Protein AF-0000000076567893 (afdb_homodimer)

Radius of gyration: 39.41 Å; Cα contacts (8 Å, |Δi|>4): 473; chains: 2; bounding box: 32×143×78 Å

InterPro domains:
  IPR009602 CBY1-interacting BAR domain-containing protein/FAM92 [PF06730] (4-205)
  IPR009602 CBY1-interacting BAR domain-containing protein/FAM92 [PTHR21223] (4-215)
  IPR027267 AH/BAR domain superfamily [G3DSA:1.20.1270.60] (3-202)
  IPR027267 AH/BAR domain superfamily [SSF103657] (11-201)

Sequence (476 aa):
MFLEAQSKFFNERVTQIETYFGDLCAEFINYTRRTAKLRNNGDELSKILLNYSINEKINRTSARTLRRFAELLSTIEDYRHAEVDRLFAKVITPLSTYGEEVKRVRTNIRVETAARKKEVSQLKRLGREPLRGAEERLNIATRCATRSADALERQVIQFEAKKLKGLKDILTDFVHIEMLWHAKALETLTEAFNVVQSMQEEVDLADFRNTLFRSGTLASLDGDHFQASFQSIKWNLLMFLEAQSKFFNERVTQIETYFGDLCAEFINYTRRTAKLRNNGDELSKILLNYSINEKINRTSARTLRRFAELLSTIEDYRHAEVDRLFAKVITPLSTYGEEVKRVRTNIRVETAARKKEVSQLKRLGREPLRGAEERLNIATRCATRSADALERQVIQFEAKKLKGLKDILTDFVHIEMLWHAKALETLTEAFNVVQSMQEEVDLADFRNTLFRSGTLASLDGDHFQASFQSIKWNLL

Foldseek 3Di:
DVLVVVLVVLVVVLVVLLVVLVVQLVVLVVVLVVLLVVLVVLLVQLVVLQVVLVPPDQQPLSSQLSNVLSVLSNVLSVLSVVLSVLSVVQANVLSVVSNVVSVVLNVVSVVLSVQLVVLVVQLVVLVVDVDPCSVVVNVVSVVSNVVSVVVNVVSSVVSVVCSVVSVVRNVVSNVVSVVVSVVSNVVSVVVSVVSVVSRDPVVSVVSVVVVVVCVVVVVVVVPPVPPPPVVVVVVVVD/DVLVVVLVVLLVVLVVLLVVLVVQLVVLVVVLVVLLVVLVVLLVQLVVLQVVLVPPDQQPLSSQLSNVLSVLSNVLSVLSVVLSVLSVVQANVLSVVSNVVSVVLNVLSVVLSVVLVVLVVVLVVLVVDVDPCSVVSNVVSVVVNVVSVVVNVVSSVVSVVCSVVSVVRNVVSNVVSVVVSVVSSVVSVVVSVVSVVSRDPVVSVVSVVVVVVVVVVVVVVVPPVVPPPVVVVVVVVD

Organism: Mesocestoides corti (NCBI:txid53468)

Solvent-accessible surface area (backbone atoms only — not comparable to full-atom values): 23450 Å² total; per-residue (Å²): 96,26,62,52,48,39,47,53,53,47,51,51,51,51,50,53,50,50,48,51,42,47,53,48,30,55,44,50,49,51,35,40,51,37,50,49,52,37,32,52,37,43,43,50,49,17,49,53,35,35,53,48,19,75,68,38,78,60,35,53,44,53,18,53,29,30,36,52,42,17,51,47,41,40,50,45,31,50,48,47,50,53,41,41,52,46,43,45,62,52,34,38,47,61,39,57,50,48,58,58,49,51,52,52,51,52,51,50,49,49,53,41,51,51,52,30,51,53,30,50,51,52,37,57,56,43,68,75,51,78,48,95,66,32,66,60,53,40,53,51,31,50,51,50,30,51,50,39,49,51,51,48,50,48,51,52,52,51,51,52,49,48,51,48,52,49,52,48,49,29,54,48,46,48,40,51,47,51,39,51,42,27,51,53,41,35,55,50,38,55,51,40,47,54,43,53,67,65,41,44,58,69,61,26,47,51,44,43,52,52,51,54,49,50,42,30,50,54,28,44,61,70,50,32,81,69,51,65,65,59,62,55,56,58,55,66,73,97,98,28,62,51,46,39,47,52,54,47,51,52,51,51,50,52,49,51,49,50,42,47,51,49,31,56,45,50,49,52,36,40,52,37,48,49,52,35,32,50,37,42,43,50,49,19,49,54,35,34,53,48,18,74,69,39,78,60,34,53,46,53,17,51,30,32,36,53,42,16,52,47,41,39,50,43,31,52,47,48,50,51,42,41,52,46,43,46,61,52,34,38,47,62,39,58,50,48,58,58,51,51,52,52,52,53,51,51,49,50,53,44,51,51,52,36,52,52,31,52,52,52,40,57,54,44,68,75,51,80,48,95,65,31,67,60,55,43,53,52,34,49,51,50,34,51,48,45,49,52,51,48,52,50,51,52,52,49,50,51,49,49,49,47,52,46,52,49,50,30,56,48,45,49,41,50,46,51,39,51,42,27,51,54,40,37,55,50,37,56,51,41,46,54,43,52,67,64,40,44,58,68,60,26,48,50,43,43,52,54,51,54,49,50,42,30,50,52,26,44,61,71,48,29,81,70,48,66,65,61,62,55,55,58,54,68,72,98

Nearest PDB structures (foldseek):
  1x04-assembly1_A-2  TM=8.034E-01  e=3.053E-05  Homo sapiens
  1i49-assembly1_B  TM=5.720E-01  e=8.359E-04  Homo sapiens
  5c1f-assembly1_B  TM=5.109E-01  e=4.621E-04  Schizosaccharomyces pombe 972h-
  4wpe-assembly1_A-2  TM=4.913E-01  e=2.603E-03  Saccharomyces cerevisiae S288C
  4tql-assembly2_B  TM=3.209E-01  e=8.265E-02  synthetic construct

pLDDT: mean 85.8, std 18.0, range [24.58, 98.94]

Secondary structure (DSSP, 8-state):
-HHHHHHHHHHHHHHHHHHHHHHHHHHHHHHHHHHHHHHHHHHHHHHHHHHHHHH--S-HHHHHHHHHHHHHHHHHHHHHHHHHHHHIIIIIHHHHHHHHHHHHHHHHHHHHHHHHHHHHHHHHHHHH---TTHHHHHHHHHHHHHHHHHHHHHHHHHHHHHHHHHHHHHHHHHHHHHHHHHHHHHHHHHHHHHHHHT--HHHHHHHHHHHHHHHHHHHHHHSTTSTTSHHHHHHTT-/-HHHHHHHHHHHHHHHHHHHHHHHHHHHHHHHHHHHHHHHHHHHHHHHHHHHHHH--S-HHHHHHHHHHHHHHHHHHHHHHHHHHHHIIIIIHHHHHHHHHHHHHHHHHHHHHHHHHHHHHHHHHHHH---TTHHHHHHHHHHHHHHHHHHHHHHHHHHHHHHHHHHHHHHHHHHHHHHHHHHHHHHHHHHHHHHHHT--HHHHHHHHHHHHHHHHHHHHHHSTTTTTSHHHHHHTT-

Structure (mmCIF, N/CA/C/O backbone):
data_AF-0000000076567893-model_v1
#
loop_
_entity.id
_entity.type
_entity.pdbx_description
1 polymer 'BAR domain-containing protein'
#
loop_
_atom_site.group_PDB
_atom_site.id
_atom_site.type_symbol
_atom_site.label_atom_id
_atom_site.label_alt_id
_atom_site.label_comp_id
_atom_site.label_asym_id
_atom_site.label_entity_id
_atom_site.label_seq_id
_atom_site.pdbx_PDB_ins_code
_atom_site.Cartn_x
_atom_site.Cartn_y
_atom_site.Cartn_z
_atom_site.occupancy
_atom_site.B_iso_or_equiv
_atom_site.auth_seq_id
_atom_site.auth_comp_id
_atom_site.auth_asym_id
_atom_site.auth_atom_id
_atom_site.pdbx_PDB_model_num
ATOM 1 N N . MET A 1 1 ? 10.344 -43.438 -29.75 1 45.97 1 MET A N 1
ATOM 2 C CA . MET A 1 1 ? 9.992 -42.156 -30.406 1 45.97 1 MET A CA 1
ATOM 3 C C . MET A 1 1 ? 8.844 -41.469 -29.672 1 45.97 1 MET A C 1
ATOM 5 O O . MET A 1 1 ? 8.883 -40.25 -29.438 1 45.97 1 MET A O 1
ATOM 9 N N . PHE A 1 2 ? 7.727 -42.312 -29.312 1 53.28 2 PHE A N 1
ATOM 10 C CA . PHE A 1 2 ? 6.598 -41.812 -28.547 1 53.28 2 PHE A CA 1
ATOM 11 C C . PHE A 1 2 ? 7.074 -41.094 -27.281 1 53.28 2 PHE A C 1
ATOM 13 O O . PHE A 1 2 ? 6.652 -39.969 -27 1 53.28 2 PHE A O 1
ATOM 20 N N . LEU A 1 3 ? 8.164 -41.688 -26.828 1 62.59 3 LEU A N 1
ATOM 21 C CA . LEU A 1 3 ? 8.656 -41.25 -25.531 1 62.59 3 LEU A CA 1
ATOM 22 C C . LEU A 1 3 ? 9.43 -39.938 -25.625 1 62.59 3 LEU A C 1
ATOM 24 O O . LEU A 1 3 ? 9.352 -39.094 -24.734 1 62.59 3 LEU A O 1
ATOM 28 N N . GLU A 1 4 ? 9.844 -39.875 -26.891 1 66.81 4 GLU A N 1
ATOM 29 C CA . GLU A 1 4 ? 10.664 -38.656 -27.016 1 66.81 4 GLU A CA 1
ATOM 30 C C . GLU A 1 4 ? 9.805 -37.406 -27.188 1 66.81 4 GLU A C 1
ATOM 32 O O . GLU A 1 4 ? 10.094 -36.375 -26.609 1 66.81 4 GLU A O 1
ATOM 37 N N . ALA A 1 5 ? 8.742 -37.625 -27.984 1 71.19 5 ALA A N 1
ATOM 38 C CA . ALA A 1 5 ? 7.852 -36.469 -28.203 1 71.19 5 ALA A CA 1
ATOM 39 C C . ALA A 1 5 ? 7.129 -36.094 -26.922 1 71.19 5 ALA A C 1
ATOM 41 O O . ALA A 1 5 ? 6.957 -34.906 -26.625 1 71.19 5 ALA A O 1
ATOM 42 N N . GLN A 1 6 ? 6.797 -37.094 -26.188 1 74.88 6 GLN A N 1
ATOM 43 C CA . GLN A 1 6 ? 6.113 -36.812 -24.938 1 74.88 6 GLN A CA 1
ATOM 44 C C . GLN A 1 6 ? 7.051 -36.188 -23.922 1 74.88 6 GLN A C 1
ATOM 46 O O . GLN A 1 6 ? 6.645 -35.281 -23.172 1 74.88 6 GLN A O 1
ATOM 51 N N . SER A 1 7 ? 8.227 -36.656 -24.031 1 74.94 7 SER A N 1
ATOM 52 C CA . SER A 1 7 ? 9.219 -36.094 -23.109 1 74.94 7 SER A CA 1
ATOM 53 C C . SER A 1 7 ? 9.5 -34.625 -23.438 1 74.94 7 SER A C 1
ATOM 55 O O . SER A 1 7 ? 9.656 -33.781 -22.531 1 74.94 7 SER A O 1
ATOM 57 N N . LYS A 1 8 ? 9.617 -34.312 -24.703 1 78.19 8 LYS A N 1
ATOM 58 C CA . LYS A 1 8 ? 9.836 -32.938 -25.141 1 78.19 8 LYS A CA 1
ATOM 59 C C . LYS A 1 8 ? 8.672 -32.062 -24.734 1 78.19 8 LYS A C 1
ATOM 61 O O . LYS A 1 8 ? 8.875 -30.922 -24.266 1 78.19 8 LYS A O 1
ATOM 66 N N . PHE A 1 9 ? 7.473 -32.531 -24.953 1 83.81 9 PHE A N 1
ATOM 67 C CA . PHE A 1 9 ? 6.262 -31.828 -24.578 1 83.81 9 PHE A CA 1
ATOM 68 C C . PHE A 1 9 ? 6.258 -31.531 -23.078 1 83.81 9 PHE A C 1
ATOM 70 O O . PHE A 1 9 ? 5.965 -30.406 -22.672 1 83.81 9 PHE A O 1
ATOM 77 N N . PHE A 1 10 ? 6.594 -32.469 -22.359 1 82.06 10 PHE A N 1
ATOM 78 C CA . PHE A 1 10 ? 6.559 -32.281 -20.906 1 82.06 10 PHE A CA 1
ATOM 79 C C . PHE A 1 10 ? 7.645 -31.328 -20.438 1 82.06 10 PHE A C 1
ATOM 81 O O . PHE A 1 10 ? 7.418 -30.516 -19.547 1 82.06 10 PHE A O 1
ATOM 88 N N . ASN A 1 11 ? 8.781 -31.5 -21.031 1 81.56 11 ASN A N 1
ATOM 89 C CA . ASN A 1 11 ? 9.867 -30.594 -20.672 1 81.56 11 ASN A CA 1
ATOM 90 C C . ASN A 1 11 ? 9.516 -29.141 -20.969 1 81.56 11 ASN A C 1
ATOM 92 O O . ASN A 1 11 ? 9.883 -28.234 -20.203 1 81.56 11 ASN A O 1
ATOM 96 N N . GLU A 1 12 ? 8.844 -28.922 -22.031 1 84.31 12 GLU A N 1
ATOM 97 C CA . GLU A 1 12 ? 8.391 -27.578 -22.359 1 84.31 12 GLU A CA 1
ATOM 98 C C . GLU A 1 12 ? 7.371 -27.062 -21.359 1 84.31 12 GLU A C 1
ATOM 100 O O . GLU A 1 12 ? 7.422 -25.891 -20.953 1 84.31 12 GLU A O 1
ATOM 105 N N . ARG A 1 13 ? 6.508 -27.984 -20.953 1 85.88 13 ARG A N 1
ATOM 106 C CA . ARG A 1 13 ? 5.488 -27.609 -19.969 1 85.88 13 ARG A CA 1
ATOM 107 C C . ARG A 1 13 ? 6.121 -27.25 -18.625 1 85.88 13 ARG A C 1
ATOM 109 O O . ARG A 1 13 ? 5.738 -26.25 -18.016 1 85.88 13 ARG A O 1
ATOM 116 N N . VAL A 1 14 ? 7.031 -27.984 -18.25 1 87.19 14 VAL A N 1
ATOM 117 C CA . VAL A 1 14 ? 7.691 -27.797 -16.953 1 87.19 14 VAL A CA 1
ATOM 118 C C . VAL A 1 14 ? 8.492 -26.5 -16.984 1 87.19 14 VAL A C 1
ATOM 120 O O . VAL A 1 14 ? 8.531 -25.766 -15.992 1 87.19 14 VAL A O 1
ATOM 123 N N . THR A 1 15 ? 9.102 -26.203 -18.062 1 88.5 15 THR A N 1
ATOM 124 C CA . THR A 1 15 ? 9.883 -24.984 -18.219 1 88.5 15 THR A CA 1
ATOM 125 C C . THR A 1 15 ? 8.984 -23.75 -18.125 1 88.5 15 THR A C 1
ATOM 127 O O . THR A 1 15 ? 9.359 -22.75 -17.516 1 88.5 15 THR A O 1
ATOM 130 N N . GLN A 1 16 ? 7.863 -23.812 -18.734 1 89.19 16 GLN A N 1
ATOM 131 C CA . GLN A 1 16 ? 6.906 -22.703 -18.656 1 89.19 16 GLN A CA 1
ATOM 132 C C . GLN A 1 16 ? 6.477 -22.453 -17.203 1 89.19 16 GLN A C 1
ATOM 134 O O . GLN A 1 16 ? 6.395 -21.312 -16.766 1 89.19 16 GLN A O 1
ATOM 139 N N . ILE A 1 17 ? 6.207 -23.531 -16.516 1 87.88 17 ILE A N 1
ATOM 140 C CA . ILE A 1 17 ? 5.77 -23.422 -15.133 1 87.88 17 ILE A CA 1
ATOM 141 C C . ILE A 1 17 ? 6.891 -22.828 -14.281 1 87.88 17 ILE A C 1
ATOM 143 O O . ILE A 1 17 ? 6.652 -21.938 -13.469 1 87.88 17 ILE A O 1
ATOM 147 N N . GLU A 1 18 ? 8.078 -23.312 -14.516 1 90.25 18 GLU A N 1
ATOM 148 C CA . GLU A 1 18 ? 9.242 -22.812 -13.797 1 90.25 18 GLU A CA 1
ATOM 149 C C . GLU A 1 18 ? 9.43 -21.312 -14.031 1 90.25 18 GLU A C 1
ATOM 151 O O . GLU A 1 18 ? 9.695 -20.562 -13.094 1 90.25 18 GLU A O 1
ATOM 156 N N . THR A 1 19 ? 9.242 -20.891 -15.164 1 94 19 THR A N 1
ATOM 157 C CA . THR A 1 19 ? 9.453 -19.5 -15.531 1 94 19 THR A CA 1
ATOM 158 C C . THR A 1 19 ? 8.383 -18.609 -14.898 1 94 19 THR A C 1
ATOM 160 O O . THR A 1 19 ? 8.711 -17.656 -14.172 1 94 19 THR A O 1
ATOM 163 N N . TYR A 1 20 ? 7.148 -18.922 -15.133 1 95.06 20 TYR A N 1
ATOM 164 C CA . TYR A 1 20 ? 6.078 -18.031 -14.703 1 95.06 20 TYR A CA 1
ATOM 165 C C . TYR A 1 20 ? 5.906 -18.078 -13.188 1 95.06 20 TYR A C 1
ATOM 167 O O . TYR A 1 20 ? 5.676 -17.047 -12.555 1 95.06 20 TYR A O 1
ATOM 175 N N . PHE A 1 21 ? 5.992 -19.25 -12.594 1 95.25 21 PHE A N 1
ATOM 176 C CA . PHE A 1 21 ? 5.926 -19.328 -11.141 1 95.25 21 PHE A CA 1
ATOM 177 C C . PHE A 1 21 ? 7.133 -18.656 -10.5 1 95.25 21 PHE A C 1
ATOM 179 O O . PHE A 1 21 ? 7.016 -18.047 -9.438 1 95.25 21 PHE A O 1
ATOM 186 N N . GLY A 1 22 ? 8.258 -18.828 -11.148 1 95.94 22 GLY A N 1
ATOM 187 C CA . GLY A 1 22 ? 9.438 -18.125 -10.68 1 95.94 22 GLY A CA 1
ATOM 188 C C . GLY A 1 22 ? 9.289 -16.609 -10.742 1 95.94 22 GLY A C 1
ATOM 189 O O . GLY A 1 22 ? 9.617 -15.914 -9.789 1 95.94 22 GLY A O 1
ATOM 190 N N . ASP A 1 23 ? 8.836 -16.094 -11.875 1 97.56 23 ASP A N 1
ATOM 191 C CA . ASP A 1 23 ? 8.602 -14.664 -12.047 1 97.56 23 ASP A CA 1
ATOM 192 C C . ASP A 1 23 ? 7.582 -14.148 -11.039 1 97.56 23 ASP A C 1
ATOM 194 O O . ASP A 1 23 ? 7.758 -13.07 -10.461 1 97.56 23 ASP A O 1
ATOM 198 N N . LEU A 1 24 ? 6.523 -14.914 -10.852 1 98.12 24 LEU A N 1
ATOM 199 C CA . LEU A 1 24 ? 5.508 -14.539 -9.875 1 98.12 24 LEU A CA 1
ATOM 200 C C . LEU A 1 24 ? 6.098 -14.484 -8.469 1 98.12 24 LEU A C 1
ATOM 202 O O . LEU A 1 24 ? 5.848 -13.539 -7.723 1 98.12 24 LEU A O 1
ATOM 206 N N . CYS A 1 25 ? 6.824 -15.492 -8.164 1 97.56 25 CYS A N 1
ATOM 207 C CA . CYS A 1 25 ? 7.438 -15.539 -6.844 1 97.56 25 CYS A CA 1
ATOM 208 C C . CYS A 1 25 ? 8.312 -14.32 -6.605 1 97.56 25 CYS A C 1
ATOM 210 O O . CYS A 1 25 ? 8.172 -13.633 -5.59 1 97.56 25 CYS A O 1
ATOM 212 N N . ALA A 1 26 ? 9.18 -14.023 -7.547 1 98.12 26 ALA A N 1
ATOM 213 C CA . ALA A 1 26 ? 10.086 -12.883 -7.426 1 98.12 26 ALA A CA 1
ATOM 214 C C . ALA A 1 26 ? 9.312 -11.578 -7.281 1 98.12 26 ALA A C 1
ATOM 216 O O . ALA A 1 26 ? 9.648 -10.734 -6.445 1 98.12 26 ALA A O 1
ATOM 217 N N . GLU A 1 27 ? 8.305 -11.43 -8.047 1 98.81 27 GLU A N 1
ATOM 218 C CA . GLU A 1 27 ? 7.57 -10.164 -8.023 1 98.81 27 GLU A CA 1
ATOM 219 C C . GLU A 1 27 ? 6.711 -10.047 -6.77 1 98.81 27 GLU A C 1
ATOM 221 O O . GLU A 1 27 ? 6.543 -8.961 -6.223 1 98.81 27 GLU A O 1
ATOM 226 N N . PHE A 1 28 ? 6.141 -11.133 -6.281 1 98.88 28 PHE A N 1
ATOM 227 C CA . PHE A 1 28 ? 5.398 -11.094 -5.027 1 98.88 28 PHE A CA 1
ATOM 228 C C . PHE A 1 28 ? 6.32 -10.75 -3.863 1 98.88 28 PHE A C 1
ATOM 230 O O . PHE A 1 28 ? 5.902 -10.078 -2.912 1 98.88 28 PHE A O 1
ATOM 237 N N . ILE A 1 29 ? 7.539 -11.195 -3.965 1 98.81 29 ILE A N 1
ATOM 238 C CA . ILE A 1 29 ? 8.516 -10.805 -2.955 1 98.81 29 ILE A CA 1
ATOM 239 C C . ILE A 1 29 ? 8.703 -9.289 -2.975 1 98.81 29 ILE A C 1
ATOM 241 O O . ILE A 1 29 ? 8.664 -8.633 -1.928 1 98.81 29 ILE A O 1
ATOM 245 N N . ASN A 1 30 ? 8.898 -8.734 -4.148 1 98.81 30 ASN A N 1
ATOM 246 C CA . ASN A 1 30 ? 9.039 -7.285 -4.273 1 98.81 30 ASN A CA 1
ATOM 247 C C . ASN A 1 30 ? 7.801 -6.555 -3.766 1 98.81 30 ASN A C 1
ATOM 249 O O . ASN A 1 30 ? 7.91 -5.559 -3.051 1 98.81 30 ASN A O 1
ATOM 253 N N . TYR A 1 31 ? 6.656 -7.051 -4.156 1 98.88 31 TYR A N 1
ATOM 254 C CA . TYR A 1 31 ? 5.375 -6.488 -3.732 1 98.88 31 TYR A CA 1
ATOM 255 C C . TYR A 1 31 ? 5.258 -6.484 -2.213 1 98.88 31 TYR A C 1
ATOM 257 O O . TYR A 1 31 ? 4.855 -5.484 -1.618 1 98.88 31 TYR A O 1
ATOM 265 N N . THR A 1 32 ? 5.602 -7.566 -1.645 1 98.88 32 THR A N 1
ATOM 266 C CA . THR A 1 32 ? 5.504 -7.727 -0.198 1 98.88 32 THR A CA 1
ATOM 267 C C . THR A 1 32 ? 6.52 -6.844 0.515 1 98.88 32 THR A C 1
ATOM 269 O O . THR A 1 32 ? 6.211 -6.23 1.54 1 98.88 32 THR A O 1
ATOM 272 N N . ARG A 1 33 ? 7.699 -6.754 0.016 1 98.69 33 ARG A N 1
ATOM 273 C CA . ARG A 1 33 ? 8.734 -5.895 0.583 1 98.69 33 ARG A CA 1
ATOM 274 C C . ARG A 1 33 ? 8.305 -4.43 0.537 1 98.69 33 ARG A C 1
ATOM 276 O O . ARG A 1 33 ? 8.516 -3.686 1.499 1 98.69 33 ARG A O 1
ATOM 283 N N . ARG A 1 34 ? 7.793 -4.023 -0.606 1 98.75 34 ARG A N 1
ATOM 284 C CA . ARG A 1 34 ? 7.32 -2.648 -0.741 1 98.75 34 ARG A CA 1
ATOM 285 C C . ARG A 1 34 ? 6.18 -2.365 0.232 1 98.75 34 ARG A C 1
ATOM 287 O O . ARG A 1 34 ? 6.066 -1.254 0.754 1 98.75 34 ARG A O 1
ATOM 294 N N . THR A 1 35 ? 5.277 -3.318 0.407 1 98.81 35 THR A N 1
ATOM 295 C CA . THR A 1 35 ? 4.184 -3.195 1.365 1 98.81 35 THR A CA 1
ATOM 296 C C . THR A 1 35 ? 4.727 -3.018 2.781 1 98.81 35 THR A C 1
ATOM 298 O O . THR A 1 35 ? 4.207 -2.209 3.553 1 98.81 35 THR A O 1
ATOM 301 N N . ALA A 1 36 ? 5.754 -3.752 3.109 1 98.88 36 ALA A N 1
ATOM 302 C CA . ALA A 1 36 ? 6.375 -3.635 4.426 1 98.88 36 ALA A CA 1
ATOM 303 C C . ALA A 1 36 ? 6.984 -2.25 4.625 1 98.88 36 ALA A C 1
ATOM 305 O O . ALA A 1 36 ? 6.879 -1.666 5.703 1 98.88 36 ALA A O 1
ATOM 306 N N . LYS A 1 37 ? 7.629 -1.749 3.643 1 98.75 37 LYS A N 1
ATOM 307 C CA . LYS A 1 37 ? 8.219 -0.417 3.727 1 98.75 37 LYS A CA 1
ATOM 308 C C . LYS A 1 37 ? 7.141 0.655 3.859 1 98.75 37 LYS A C 1
ATOM 310 O O . LYS A 1 37 ? 7.328 1.646 4.57 1 98.75 37 LYS A O 1
ATOM 315 N N . LEU A 1 38 ? 6.074 0.468 3.121 1 98.81 38 LEU A N 1
ATOM 316 C CA . LEU A 1 38 ? 4.941 1.381 3.234 1 98.81 38 LEU A CA 1
ATOM 317 C C . LEU A 1 38 ? 4.371 1.366 4.648 1 98.81 38 LEU A C 1
ATOM 319 O O . LEU A 1 38 ? 3.996 2.414 5.18 1 98.81 38 LEU A O 1
ATOM 323 N N . ARG A 1 39 ? 4.289 0.173 5.234 1 98.75 39 ARG A N 1
ATOM 324 C CA . ARG A 1 39 ? 3.879 0.036 6.625 1 98.75 39 ARG A CA 1
ATOM 325 C C . ARG A 1 39 ? 4.762 0.879 7.543 1 98.75 39 ARG A C 1
ATOM 327 O O . ARG A 1 39 ? 4.258 1.567 8.43 1 98.75 39 ARG A O 1
ATOM 334 N N . ASN A 1 40 ? 6.074 0.875 7.332 1 98.75 40 ASN A N 1
ATOM 335 C CA . ASN A 1 40 ? 7.004 1.674 8.125 1 98.75 40 ASN A CA 1
ATOM 336 C C . ASN A 1 40 ? 6.715 3.166 7.992 1 98.75 40 ASN A C 1
ATOM 338 O O . ASN A 1 40 ? 6.809 3.91 8.969 1 98.75 40 ASN A O 1
ATOM 342 N N . ASN A 1 41 ? 6.434 3.6 6.777 1 98.81 41 ASN A N 1
ATOM 343 C CA . ASN A 1 41 ? 6.07 5 6.582 1 98.81 41 ASN A CA 1
ATOM 344 C C . ASN A 1 41 ? 4.809 5.367 7.352 1 98.81 41 ASN A C 1
ATOM 346 O O . ASN A 1 41 ? 4.711 6.465 7.906 1 98.81 41 ASN A O 1
ATOM 350 N N . GLY A 1 42 ? 3.777 4.461 7.328 1 98.75 42 GLY A N 1
ATOM 351 C CA . GLY A 1 42 ? 2.58 4.68 8.125 1 98.75 42 GLY A CA 1
ATOM 352 C C . GLY A 1 42 ? 2.863 4.805 9.609 1 98.75 42 GLY A C 1
ATOM 353 O O . GLY A 1 42 ? 2.293 5.664 10.281 1 98.75 42 GLY A O 1
ATOM 354 N N . ASP A 1 43 ? 3.762 4.023 10.086 1 98.69 43 ASP A N 1
ATOM 355 C CA . ASP A 1 43 ? 4.172 4.09 11.484 1 98.69 43 ASP A CA 1
ATOM 356 C C . ASP A 1 43 ? 4.848 5.418 11.797 1 98.69 43 ASP A C 1
ATOM 358 O O . ASP A 1 43 ? 4.641 5.992 12.875 1 98.69 43 ASP A O 1
ATOM 362 N N . GLU A 1 44 ? 5.688 5.832 10.922 1 98.88 44 GLU A N 1
ATOM 363 C CA . GLU A 1 44 ? 6.371 7.105 11.125 1 98.88 44 GLU A CA 1
ATOM 364 C C . GLU A 1 44 ? 5.383 8.266 11.148 1 98.88 44 GLU A C 1
ATOM 366 O O . GLU A 1 44 ? 5.523 9.188 11.945 1 98.88 44 GLU A O 1
ATOM 371 N N . LEU A 1 45 ? 4.402 8.234 10.273 1 98.88 45 LEU A N 1
ATOM 372 C CA . LEU A 1 45 ? 3.352 9.25 10.297 1 98.88 45 LEU A CA 1
ATOM 373 C C . LEU A 1 45 ? 2.637 9.258 11.641 1 98.88 45 LEU A C 1
ATOM 375 O O . LEU A 1 45 ? 2.398 10.32 12.219 1 98.88 45 LEU A O 1
ATOM 379 N N . SER A 1 46 ? 2.309 8.078 12.109 1 98.88 46 SER A N 1
ATOM 380 C CA . SER A 1 46 ? 1.659 7.938 13.406 1 98.88 46 SER A CA 1
ATOM 381 C C . SER A 1 46 ? 2.51 8.547 14.516 1 98.88 46 SER A C 1
ATOM 383 O O . SER A 1 46 ? 1.993 9.25 15.383 1 98.88 46 SER A O 1
ATOM 385 N N . LYS A 1 47 ? 3.752 8.32 14.469 1 98.88 47 LYS A N 1
ATOM 386 C CA . LYS A 1 47 ? 4.672 8.836 15.477 1 98.88 47 LYS A CA 1
ATOM 387 C C . LYS A 1 47 ? 4.73 10.359 15.445 1 98.88 47 LYS A C 1
ATOM 389 O O . LYS A 1 47 ? 4.711 11.008 16.484 1 98.88 47 LYS A O 1
ATOM 394 N N . ILE A 1 48 ? 4.879 10.938 14.266 1 98.81 48 ILE A N 1
ATOM 395 C CA . ILE A 1 48 ? 4.93 12.391 14.109 1 98.81 48 ILE A CA 1
ATOM 396 C C . ILE A 1 48 ? 3.658 13.016 14.68 1 98.81 48 ILE A C 1
ATOM 398 O O . ILE A 1 48 ? 3.725 13.992 15.422 1 98.81 48 ILE A O 1
ATOM 402 N N . LEU A 1 49 ? 2.512 12.445 14.375 1 98.75 49 LEU A N 1
ATOM 403 C CA . LEU A 1 49 ? 1.224 12.953 14.836 1 98.75 49 LEU A CA 1
ATOM 404 C C . LEU A 1 49 ? 1.103 12.836 16.359 1 98.75 49 LEU A C 1
ATOM 406 O O . LEU A 1 49 ? 0.59 13.742 17.016 1 98.75 49 LEU A O 1
ATOM 410 N N . LEU A 1 50 ? 1.545 11.711 16.875 1 98.75 50 LEU A N 1
ATOM 411 C CA . LEU A 1 50 ? 1.511 11.516 18.328 1 98.75 50 LEU A CA 1
ATOM 412 C C . LEU A 1 50 ? 2.389 12.539 19.031 1 98.75 50 LEU A C 1
ATOM 414 O O . LEU A 1 50 ? 1.981 13.125 20.031 1 98.75 50 LEU A O 1
ATOM 418 N N . ASN A 1 51 ? 3.584 12.75 18.5 1 98.5 51 ASN A N 1
ATOM 419 C CA . ASN A 1 51 ? 4.484 13.742 19.078 1 98.5 51 ASN A CA 1
ATOM 420 C C . ASN A 1 51 ? 3.889 15.148 19.016 1 98.5 51 ASN A C 1
ATOM 422 O O . ASN A 1 51 ? 4.012 15.922 19.969 1 98.5 51 ASN A O 1
ATOM 426 N N . TYR A 1 52 ? 3.291 15.5 17.906 1 97.88 52 TYR A N 1
ATOM 427 C CA . TYR A 1 52 ? 2.596 16.766 17.766 1 97.88 52 TYR A CA 1
ATOM 428 C C . TYR A 1 52 ? 1.517 16.922 18.844 1 97.88 52 TYR A C 1
ATOM 430 O O . TYR A 1 52 ? 1.403 17.969 19.469 1 97.88 52 TYR A O 1
ATOM 438 N N . SER A 1 53 ? 0.733 15.898 19.047 1 98.31 53 SER A N 1
ATOM 439 C CA . SER A 1 53 ? -0.348 15.898 20.016 1 98.31 53 SER A CA 1
ATOM 440 C C . SER A 1 53 ? 0.184 16.141 21.438 1 98.31 53 SER A C 1
ATOM 442 O O . SER A 1 53 ? -0.4 16.906 22.203 1 98.31 53 SER A O 1
ATOM 444 N N . ILE A 1 54 ? 1.269 15.469 21.766 1 97.75 54 ILE A N 1
ATOM 445 C CA . ILE A 1 54 ? 1.843 15.523 23.109 1 97.75 54 ILE A CA 1
ATOM 446 C C . ILE A 1 54 ? 2.365 16.938 23.391 1 97.75 54 ILE A C 1
ATOM 448 O O . ILE A 1 54 ? 2.262 17.422 24.516 1 97.75 54 ILE A O 1
ATOM 452 N N . ASN A 1 55 ? 2.797 17.641 22.391 1 96.25 55 ASN A N 1
ATOM 453 C CA . ASN A 1 55 ? 3.445 18.938 22.578 1 96.25 55 ASN A CA 1
ATOM 454 C C . ASN A 1 55 ? 2.482 20.094 22.312 1 96.25 55 ASN A C 1
ATOM 456 O O . ASN A 1 55 ? 2.824 21.25 22.531 1 96.25 55 ASN A O 1
ATOM 460 N N . GLU A 1 56 ? 1.336 19.766 21.781 1 95.69 56 GLU A N 1
ATOM 461 C CA . GLU A 1 56 ? 0.296 20.781 21.641 1 95.69 56 GLU A CA 1
ATOM 462 C C . GLU A 1 56 ? -0.429 21.031 22.953 1 95.69 56 GLU A C 1
ATOM 464 O O . GLU A 1 56 ? -1.314 20.25 23.328 1 95.69 56 GLU A O 1
ATOM 469 N N . LYS A 1 57 ? -0.125 22.125 23.562 1 93.31 57 LYS A N 1
ATOM 470 C CA . LYS A 1 57 ? -0.626 22.359 24.906 1 93.31 57 LYS A CA 1
ATOM 471 C C . LYS A 1 57 ? -1.776 23.359 24.906 1 93.31 57 LYS A C 1
ATOM 473 O O . LYS A 1 57 ? -2.555 23.438 25.859 1 93.31 57 LYS A O 1
ATOM 478 N N . ILE A 1 58 ? -1.935 24.062 23.875 1 94.62 58 ILE A N 1
ATOM 479 C CA . ILE A 1 58 ? -2.904 25.156 23.844 1 94.62 58 ILE A CA 1
ATOM 480 C C . ILE A 1 58 ? -4.199 24.672 23.203 1 94.62 58 ILE A C 1
ATOM 482 O O . ILE A 1 58 ? -5.281 24.828 23.766 1 94.62 58 ILE A O 1
ATOM 486 N N . ASN A 1 59 ? -4.07 24.141 22.047 1 96.38 59 ASN A N 1
ATOM 487 C CA . ASN A 1 59 ? -5.234 23.672 21.297 1 96.38 59 ASN A CA 1
ATOM 488 C C . ASN A 1 59 ? -5.637 22.266 21.734 1 96.38 59 ASN A C 1
ATOM 490 O O . ASN A 1 59 ? -5.246 21.281 21.094 1 96.38 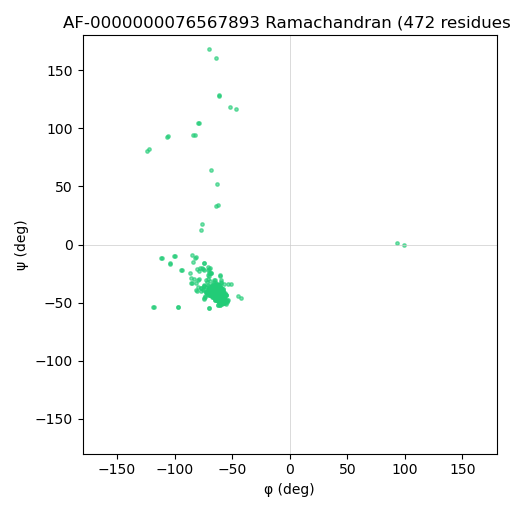59 ASN A O 1
ATOM 494 N N . ARG A 1 60 ? -6.52 22.156 22.625 1 97 60 ARG A N 1
ATOM 495 C CA . ARG A 1 60 ? -6.805 20.922 23.328 1 97 60 ARG A CA 1
ATOM 496 C C . ARG A 1 60 ? -7.539 19.938 22.422 1 97 60 ARG A C 1
ATOM 498 O O . ARG A 1 60 ? -7.238 18.734 22.422 1 97 60 ARG A O 1
ATOM 505 N N . THR A 1 61 ? -8.508 20.359 21.703 1 98.25 61 THR A N 1
ATOM 506 C CA . THR A 1 61 ? -9.266 19.453 20.859 1 98.25 61 THR A CA 1
ATOM 507 C C . THR A 1 61 ? -8.398 18.922 19.719 1 98.25 61 THR A C 1
ATOM 509 O O . THR A 1 61 ? -8.523 17.766 19.312 1 98.25 61 THR A O 1
ATOM 512 N N . SER A 1 62 ? -7.547 19.797 19.172 1 98 62 SER A N 1
ATOM 513 C CA . SER A 1 62 ? -6.59 19.344 18.172 1 98 62 SER A CA 1
ATOM 514 C C . SER A 1 62 ? -5.652 18.281 18.734 1 98 62 SER A C 1
ATOM 516 O O . SER A 1 62 ? -5.367 17.281 18.062 1 98 62 SER A O 1
ATOM 518 N N . ALA A 1 63 ? -5.148 18.531 19.922 1 98.19 63 ALA A N 1
ATOM 519 C CA . ALA A 1 63 ? -4.254 17.578 20.562 1 98.19 63 ALA A CA 1
ATOM 520 C C . ALA A 1 63 ? -4.926 16.219 20.719 1 98.19 63 ALA A C 1
ATOM 522 O O . ALA A 1 63 ? -4.332 15.18 20.422 1 98.19 63 ALA A O 1
ATOM 523 N N . ARG A 1 64 ? -6.16 16.219 21.188 1 98.5 64 ARG A N 1
ATOM 524 C CA . ARG A 1 64 ? -6.914 14.984 21.391 1 98.5 64 ARG A CA 1
ATOM 525 C C . ARG A 1 64 ? -7.16 14.273 20.062 1 98.5 64 ARG A C 1
ATOM 527 O O . ARG A 1 64 ? -7.016 13.055 19.969 1 98.5 64 ARG A O 1
ATOM 534 N N . THR A 1 65 ? -7.566 15.016 19.094 1 98.75 65 THR A N 1
ATOM 535 C CA . THR A 1 65 ? -7.832 14.477 17.766 1 98.75 65 THR A CA 1
ATOM 536 C C . THR A 1 65 ? -6.566 13.859 17.156 1 98.75 65 THR A C 1
ATOM 538 O O . THR A 1 65 ? -6.602 12.742 16.641 1 98.75 65 THR A O 1
ATOM 541 N N . LEU A 1 66 ? -5.453 14.57 17.234 1 98.69 66 LEU A N 1
ATOM 542 C CA . LEU A 1 66 ? -4.188 14.086 16.703 1 98.69 66 LEU A CA 1
ATOM 543 C C . LEU A 1 66 ? -3.764 12.797 17.391 1 98.69 66 LEU A C 1
ATOM 545 O O . LEU A 1 66 ? -3.266 11.875 16.734 1 98.69 66 LEU A O 1
ATOM 549 N N . ARG A 1 67 ? -3.953 12.742 18.672 1 98.81 67 ARG A N 1
ATOM 550 C CA . ARG A 1 67 ? -3.596 11.547 19.422 1 98.81 67 ARG A CA 1
ATOM 551 C C . ARG A 1 67 ? -4.402 10.344 18.953 1 98.81 67 ARG A C 1
ATOM 553 O O . ARG A 1 67 ? -3.84 9.289 18.641 1 98.81 67 ARG A O 1
ATOM 560 N N . ARG A 1 68 ? -5.676 10.5 18.922 1 98.88 68 ARG A N 1
ATOM 561 C CA . ARG A 1 68 ? -6.551 9.406 18.516 1 98.88 68 ARG A CA 1
ATOM 562 C C . ARG A 1 68 ? -6.301 9.016 17.062 1 98.88 68 ARG A C 1
ATOM 564 O O . ARG A 1 68 ? -6.32 7.828 16.719 1 98.88 68 ARG A O 1
ATOM 571 N N . PHE A 1 69 ? -6.148 9.984 16.219 1 98.88 69 PHE A N 1
ATOM 572 C CA . PHE A 1 69 ? -5.844 9.711 14.82 1 98.88 69 PHE A CA 1
ATOM 573 C C . PHE A 1 69 ? -4.562 8.898 14.695 1 98.88 69 PHE A C 1
ATOM 575 O O . PHE A 1 69 ? -4.5 7.949 13.906 1 98.88 69 PHE A O 1
ATOM 582 N N . ALA A 1 70 ? -3.537 9.312 15.414 1 98.88 70 ALA A N 1
ATOM 583 C CA . ALA A 1 70 ? -2.271 8.586 15.422 1 98.88 70 ALA A CA 1
ATOM 584 C C . ALA A 1 70 ? -2.475 7.133 15.844 1 98.88 70 ALA A C 1
ATOM 586 O O . ALA A 1 70 ? -1.888 6.223 15.25 1 98.88 70 ALA A O 1
ATOM 587 N N . GLU A 1 71 ? -3.281 6.922 16.828 1 98.88 71 GLU A N 1
ATOM 588 C CA . GLU A 1 71 ? -3.576 5.574 17.312 1 98.88 71 GLU A CA 1
ATOM 589 C C . GLU A 1 71 ? -4.273 4.746 16.234 1 98.88 71 GLU A C 1
ATOM 591 O O . GLU A 1 71 ? -3.967 3.566 16.062 1 98.88 71 GLU A O 1
ATOM 596 N N . LEU A 1 72 ? -5.184 5.301 15.578 1 98.94 72 LEU A N 1
ATOM 597 C CA . LEU A 1 72 ? -5.91 4.605 14.523 1 98.94 72 LEU A CA 1
ATOM 598 C C . LEU A 1 72 ? -4.988 4.297 13.344 1 98.94 72 LEU A C 1
ATOM 600 O O . LEU A 1 72 ? -5.07 3.215 12.758 1 98.94 72 LEU A O 1
ATOM 604 N N . LEU A 1 73 ? -4.129 5.223 13 1 98.81 73 LEU A N 1
ATOM 605 C CA . LEU A 1 73 ? -3.15 4.945 11.953 1 98.81 73 LEU A CA 1
ATOM 606 C C . LEU A 1 73 ? -2.254 3.775 12.352 1 98.81 73 LEU A C 1
ATOM 608 O O . LEU A 1 73 ? -1.923 2.932 11.516 1 98.81 73 LEU A O 1
ATOM 612 N N . SER A 1 74 ? -1.831 3.795 13.586 1 98.81 74 SER A N 1
ATOM 613 C CA . SER A 1 74 ? -1.023 2.686 14.078 1 98.81 74 SER A CA 1
ATOM 614 C C . SER A 1 74 ? -1.767 1.359 13.945 1 98.81 74 SER A C 1
ATOM 616 O O . SER A 1 74 ? -1.17 0.341 13.594 1 98.81 74 SER A O 1
ATOM 618 N N . THR A 1 75 ? -3.016 1.359 14.258 1 98.88 75 THR A N 1
ATOM 619 C CA . THR A 1 75 ? -3.844 0.166 14.125 1 98.88 75 THR A CA 1
ATOM 620 C C . THR A 1 75 ? -3.898 -0.298 12.672 1 98.88 75 THR A C 1
ATOM 622 O O . THR A 1 75 ? -3.818 -1.496 12.398 1 98.88 75 THR A O 1
ATOM 625 N N . ILE A 1 76 ? -4.109 0.614 11.773 1 98.88 76 ILE A N 1
ATOM 626 C CA . ILE A 1 76 ? -4.117 0.297 10.352 1 98.88 76 ILE A CA 1
ATOM 627 C C . ILE A 1 76 ? -2.805 -0.379 9.961 1 98.88 76 ILE A C 1
ATOM 629 O O . ILE A 1 76 ? -2.805 -1.377 9.234 1 98.88 76 ILE A O 1
ATOM 633 N N . GLU A 1 77 ? -1.689 0.152 10.453 1 98.81 77 GLU A N 1
ATOM 634 C CA . GLU A 1 77 ? -0.388 -0.4 10.094 1 98.81 77 GLU A CA 1
ATOM 635 C C . GLU A 1 77 ? -0.171 -1.77 10.727 1 98.81 77 GLU A C 1
ATOM 637 O O . GLU A 1 77 ? 0.548 -2.607 10.18 1 98.81 77 GLU A O 1
ATOM 642 N N . ASP A 1 78 ? -0.815 -2.035 11.859 1 98.75 78 ASP A N 1
ATOM 643 C CA . ASP A 1 78 ? -0.811 -3.385 12.414 1 98.75 78 ASP A CA 1
ATOM 644 C C . ASP A 1 78 ? -1.477 -4.375 11.461 1 98.75 78 ASP A C 1
ATOM 646 O O . ASP A 1 78 ? -0.992 -5.492 11.281 1 98.75 78 ASP A O 1
ATOM 650 N N . TYR A 1 79 ? -2.576 -3.996 10.922 1 98.75 79 TYR A N 1
ATOM 651 C CA . TYR A 1 79 ? -3.246 -4.848 9.945 1 98.75 79 TYR A CA 1
ATOM 652 C C . TYR A 1 79 ? -2.385 -5.031 8.703 1 98.75 79 TYR A C 1
ATOM 654 O O . TYR A 1 79 ? -2.371 -6.109 8.102 1 98.75 79 TYR A O 1
ATOM 662 N N . ARG A 1 80 ? -1.754 -3.947 8.273 1 98.69 80 ARG A N 1
ATOM 663 C CA . ARG A 1 80 ? -0.868 -4.059 7.121 1 98.69 80 ARG A CA 1
ATOM 664 C C . ARG A 1 80 ? 0.292 -5.004 7.41 1 98.69 80 ARG A C 1
ATOM 666 O O . ARG A 1 80 ? 0.754 -5.719 6.52 1 98.69 80 ARG A O 1
ATOM 673 N N . HIS A 1 81 ? 0.811 -5.035 8.656 1 98.69 81 HIS A N 1
ATOM 674 C CA . HIS A 1 81 ? 1.836 -5.992 9.062 1 98.69 81 HIS A CA 1
ATOM 675 C C . HIS A 1 81 ? 1.333 -7.426 8.938 1 98.69 81 HIS A C 1
ATOM 677 O O . HIS A 1 81 ? 2.061 -8.305 8.469 1 98.69 81 HIS A O 1
ATOM 683 N N . ALA A 1 82 ? 0.137 -7.637 9.359 1 98.81 82 ALA A N 1
ATOM 684 C CA . ALA A 1 82 ? -0.472 -8.953 9.203 1 98.81 82 ALA A CA 1
ATOM 685 C C . ALA A 1 82 ? -0.587 -9.336 7.734 1 98.81 82 ALA A C 1
ATOM 687 O O . ALA A 1 82 ? -0.389 -10.5 7.371 1 98.81 82 ALA A O 1
ATOM 688 N N . GLU A 1 83 ? -0.967 -8.367 6.891 1 98.81 83 GLU A N 1
ATOM 689 C CA . GLU A 1 83 ? -1.001 -8.586 5.449 1 98.81 83 GLU A CA 1
ATOM 690 C C . GLU A 1 83 ? 0.344 -9.094 4.938 1 98.81 83 GLU A C 1
ATOM 692 O O . GLU A 1 83 ? 0.401 -10.07 4.184 1 98.81 83 GLU A O 1
ATOM 697 N N . VAL A 1 84 ? 1.439 -8.461 5.32 1 98.88 84 VAL A N 1
ATOM 698 C CA . VAL A 1 84 ? 2.793 -8.805 4.898 1 98.88 84 VAL A CA 1
ATOM 699 C C . VAL A 1 84 ? 3.111 -10.242 5.32 1 98.88 84 VAL A C 1
ATOM 701 O O . VAL A 1 84 ? 3.594 -11.039 4.516 1 98.88 84 VAL A O 1
ATOM 704 N N . ASP A 1 85 ? 2.791 -10.586 6.508 1 98.88 85 ASP A N 1
ATOM 705 C CA . ASP A 1 85 ? 3.068 -11.922 7.031 1 98.88 85 ASP A CA 1
ATOM 706 C C . ASP A 1 85 ? 2.297 -12.984 6.254 1 98.88 85 ASP A C 1
ATOM 708 O O . ASP A 1 85 ? 2.838 -14.047 5.945 1 98.88 85 ASP A O 1
ATOM 712 N N . ARG A 1 86 ? 1.084 -12.727 6.008 1 98.88 86 ARG A N 1
ATOM 713 C CA . ARG A 1 86 ? 0.24 -13.688 5.309 1 98.88 86 ARG A CA 1
ATOM 714 C C . ARG A 1 86 ? 0.684 -13.852 3.857 1 98.88 86 ARG A C 1
ATOM 716 O O . ARG A 1 86 ? 0.629 -14.953 3.307 1 98.88 86 ARG A O 1
ATOM 723 N N . LEU A 1 87 ? 1.043 -12.727 3.229 1 98.88 87 LEU A N 1
ATOM 724 C CA . LEU A 1 87 ? 1.564 -12.82 1.868 1 98.88 87 LEU A CA 1
ATOM 725 C C . LEU A 1 87 ? 2.777 -13.742 1.812 1 98.88 87 LEU A C 1
ATOM 727 O O . LEU A 1 87 ? 2.877 -14.586 0.922 1 98.88 87 LEU A O 1
ATOM 731 N N . PHE A 1 88 ? 3.641 -13.617 2.754 1 98.62 88 PHE A N 1
ATOM 732 C CA . PHE A 1 88 ? 4.828 -14.469 2.811 1 98.62 88 PHE A CA 1
ATOM 733 C C . PHE A 1 88 ? 4.441 -15.93 3.02 1 98.62 88 PHE A C 1
ATOM 735 O O . PHE A 1 88 ? 4.941 -16.812 2.326 1 98.62 88 PHE A O 1
ATOM 742 N N . ALA A 1 89 ? 3.566 -16.172 3.877 1 98.69 89 ALA A N 1
ATOM 743 C CA . ALA A 1 89 ? 3.242 -17.531 4.305 1 98.69 89 ALA A CA 1
ATOM 744 C C . ALA A 1 89 ? 2.381 -18.25 3.268 1 98.69 89 ALA A C 1
ATOM 746 O O . ALA A 1 89 ? 2.57 -19.438 3.008 1 98.69 89 ALA A O 1
ATOM 747 N N . LYS A 1 90 ? 1.448 -17.5 2.635 1 98.69 90 LYS A N 1
ATOM 748 C CA . LYS A 1 90 ? 0.401 -18.188 1.881 1 98.69 90 LYS A CA 1
ATOM 749 C C . LYS A 1 90 ? 0.57 -17.969 0.381 1 98.69 90 LYS A C 1
ATOM 751 O O . LYS A 1 90 ? -0.036 -18.672 -0.428 1 98.69 90 LYS A O 1
ATOM 756 N N . VAL A 1 91 ? 1.408 -17.062 -0.002 1 98.69 91 VAL A N 1
ATOM 757 C CA . VAL A 1 91 ? 1.586 -16.797 -1.425 1 98.69 91 VAL A CA 1
ATOM 758 C C . VAL A 1 91 ? 3.027 -17.094 -1.832 1 98.69 91 VAL A C 1
ATOM 760 O O . VAL A 1 91 ? 3.271 -17.969 -2.664 1 98.69 91 VAL A O 1
ATOM 763 N N . ILE A 1 92 ? 3.996 -16.516 -1.157 1 98.62 92 ILE A N 1
ATOM 764 C CA . ILE A 1 92 ? 5.395 -16.594 -1.557 1 98.62 92 ILE A CA 1
ATOM 765 C C . ILE A 1 92 ? 5.945 -17.984 -1.231 1 98.62 92 ILE A C 1
ATOM 767 O O . ILE A 1 92 ? 6.598 -18.609 -2.068 1 98.62 92 ILE A O 1
ATOM 771 N N . THR A 1 93 ? 5.668 -18.469 -0.02 1 97.94 93 THR A N 1
ATOM 772 C CA . THR A 1 93 ? 6.207 -19.766 0.399 1 97.94 93 THR A CA 1
ATOM 773 C C . THR A 1 93 ? 5.719 -20.875 -0.522 1 97.94 93 THR A C 1
ATOM 775 O O . THR A 1 93 ? 6.523 -21.625 -1.08 1 97.94 93 THR A O 1
ATOM 778 N N . PRO A 1 94 ? 4.41 -21.016 -0.766 1 96.56 94 PRO A N 1
ATOM 779 C CA . PRO A 1 94 ? 3.973 -22.062 -1.695 1 96.56 94 PRO A CA 1
ATOM 780 C C . PRO A 1 94 ? 4.562 -21.891 -3.094 1 96.56 94 PRO A C 1
ATOM 782 O O . PRO A 1 94 ? 4.93 -22.875 -3.734 1 96.56 94 PRO A O 1
ATOM 785 N N . LEU A 1 95 ? 4.719 -20.688 -3.609 1 96 95 LEU A N 1
ATOM 786 C CA . LEU A 1 95 ? 5.301 -20.438 -4.922 1 96 95 LEU A CA 1
ATOM 787 C C . LEU A 1 95 ? 6.758 -20.891 -4.965 1 96 95 LEU A C 1
ATOM 789 O O . LEU A 1 95 ? 7.207 -21.469 -5.953 1 96 95 LEU A O 1
ATOM 793 N N . SER A 1 96 ? 7.469 -20.625 -3.914 1 94.38 96 SER A N 1
ATOM 794 C CA . SER A 1 96 ? 8.898 -20.906 -3.863 1 94.38 96 SER A CA 1
ATOM 795 C C . SER A 1 96 ? 9.164 -22.406 -3.844 1 94.38 96 SER A C 1
ATOM 797 O O . SER A 1 96 ? 10.219 -22.875 -4.281 1 94.38 96 SER A O 1
ATOM 799 N N . THR A 1 97 ? 8.227 -23.219 -3.396 1 92.12 97 THR A N 1
ATOM 800 C CA . THR A 1 97 ? 8.406 -24.656 -3.311 1 92.12 97 THR A CA 1
ATOM 801 C C . THR A 1 97 ? 8.289 -25.297 -4.691 1 92.12 97 THR A C 1
ATOM 803 O O . THR A 1 97 ? 8.758 -26.422 -4.902 1 92.12 97 THR A O 1
ATOM 806 N N . TYR A 1 98 ? 7.684 -24.625 -5.625 1 88.94 98 TYR A N 1
ATOM 807 C CA . TYR A 1 98 ? 7.477 -25.203 -6.949 1 88.94 98 TYR A CA 1
ATOM 808 C C . TYR A 1 98 ? 8.797 -25.328 -7.703 1 88.94 98 TYR A C 1
ATOM 810 O O . TYR A 1 98 ? 8.953 -26.188 -8.57 1 88.94 98 TYR A O 1
ATOM 818 N N . GLY A 1 99 ? 9.797 -24.453 -7.309 1 84.62 99 GLY A N 1
ATOM 819 C CA . GLY A 1 99 ? 11.109 -24.625 -7.914 1 84.62 99 GLY A CA 1
ATOM 820 C C . GLY A 1 99 ? 11.727 -25.984 -7.637 1 84.62 99 GLY A C 1
ATOM 821 O O . GLY A 1 99 ? 12.227 -26.641 -8.555 1 84.62 99 GLY A O 1
ATOM 822 N N . GLU A 1 100 ? 11.656 -26.391 -6.465 1 88.31 100 GLU A N 1
ATOM 823 C CA . GLU A 1 100 ? 12.188 -27.703 -6.082 1 88.31 100 GLU A CA 1
ATOM 824 C C . GLU A 1 100 ? 11.359 -28.828 -6.688 1 88.31 100 GLU A C 1
ATOM 826 O O . GLU A 1 100 ? 11.906 -29.859 -7.094 1 88.31 100 GLU A O 1
ATOM 831 N N . GLU A 1 101 ? 10.078 -28.656 -6.695 1 88 101 GLU A N 1
ATOM 832 C CA . GLU A 1 101 ? 9.195 -29.672 -7.273 1 88 101 GLU A CA 1
ATOM 833 C C . GLU A 1 101 ? 9.484 -29.859 -8.758 1 88 101 GLU A C 1
ATOM 835 O O . GLU A 1 101 ? 9.477 -31 -9.25 1 88 101 GLU A O 1
ATOM 840 N N . VAL A 1 102 ? 9.695 -28.734 -9.445 1 87.94 102 VAL A N 1
ATOM 841 C CA . VAL A 1 102 ? 10.008 -28.766 -10.867 1 87.94 102 VAL A CA 1
ATOM 842 C C . VAL A 1 102 ? 11.305 -29.562 -11.086 1 87.94 102 VAL A C 1
ATOM 844 O O . VAL A 1 102 ? 11.375 -30.406 -11.977 1 87.94 102 VAL A O 1
ATOM 847 N N . LYS A 1 103 ? 12.273 -29.344 -10.281 1 87.19 103 LYS A N 1
ATOM 848 C CA . LYS A 1 103 ? 13.547 -30.047 -10.391 1 87.19 103 LYS A CA 1
ATOM 849 C C . LYS A 1 103 ? 13.367 -31.547 -10.133 1 87.19 103 LYS A C 1
ATOM 851 O O . LYS A 1 103 ? 13.938 -32.375 -10.844 1 87.19 103 LYS A O 1
ATOM 856 N N . ARG A 1 104 ? 12.641 -31.891 -9.195 1 88.62 104 ARG A N 1
ATOM 857 C CA . ARG A 1 104 ? 12.391 -33.281 -8.844 1 88.62 104 ARG A CA 1
ATOM 858 C C . ARG A 1 104 ? 11.672 -34 -9.977 1 88.62 104 ARG A C 1
ATOM 860 O O . ARG A 1 104 ? 12.047 -35.125 -10.336 1 88.62 104 ARG A O 1
ATOM 867 N N . VAL A 1 105 ? 10.648 -33.375 -10.492 1 85.56 105 VAL A N 1
ATOM 868 C CA . VAL A 1 105 ? 9.852 -34 -11.555 1 85.56 105 VAL A CA 1
ATOM 869 C C . VAL A 1 105 ? 10.711 -34.156 -12.805 1 85.56 105 VAL A C 1
ATOM 871 O O . VAL A 1 105 ? 10.625 -35.188 -13.484 1 85.56 105 VAL A O 1
ATOM 874 N N . ARG A 1 106 ? 11.547 -33.188 -13.109 1 84.06 106 ARG A N 1
ATOM 875 C CA . ARG A 1 106 ? 12.445 -33.281 -14.25 1 84.06 106 ARG A CA 1
ATOM 876 C C . ARG A 1 106 ? 13.398 -34.469 -14.094 1 84.06 106 ARG A C 1
ATOM 878 O O . ARG A 1 106 ? 13.641 -35.188 -15.055 1 84.06 106 ARG A O 1
ATOM 885 N N . THR A 1 107 ? 13.898 -34.594 -12.891 1 87.81 107 THR A N 1
ATOM 886 C CA . THR A 1 107 ? 14.82 -35.688 -12.617 1 87.81 107 THR A CA 1
ATOM 887 C C . THR A 1 107 ? 14.109 -37.031 -12.75 1 87.81 107 THR A C 1
ATOM 889 O O . THR A 1 107 ? 14.641 -37.969 -13.359 1 87.81 107 THR A O 1
ATOM 892 N N . ASN A 1 108 ? 12.922 -37.156 -12.242 1 83.69 108 ASN A N 1
ATOM 893 C CA . ASN A 1 108 ? 12.148 -38.375 -12.305 1 83.69 108 ASN A CA 1
ATOM 894 C C . ASN A 1 108 ? 11.805 -38.75 -13.742 1 83.69 108 ASN A C 1
ATOM 896 O O . ASN A 1 108 ? 11.875 -39.938 -14.109 1 83.69 108 ASN A O 1
ATOM 900 N N . ILE A 1 109 ? 11.461 -37.75 -14.492 1 80.38 109 ILE A N 1
ATOM 901 C CA . ILE A 1 109 ? 11.102 -38 -15.891 1 80.38 109 ILE A CA 1
ATOM 902 C C . ILE A 1 109 ? 12.328 -38.469 -16.672 1 80.38 109 ILE A C 1
ATOM 904 O O . ILE A 1 109 ? 12.234 -39.344 -17.516 1 80.38 109 ILE A O 1
ATOM 908 N N . ARG A 1 110 ? 13.453 -37.844 -16.297 1 83.75 110 ARG A N 1
ATOM 909 C CA . ARG A 1 110 ? 14.703 -38.25 -16.938 1 83.75 110 ARG A CA 1
ATOM 910 C C . ARG A 1 110 ? 15.039 -39.688 -16.625 1 83.75 110 ARG A C 1
ATOM 912 O O . ARG A 1 110 ? 15.398 -40.469 -17.531 1 83.75 110 ARG A O 1
ATOM 919 N N . VAL A 1 111 ? 14.93 -40.062 -15.391 1 84.5 111 VAL A N 1
ATOM 920 C CA . VAL A 1 111 ? 15.25 -41.438 -14.945 1 84.5 111 VAL A CA 1
ATOM 921 C C . VAL A 1 111 ? 14.289 -42.438 -15.594 1 84.5 111 VAL A C 1
ATOM 923 O O . VAL A 1 111 ? 14.719 -43.469 -16.094 1 84.5 111 VAL A O 1
ATOM 926 N N . GLU A 1 112 ? 13 -42.062 -15.594 1 79.56 112 GLU A N 1
ATOM 927 C CA . GLU A 1 112 ? 11.992 -42.969 -16.172 1 79.56 112 GLU A CA 1
ATOM 928 C C . GLU A 1 112 ? 12.148 -43.062 -17.688 1 79.56 112 GLU A C 1
ATOM 930 O O . GLU A 1 112 ? 11.906 -44.125 -18.266 1 79.56 112 GLU A O 1
ATOM 935 N N . THR A 1 113 ? 12.5 -41.969 -18.359 1 79.5 113 THR A N 1
ATOM 936 C CA . THR A 1 113 ? 12.719 -41.969 -19.797 1 79.5 113 THR A CA 1
ATOM 937 C C . THR A 1 113 ? 13.914 -42.844 -20.156 1 79.5 113 THR A C 1
ATOM 939 O O . THR A 1 113 ? 13.867 -43.594 -21.141 1 79.5 113 THR A O 1
ATOM 942 N N . ALA A 1 114 ? 14.914 -42.75 -19.344 1 83.5 114 ALA A N 1
ATOM 943 C CA . ALA A 1 114 ? 16.094 -43.594 -19.562 1 83.5 114 ALA A CA 1
ATOM 944 C C . ALA A 1 114 ? 15.766 -45.062 -19.375 1 83.5 114 ALA A C 1
ATOM 946 O O . ALA A 1 114 ? 16.234 -45.906 -20.125 1 83.5 114 ALA A O 1
ATOM 947 N N . ALA A 1 115 ? 15.062 -45.406 -18.344 1 82.06 115 ALA A N 1
ATOM 948 C CA . ALA A 1 115 ? 14.648 -46.781 -18.078 1 82.06 115 ALA A CA 1
ATOM 949 C C . ALA A 1 115 ? 13.797 -47.312 -19.219 1 82.06 115 ALA A C 1
ATOM 951 O O . ALA A 1 115 ? 13.969 -48.469 -19.625 1 82.06 115 ALA A O 1
ATOM 952 N N . ARG A 1 116 ? 12.906 -46.562 -19.734 1 78.56 116 ARG A N 1
ATOM 953 C CA . ARG A 1 116 ? 12.039 -46.969 -20.828 1 78.56 116 ARG A CA 1
ATOM 954 C C . ARG A 1 116 ? 12.852 -47.188 -22.109 1 78.56 116 ARG A C 1
ATOM 956 O O . ARG A 1 116 ? 12.586 -48.156 -22.844 1 78.56 116 ARG A O 1
ATOM 963 N N . LYS A 1 117 ? 13.805 -46.312 -22.359 1 79.81 117 LYS A N 1
ATOM 964 C CA . LYS A 1 117 ? 14.664 -46.469 -23.531 1 79.81 117 LYS A CA 1
ATOM 965 C C . LYS A 1 117 ? 15.43 -47.781 -23.484 1 79.81 117 LYS A C 1
ATOM 967 O O . LYS A 1 117 ? 15.578 -48.469 -24.5 1 79.81 117 LYS A O 1
ATOM 972 N N . LYS A 1 118 ? 15.875 -48.094 -22.281 1 84.62 118 LYS A N 1
ATOM 973 C CA . LYS A 1 118 ? 16.578 -49.375 -22.094 1 84.62 118 LYS A CA 1
ATOM 974 C C . LYS A 1 118 ? 15.648 -50.562 -22.359 1 84.62 118 LYS A C 1
ATOM 976 O O . LYS A 1 118 ? 16.047 -51.531 -23 1 84.62 118 LYS A O 1
ATOM 981 N N . GLU A 1 119 ? 14.445 -50.406 -21.859 1 80.88 119 GLU A N 1
ATOM 982 C CA . GLU A 1 119 ? 13.469 -51.469 -22.031 1 80.88 119 GLU A CA 1
ATOM 983 C C . GLU A 1 119 ? 13.078 -51.625 -23.484 1 80.88 119 GLU A C 1
ATOM 985 O O . GLU A 1 119 ? 12.961 -52.75 -23.984 1 80.88 119 GLU A O 1
ATOM 990 N N . VAL A 1 120 ? 12.938 -50.625 -24.219 1 78.69 120 VAL A N 1
ATOM 991 C CA . VAL A 1 120 ? 12.562 -50.625 -25.625 1 78.69 120 VAL A CA 1
ATOM 992 C C . VAL A 1 120 ? 13.703 -51.219 -26.453 1 78.69 120 VAL A C 1
ATOM 994 O O . VAL A 1 120 ? 13.477 -51.969 -27.406 1 78.69 120 VAL A O 1
ATOM 997 N N . SER A 1 121 ? 14.93 -50.844 -26.078 1 83.06 121 SER A N 1
ATOM 998 C CA . SER A 1 121 ? 16.094 -51.375 -26.781 1 83.06 121 SER A CA 1
ATOM 999 C C . SER A 1 121 ? 16.203 -52.875 -26.578 1 83.06 121 SER A C 1
ATOM 1001 O O . SER A 1 121 ? 16.547 -53.594 -27.516 1 83.06 121 SER A O 1
ATOM 1003 N N . GLN A 1 122 ? 15.93 -53.344 -25.391 1 82.25 122 GLN A N 1
ATOM 1004 C CA . GLN A 1 122 ? 15.945 -54.781 -25.109 1 82.25 122 GLN A CA 1
ATOM 1005 C C . GLN A 1 122 ? 14.875 -55.5 -25.906 1 82.25 122 GLN A C 1
ATOM 1007 O O . GLN A 1 122 ? 15.117 -56.594 -26.406 1 82.25 122 GLN A O 1
ATOM 1012 N N . LEU A 1 123 ? 13.719 -54.875 -26.078 1 78.94 123 LEU A N 1
ATOM 1013 C CA . LEU A 1 123 ? 12.625 -55.438 -26.859 1 78.94 123 LEU A CA 1
ATOM 1014 C C . LEU A 1 123 ? 13.016 -55.562 -28.328 1 78.94 123 LEU A C 1
ATOM 1016 O O . LEU A 1 123 ? 12.719 -56.562 -28.969 1 78.94 123 LEU A O 1
ATOM 1020 N N . LYS A 1 124 ? 13.711 -54.562 -28.844 1 79.06 124 LYS A N 1
ATOM 1021 C CA . LYS A 1 124 ? 14.148 -54.562 -30.234 1 79.06 124 LYS A CA 1
ATOM 1022 C C . LYS A 1 124 ? 15.188 -55.656 -30.484 1 79.06 124 LYS A C 1
ATOM 1024 O O . LYS A 1 124 ? 15.156 -56.344 -31.516 1 79.06 124 LYS A O 1
ATOM 1029 N N . ARG A 1 125 ? 16.047 -55.906 -29.516 1 82.12 125 ARG A N 1
ATOM 1030 C CA . ARG A 1 125 ? 17.094 -56.938 -29.641 1 82.12 125 ARG A CA 1
ATOM 1031 C C . ARG A 1 125 ? 16.484 -58.344 -29.609 1 82.12 125 ARG A C 1
ATOM 1033 O O . ARG A 1 125 ? 16.859 -59.188 -30.406 1 82.12 125 ARG A O 1
ATOM 1040 N N . LEU A 1 126 ? 15.539 -58.562 -28.781 1 80 126 LEU A N 1
ATOM 1041 C CA . LEU A 1 126 ? 14.898 -59.875 -28.625 1 80 126 LEU A CA 1
ATOM 1042 C C . LEU A 1 126 ? 14.047 -60.188 -29.844 1 80 126 LEU A C 1
ATOM 1044 O O . LEU A 1 126 ? 13.867 -61.375 -30.188 1 80 126 LEU A O 1
ATOM 1048 N N . GLY A 1 127 ? 13.531 -59.156 -30.453 1 73.5 127 GLY A N 1
ATOM 1049 C CA . GLY A 1 127 ? 12.703 -59.344 -31.625 1 73.5 127 GLY A CA 1
ATOM 1050 C C . GLY A 1 127 ? 13.492 -59.781 -32.844 1 73.5 127 GLY A C 1
ATOM 1051 O O . GLY A 1 127 ? 12.938 -60.406 -33.75 1 73.5 127 GLY A O 1
ATOM 1052 N N . ARG A 1 128 ? 14.781 -59.625 -32.969 1 77.44 128 ARG A N 1
ATOM 1053 C CA . ARG A 1 128 ? 15.617 -59.906 -34.125 1 77.44 128 ARG A CA 1
ATOM 1054 C C . ARG A 1 128 ? 16.234 -61.312 -34.031 1 77.44 128 ARG A C 1
ATOM 1056 O O . ARG A 1 128 ? 16.609 -61.906 -35.062 1 77.44 128 ARG A O 1
ATOM 1063 N N . GLU A 1 129 ? 16.328 -61.875 -32.812 1 69.5 129 GLU A N 1
ATOM 1064 C CA . GLU A 1 129 ? 16.938 -63.188 -32.656 1 69.5 129 GLU A CA 1
ATOM 1065 C C . GLU A 1 129 ? 15.992 -64.188 -31.969 1 69.5 129 GLU A C 1
ATOM 1067 O O . GLU A 1 129 ? 16.094 -64.375 -30.75 1 69.5 129 GLU A O 1
ATOM 1072 N N . PRO A 1 130 ? 15.008 -64.812 -32.75 1 61.38 130 PRO A N 1
ATOM 1073 C CA . PRO A 1 130 ? 14.016 -65.688 -32.125 1 61.38 130 PRO A CA 1
ATOM 1074 C C . PRO A 1 130 ? 14.633 -67 -31.578 1 61.38 130 PRO A C 1
ATOM 1076 O O . PRO A 1 130 ? 15.211 -67.75 -32.344 1 61.38 130 PRO A O 1
ATOM 1079 N N . LEU A 1 131 ? 15.508 -66.812 -30.594 1 62.22 131 LEU A N 1
ATOM 1080 C CA . LEU A 1 131 ? 16 -68.062 -30 1 62.22 131 LEU A CA 1
ATOM 1081 C C . LEU A 1 131 ? 14.906 -68.75 -29.203 1 62.22 131 LEU A C 1
ATOM 1083 O O . LEU A 1 131 ? 13.875 -68.125 -28.891 1 62.22 131 LEU A O 1
ATOM 1087 N N . ARG A 1 132 ? 14.867 -69.875 -28.734 1 69.88 132 ARG A N 1
ATOM 1088 C CA . ARG A 1 132 ? 13.969 -70.625 -27.875 1 69.88 132 ARG A CA 1
ATOM 1089 C C . ARG A 1 132 ? 13.648 -69.875 -26.594 1 69.88 132 ARG A C 1
ATOM 1091 O O . ARG A 1 132 ? 14.555 -69.375 -25.922 1 69.88 132 ARG A O 1
ATOM 1098 N N . GLY A 1 133 ? 12.406 -69.438 -26.172 1 71.25 133 GLY A N 1
ATOM 1099 C CA . GLY A 1 133 ? 11.93 -68.688 -25.016 1 71.25 133 GLY A CA 1
ATOM 1100 C C . GLY A 1 133 ? 11.836 -67.188 -25.25 1 71.25 133 GLY A C 1
ATOM 1101 O O . GLY A 1 133 ? 11.547 -66.438 -24.328 1 71.25 133 GLY A O 1
ATOM 1102 N N . ALA A 1 134 ? 12.211 -66.938 -26.531 1 74.81 134 ALA A N 1
ATOM 1103 C CA . ALA A 1 134 ? 12.281 -65.562 -26.969 1 74.81 134 ALA A CA 1
ATOM 1104 C C . ALA A 1 134 ? 10.922 -64.875 -26.828 1 74.81 134 ALA A C 1
ATOM 1106 O O . ALA A 1 134 ? 10.852 -63.719 -26.453 1 74.81 134 ALA A O 1
ATOM 1107 N N . GLU A 1 135 ? 9.898 -65.625 -27 1 77.75 135 GLU A N 1
ATOM 1108 C CA . GLU A 1 135 ? 8.562 -65.062 -26.906 1 77.75 135 GLU A CA 1
ATOM 1109 C C . GLU A 1 135 ? 8.25 -64.625 -25.469 1 77.75 135 GLU A C 1
ATOM 1111 O O . GLU A 1 135 ? 7.645 -63.594 -25.25 1 77.75 135 GLU A O 1
ATOM 1116 N N . GLU A 1 136 ? 8.672 -65.438 -24.5 1 81.56 136 GLU A N 1
ATOM 1117 C CA . GLU A 1 136 ? 8.453 -65.125 -23.094 1 81.56 136 GLU A CA 1
ATOM 1118 C C . GLU A 1 136 ? 9.227 -63.875 -22.688 1 81.56 136 GLU A C 1
ATOM 1120 O O . GLU A 1 136 ? 8.703 -63 -21.969 1 81.56 136 GLU A O 1
ATOM 1125 N N . ARG A 1 137 ? 10.453 -63.812 -23.172 1 79.94 137 ARG A N 1
ATOM 1126 C CA . ARG A 1 137 ? 11.289 -62.656 -22.859 1 79.94 137 ARG A CA 1
ATOM 1127 C C . ARG A 1 137 ? 10.742 -61.406 -23.5 1 79.94 137 ARG A C 1
ATOM 1129 O O . ARG A 1 137 ? 10.773 -60.312 -22.906 1 79.94 137 ARG A O 1
ATOM 1136 N N . LEU A 1 138 ? 10.172 -61.469 -24.625 1 80.19 138 LEU A N 1
ATOM 1137 C CA . LEU A 1 138 ? 9.547 -60.375 -25.328 1 80.19 138 LEU A CA 1
ATOM 1138 C C . LEU A 1 138 ? 8.312 -59.875 -24.594 1 80.19 138 LEU A C 1
ATOM 1140 O O . LEU A 1 138 ? 8.094 -58.656 -24.484 1 80.19 138 LEU A O 1
ATOM 1144 N N . ASN A 1 139 ? 7.551 -60.875 -24.125 1 84.12 139 ASN A N 1
ATOM 1145 C CA . ASN A 1 139 ? 6.348 -60.5 -23.375 1 84.12 139 ASN A CA 1
ATOM 1146 C C . ASN A 1 139 ? 6.691 -59.781 -22.078 1 84.12 139 ASN A C 1
ATOM 1148 O O . ASN A 1 139 ? 6.02 -58.812 -21.719 1 84.12 139 ASN A O 1
ATOM 1152 N N . ILE A 1 140 ? 7.766 -60.219 -21.453 1 83.75 140 ILE A N 1
ATOM 1153 C CA . ILE A 1 140 ? 8.203 -59.594 -20.203 1 83.75 140 ILE A CA 1
ATOM 1154 C C . ILE A 1 140 ? 8.734 -58.188 -20.5 1 83.75 140 ILE A C 1
ATOM 1156 O O . ILE A 1 140 ? 8.406 -57.219 -19.797 1 83.75 140 ILE A O 1
ATOM 1160 N N . ALA A 1 141 ? 9.484 -58 -21.5 1 79.94 141 ALA A N 1
ATOM 1161 C CA . ALA A 1 141 ? 10.055 -56.719 -21.891 1 79.94 141 ALA A CA 1
ATOM 1162 C C . ALA A 1 141 ? 8.953 -55.719 -22.281 1 79.94 141 ALA A C 1
ATOM 1164 O O . ALA A 1 141 ? 9.047 -54.531 -21.984 1 79.94 141 ALA A O 1
ATOM 1165 N N . THR A 1 142 ? 7.945 -56.25 -22.969 1 81 142 THR A N 1
ATOM 1166 C CA . THR A 1 142 ? 6.82 -55.406 -23.359 1 81 142 THR A CA 1
ATOM 1167 C C . THR A 1 142 ? 6.043 -54.938 -22.141 1 81 142 THR A C 1
ATOM 1169 O O . THR A 1 142 ? 5.637 -53.781 -22.062 1 81 142 THR A O 1
ATOM 1172 N N . ARG A 1 143 ? 5.871 -55.781 -21.203 1 84.38 143 ARG A N 1
ATOM 1173 C CA . ARG A 1 143 ? 5.176 -55.438 -19.969 1 84.38 143 ARG A CA 1
ATOM 1174 C C . ARG A 1 143 ? 5.949 -54.375 -19.188 1 84.38 143 ARG A C 1
ATOM 1176 O O . ARG A 1 143 ? 5.359 -53.438 -18.656 1 84.38 143 ARG A O 1
ATOM 1183 N N . CYS A 1 144 ? 7.25 -54.594 -19.188 1 80.94 144 CYS A N 1
ATOM 1184 C CA . CYS A 1 144 ? 8.102 -53.625 -18.469 1 80.94 144 CYS A CA 1
ATOM 1185 C C . CYS A 1 144 ? 8.078 -52.281 -19.141 1 80.94 144 CYS A C 1
ATOM 1187 O O . CYS A 1 144 ? 7.988 -51.25 -18.453 1 80.94 144 CYS A O 1
ATOM 1189 N N . ALA A 1 145 ? 8.109 -52.25 -20.422 1 78.31 145 ALA A N 1
ATOM 1190 C CA . ALA A 1 145 ? 8.078 -50.969 -21.172 1 78.31 145 ALA A CA 1
ATOM 1191 C C . ALA A 1 145 ? 6.746 -50.25 -20.969 1 78.31 145 ALA A C 1
ATOM 1193 O O . ALA A 1 145 ? 6.711 -49.031 -20.844 1 78.31 145 ALA A O 1
ATOM 1194 N N . THR A 1 146 ? 5.676 -51.062 -21 1 81.31 146 THR A N 1
ATOM 1195 C CA . THR A 1 146 ? 4.348 -50.5 -20.797 1 81.31 146 THR A CA 1
ATOM 1196 C C . THR A 1 146 ? 4.203 -49.938 -19.391 1 81.31 146 THR A C 1
ATOM 1198 O O . THR A 1 146 ? 3.631 -48.875 -19.188 1 81.31 146 THR A O 1
ATOM 1201 N N . ARG A 1 147 ? 4.789 -50.656 -18.422 1 83.56 147 ARG A N 1
ATOM 1202 C CA . ARG A 1 147 ? 4.738 -50.219 -17.031 1 83.56 147 ARG A CA 1
ATOM 1203 C C . ARG A 1 147 ? 5.496 -48.906 -16.844 1 83.56 147 ARG A C 1
ATOM 1205 O O . ARG A 1 147 ? 5.027 -48 -16.141 1 83.56 147 ARG A O 1
ATOM 1212 N N . SER A 1 148 ? 6.625 -48.781 -17.422 1 79.44 148 SER A N 1
ATOM 1213 C CA . SER A 1 148 ? 7.434 -47.562 -17.312 1 79.44 148 SER A CA 1
ATOM 1214 C C . SER A 1 148 ? 6.746 -46.406 -17.984 1 79.44 148 SER A C 1
ATOM 1216 O O . SER A 1 148 ? 6.848 -45.25 -17.516 1 79.44 148 SER A O 1
ATOM 1218 N N . ALA A 1 149 ? 6.062 -46.625 -19.094 1 78.75 149 ALA A N 1
ATOM 1219 C CA . ALA A 1 149 ? 5.324 -45.594 -19.797 1 78.75 149 ALA A CA 1
ATOM 1220 C C . ALA A 1 149 ? 4.145 -45.094 -18.969 1 78.75 149 ALA A C 1
ATOM 1222 O O . ALA A 1 149 ? 3.883 -43.906 -18.906 1 78.75 149 ALA A O 1
ATOM 1223 N N . ASP A 1 150 ? 3.51 -46.062 -18.375 1 83.69 150 ASP A N 1
ATOM 1224 C CA . ASP A 1 150 ? 2.373 -45.719 -17.516 1 83.69 150 ASP A CA 1
ATOM 1225 C C . ASP A 1 150 ? 2.818 -44.906 -16.312 1 83.69 150 ASP A C 1
ATOM 1227 O O . ASP A 1 150 ? 2.123 -43.969 -15.883 1 83.69 150 ASP A O 1
ATOM 1231 N N . ALA A 1 151 ? 3.924 -45.312 -15.812 1 82.56 151 ALA A N 1
ATOM 1232 C CA . ALA A 1 151 ? 4.461 -44.594 -14.648 1 82.56 151 ALA A CA 1
ATOM 1233 C C . ALA A 1 151 ? 4.84 -43.188 -15 1 82.56 151 ALA A C 1
ATOM 1235 O O . ALA A 1 151 ? 4.598 -42.25 -14.219 1 82.56 151 ALA A O 1
ATOM 1236 N N . LEU A 1 152 ? 5.43 -43 -16.094 1 80.62 152 LEU A N 1
ATOM 1237 C CA . LEU A 1 152 ? 5.82 -41.656 -16.562 1 80.62 152 LEU A CA 1
ATOM 1238 C C . LEU A 1 152 ? 4.59 -40.781 -16.797 1 80.62 152 LEU A C 1
ATOM 1240 O O . LEU A 1 152 ? 4.574 -39.625 -16.391 1 80.62 152 LEU A O 1
ATOM 1244 N N . GLU A 1 153 ? 3.574 -41.344 -17.438 1 83.25 153 GLU A N 1
ATOM 1245 C CA . GLU A 1 153 ? 2.332 -40.625 -17.719 1 83.25 153 GLU A CA 1
ATOM 1246 C C . GLU A 1 153 ? 1.646 -40.219 -16.422 1 83.25 153 GLU A C 1
ATOM 1248 O O . GLU A 1 153 ? 1.167 -39.062 -16.328 1 83.25 153 GLU A O 1
ATOM 1253 N N . ARG A 1 154 ? 1.621 -41.094 -15.477 1 86.19 154 ARG A N 1
ATOM 1254 C CA . ARG A 1 154 ? 0.998 -40.781 -14.188 1 86.19 154 ARG A CA 1
ATOM 1255 C C . ARG A 1 154 ? 1.716 -39.656 -13.477 1 86.19 154 ARG A C 1
ATOM 1257 O O . ARG A 1 154 ? 1.075 -38.781 -12.867 1 86.19 154 ARG A O 1
ATOM 1264 N N . GLN A 1 155 ? 3 -39.656 -13.562 1 84.31 155 GLN A N 1
ATOM 1265 C CA . GLN A 1 155 ? 3.791 -38.625 -12.922 1 84.31 155 GLN A CA 1
ATOM 1266 C C . GLN A 1 155 ? 3.518 -37.25 -13.547 1 84.31 155 GLN A C 1
ATOM 1268 O O . GLN A 1 155 ? 3.404 -36.25 -12.844 1 84.31 155 GLN A O 1
ATOM 1273 N N . VAL A 1 156 ? 3.416 -37.219 -14.82 1 86.56 156 VAL A N 1
ATOM 1274 C CA . VAL A 1 156 ? 3.199 -36 -15.562 1 86.56 156 VAL A CA 1
ATOM 1275 C C . VAL A 1 156 ? 1.80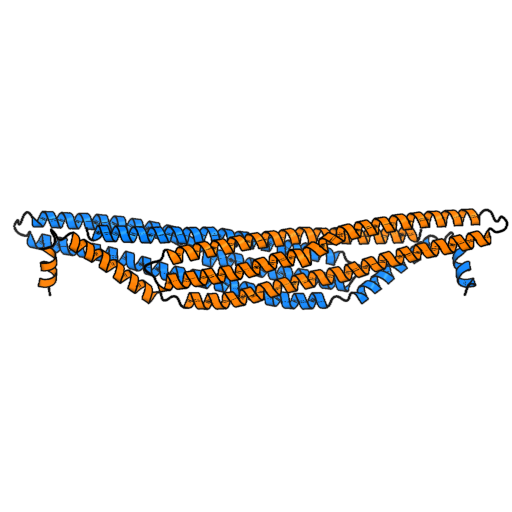8 -35.438 -15.25 1 86.56 156 VAL A C 1
ATOM 1277 O O . VAL A 1 156 ? 1.643 -34.25 -15.031 1 86.56 156 VAL A O 1
ATOM 1280 N N . ILE A 1 157 ? 0.859 -36.312 -15.258 1 90.12 157 ILE A N 1
ATOM 1281 C CA . ILE A 1 157 ? -0.52 -35.938 -14.992 1 90.12 157 ILE A CA 1
ATOM 1282 C C . ILE A 1 157 ? -0.648 -35.406 -13.555 1 90.12 157 ILE A C 1
ATOM 1284 O O . ILE A 1 157 ? -1.319 -34.406 -13.305 1 90.12 157 ILE A O 1
ATOM 1288 N N . GLN A 1 158 ? 0.018 -36.094 -12.68 1 91.38 158 GLN A N 1
ATOM 1289 C CA . GLN A 1 158 ? -0.018 -35.688 -11.281 1 91.38 158 GLN A CA 1
ATOM 1290 C C . GLN A 1 158 ? 0.611 -34.312 -11.094 1 91.38 158 GLN A C 1
ATOM 1292 O O . GLN A 1 158 ? 0.124 -33.5 -10.297 1 91.38 158 GLN A O 1
ATOM 1297 N N . PHE A 1 159 ? 1.663 -34.062 -11.758 1 91.25 159 PHE A N 1
ATOM 1298 C CA . PHE A 1 159 ? 2.324 -32.781 -11.68 1 91.25 159 PHE A CA 1
ATOM 1299 C C . PHE A 1 159 ? 1.409 -31.672 -12.195 1 91.25 159 PHE A C 1
ATOM 1301 O O . PHE A 1 159 ? 1.313 -30.594 -11.586 1 91.25 159 PHE A O 1
ATOM 1308 N N . GLU A 1 160 ? 0.793 -31.938 -13.305 1 92.81 160 GLU A N 1
ATOM 1309 C CA . GLU A 1 160 ? -0.119 -30.953 -13.875 1 92.81 160 GLU A CA 1
ATOM 1310 C C . GLU A 1 160 ? -1.289 -30.672 -12.93 1 92.81 160 GLU A C 1
ATOM 1312 O O . GLU A 1 160 ? -1.702 -29.531 -12.773 1 92.81 160 GLU A O 1
ATOM 1317 N N . ALA A 1 161 ? -1.831 -31.703 -12.367 1 95 161 ALA A N 1
ATOM 1318 C CA . ALA A 1 161 ? -2.936 -31.547 -11.43 1 95 161 ALA A CA 1
ATOM 1319 C C . ALA A 1 161 ? -2.527 -30.688 -10.234 1 95 161 ALA A C 1
ATOM 1321 O O . ALA A 1 161 ? -3.285 -29.812 -9.805 1 95 161 ALA A O 1
ATOM 1322 N N . LYS A 1 162 ? -1.388 -30.969 -9.711 1 93.38 162 LYS A N 1
ATOM 1323 C CA . LYS A 1 162 ? -0.868 -30.203 -8.578 1 93.38 162 LYS A CA 1
ATOM 1324 C C . LYS A 1 162 ? -0.658 -28.75 -8.938 1 93.38 162 LYS A C 1
ATOM 1326 O O . LYS A 1 162 ? -0.952 -27.844 -8.141 1 93.38 162 LYS A O 1
ATOM 1331 N N . LYS A 1 163 ? -0.086 -28.547 -10.055 1 93.81 163 LYS A N 1
ATOM 1332 C CA . LYS A 1 163 ? 0.157 -27.188 -10.531 1 93.81 163 LYS A CA 1
ATOM 1333 C C . LYS A 1 163 ? -1.146 -26.406 -10.648 1 93.81 163 LYS A C 1
ATOM 1335 O O . LYS A 1 163 ? -1.222 -25.25 -10.234 1 93.81 163 LYS A O 1
ATOM 1340 N N . LEU A 1 164 ? -2.188 -26.984 -11.258 1 96.5 164 LEU A N 1
ATOM 1341 C CA . LEU A 1 164 ? -3.473 -26.328 -11.453 1 96.5 164 LEU A CA 1
ATOM 1342 C C . LEU A 1 164 ? -4.105 -25.969 -10.109 1 96.5 164 LEU A C 1
ATOM 1344 O O . LEU A 1 164 ? -4.562 -24.844 -9.914 1 96.5 164 LEU A O 1
ATOM 1348 N N . LYS A 1 165 ? -4.078 -26.938 -9.242 1 96.44 165 LYS A N 1
ATOM 1349 C CA . LYS A 1 165 ? -4.633 -26.703 -7.914 1 96.44 165 LYS A CA 1
ATOM 1350 C C . LYS A 1 165 ? -3.826 -25.641 -7.164 1 96.44 165 LYS A C 1
ATOM 1352 O O . LYS A 1 165 ? -4.398 -24.75 -6.531 1 96.44 165 LYS A O 1
ATOM 1357 N N . GLY A 1 166 ? -2.535 -25.766 -7.191 1 95.94 166 GLY A N 1
ATOM 1358 C CA . GLY A 1 166 ? -1.659 -24.812 -6.527 1 95.94 166 GLY A CA 1
ATOM 1359 C C . GLY A 1 166 ? -1.847 -23.391 -7.02 1 95.94 166 GLY A C 1
ATOM 1360 O O . GLY A 1 166 ? -1.904 -22.453 -6.219 1 95.94 166 GLY A O 1
ATOM 1361 N N . LEU A 1 167 ? -1.912 -23.25 -8.312 1 96.94 167 LEU A N 1
ATOM 1362 C CA . LEU A 1 167 ? -2.123 -21.938 -8.906 1 96.94 167 LEU A CA 1
ATOM 1363 C C . LEU A 1 167 ? -3.416 -21.312 -8.398 1 96.94 167 LEU A C 1
ATOM 1365 O O . LEU A 1 167 ? -3.428 -20.141 -7.984 1 96.94 167 LEU A O 1
ATOM 1369 N N . LYS A 1 168 ? -4.492 -22.031 -8.453 1 98.06 168 LYS A N 1
ATOM 1370 C CA . LYS A 1 168 ? -5.789 -21.547 -7.996 1 98.06 168 LYS A CA 1
ATOM 1371 C C . LYS A 1 168 ? -5.746 -21.188 -6.516 1 98.06 168 LYS A C 1
ATOM 1373 O O . LYS A 1 168 ? -6.25 -20.125 -6.109 1 98.06 168 LYS A O 1
ATOM 1378 N N . ASP A 1 169 ? -5.133 -22.016 -5.719 1 98.25 169 ASP A N 1
ATOM 1379 C CA . ASP A 1 169 ? -5.047 -21.797 -4.277 1 98.25 169 ASP A CA 1
ATOM 1380 C C . ASP A 1 169 ? -4.258 -20.531 -3.969 1 98.25 169 ASP A C 1
ATOM 1382 O O . ASP A 1 169 ? -4.66 -19.719 -3.121 1 98.25 169 ASP A O 1
ATOM 1386 N N . ILE A 1 170 ? -3.162 -20.344 -4.59 1 98.44 170 ILE A N 1
ATOM 1387 C CA . ILE A 1 170 ? -2.283 -19.219 -4.34 1 98.44 170 ILE A CA 1
ATOM 1388 C C . ILE A 1 170 ? -3 -17.922 -4.703 1 98.44 170 ILE A C 1
ATOM 1390 O O . ILE A 1 170 ? -2.982 -16.953 -3.932 1 98.44 170 ILE A O 1
ATOM 1394 N N . LEU A 1 171 ? -3.621 -17.859 -5.871 1 98.75 171 LEU A N 1
ATOM 1395 C CA . LEU A 1 171 ? -4.348 -16.672 -6.289 1 98.75 171 LEU A CA 1
ATOM 1396 C C . LEU A 1 171 ? -5.52 -16.391 -5.352 1 98.75 171 LEU A C 1
ATOM 1398 O O . LEU A 1 171 ? -5.797 -15.242 -5.02 1 98.75 171 LEU A O 1
ATOM 1402 N N . THR A 1 172 ? -6.199 -17.453 -4.938 1 98.88 172 THR A N 1
ATOM 1403 C CA . THR A 1 172 ? -7.309 -17.312 -3.998 1 98.88 172 THR A CA 1
ATOM 1404 C C . THR A 1 172 ? -6.824 -16.734 -2.676 1 98.88 172 THR A C 1
ATOM 1406 O O . THR A 1 172 ? -7.441 -15.812 -2.135 1 98.88 172 THR A O 1
ATOM 1409 N N . ASP A 1 173 ? -5.762 -17.234 -2.193 1 98.88 173 ASP A N 1
ATOM 1410 C CA . ASP A 1 173 ? -5.199 -16.734 -0.943 1 98.88 173 ASP A CA 1
ATOM 1411 C C . ASP A 1 173 ? -4.777 -15.273 -1.075 1 98.88 173 ASP A C 1
ATOM 1413 O O . ASP A 1 173 ? -5.027 -14.469 -0.177 1 98.88 173 ASP A O 1
ATOM 1417 N N . PHE A 1 174 ? -4.102 -14.945 -2.191 1 98.94 174 PHE A N 1
ATOM 1418 C CA . PHE A 1 174 ? -3.693 -13.57 -2.424 1 98.94 174 PHE A CA 1
ATOM 1419 C C . PHE A 1 174 ? -4.891 -12.625 -2.35 1 98.94 174 PHE A C 1
ATOM 1421 O O . PHE A 1 174 ? -4.852 -11.617 -1.649 1 98.94 174 PHE A O 1
ATOM 1428 N N . VAL A 1 175 ? -5.918 -12.977 -3.027 1 98.88 175 VAL A N 1
ATOM 1429 C CA . VAL A 1 175 ? -7.102 -12.125 -3.094 1 98.88 175 VAL A CA 1
ATOM 1430 C C . VAL A 1 175 ? -7.738 -12.016 -1.71 1 98.88 175 VAL A C 1
ATOM 1432 O O . VAL A 1 175 ? -8.148 -10.93 -1.288 1 98.88 175 VAL A O 1
ATOM 1435 N N . HIS A 1 176 ? -7.809 -13.117 -1.035 1 98.81 176 HIS A N 1
ATOM 1436 C CA . HIS A 1 176 ? -8.398 -13.117 0.298 1 98.81 176 HIS A CA 1
ATOM 1437 C C . HIS A 1 176 ? -7.609 -12.234 1.255 1 98.81 176 HIS A C 1
ATOM 1439 O O . HIS A 1 176 ? -8.195 -11.492 2.051 1 98.81 176 HIS A O 1
ATOM 1445 N N . ILE A 1 177 ? -6.348 -12.336 1.229 1 98.94 177 ILE A N 1
ATOM 1446 C CA . ILE A 1 177 ? -5.473 -11.531 2.08 1 98.94 177 ILE A CA 1
ATOM 1447 C C . ILE A 1 177 ? -5.691 -10.047 1.788 1 98.94 177 ILE A C 1
ATOM 1449 O O . ILE A 1 177 ? -5.859 -9.242 2.711 1 98.94 177 ILE A O 1
ATOM 1453 N N . GLU A 1 178 ? -5.703 -9.695 0.538 1 98.88 178 GLU A N 1
ATOM 1454 C CA . GLU A 1 178 ? -5.898 -8.305 0.145 1 98.88 178 GLU A CA 1
ATOM 1455 C C . GLU A 1 178 ? -7.281 -7.801 0.556 1 98.88 178 GLU A C 1
ATOM 1457 O O . GLU A 1 178 ? -7.418 -6.68 1.05 1 98.88 178 GLU A O 1
ATOM 1462 N N . MET A 1 179 ? -8.266 -8.633 0.316 1 98.81 179 MET A N 1
ATOM 1463 C CA . MET A 1 179 ? -9.617 -8.227 0.692 1 98.81 179 MET A CA 1
ATOM 1464 C C . MET A 1 179 ? -9.703 -7.949 2.189 1 98.81 179 MET A C 1
ATOM 1466 O O . MET A 1 179 ? -10.305 -6.957 2.605 1 98.81 179 MET A O 1
ATOM 1470 N N . LEU A 1 180 ? -9.133 -8.797 2.955 1 98.81 180 LEU A N 1
ATOM 1471 C CA . LEU A 1 180 ? -9.148 -8.617 4.402 1 98.81 180 LEU A CA 1
ATOM 1472 C C . LEU A 1 180 ? -8.438 -7.328 4.801 1 98.81 180 LEU A C 1
ATOM 1474 O O . LEU A 1 180 ? -8.938 -6.57 5.637 1 98.81 180 LEU A O 1
ATOM 1478 N N . TRP A 1 181 ? -7.316 -7.086 4.23 1 98.69 181 TRP A N 1
ATOM 1479 C CA . TRP A 1 181 ? -6.555 -5.863 4.477 1 98.69 181 TRP A CA 1
ATOM 1480 C C . TRP A 1 181 ? -7.395 -4.629 4.172 1 98.69 181 TRP A C 1
ATOM 1482 O O . TRP A 1 181 ? -7.496 -3.721 5 1 98.69 181 TRP A O 1
ATOM 1492 N N . HIS A 1 182 ? -7.988 -4.582 3.055 1 98.81 182 HIS A N 1
ATOM 1493 C CA . HIS A 1 182 ? -8.75 -3.41 2.631 1 98.81 182 HIS A CA 1
ATOM 1494 C C . HIS A 1 182 ? -10 -3.229 3.486 1 98.81 182 HIS A C 1
ATOM 1496 O O . HIS A 1 182 ? -10.398 -2.098 3.777 1 98.81 182 HIS A O 1
ATOM 1502 N N . ALA A 1 183 ? -10.633 -4.344 3.816 1 98.81 183 ALA A N 1
ATOM 1503 C CA . ALA A 1 183 ? -11.82 -4.254 4.656 1 98.81 183 ALA A CA 1
ATOM 1504 C C . ALA A 1 183 ? -11.492 -3.656 6.02 1 98.81 183 ALA A C 1
ATOM 1506 O O . ALA A 1 183 ? -12.172 -2.74 6.488 1 98.81 183 ALA A O 1
ATOM 1507 N N . LYS A 1 184 ? -10.422 -4.121 6.637 1 98.81 184 LYS A N 1
ATOM 1508 C CA . LYS A 1 184 ? -10.023 -3.637 7.957 1 98.81 184 LYS A CA 1
ATOM 1509 C C . LYS A 1 184 ? -9.539 -2.191 7.887 1 98.81 184 LYS A C 1
ATOM 1511 O O . LYS A 1 184 ? -9.812 -1.398 8.797 1 98.81 184 LYS A O 1
ATOM 1516 N N . ALA A 1 185 ? -8.805 -1.895 6.891 1 98.81 185 ALA A N 1
ATOM 1517 C CA . ALA A 1 185 ? -8.344 -0.522 6.707 1 98.81 185 ALA A CA 1
ATOM 1518 C C . ALA A 1 185 ? -9.516 0.44 6.566 1 98.81 185 ALA A C 1
ATOM 1520 O O . ALA A 1 185 ? -9.555 1.487 7.215 1 98.81 185 ALA A O 1
ATOM 1521 N N . LEU A 1 186 ? -10.492 0.034 5.742 1 98.62 186 LEU A N 1
ATOM 1522 C CA . LEU A 1 186 ? -11.648 0.887 5.488 1 98.62 186 LEU A CA 1
ATOM 1523 C C . LEU A 1 186 ? -12.461 1.096 6.762 1 98.62 186 LEU A C 1
ATOM 1525 O O . LEU A 1 186 ? -12.93 2.203 7.027 1 98.62 186 LEU A O 1
ATOM 1529 N N . GLU A 1 187 ? -12.609 0.072 7.504 1 98.75 187 GLU A N 1
ATOM 1530 C CA . GLU A 1 187 ? -13.305 0.166 8.781 1 98.75 187 GLU A CA 1
ATOM 1531 C C . GLU A 1 187 ? -12.609 1.156 9.719 1 98.75 187 GLU A C 1
ATOM 1533 O O . GLU A 1 187 ? -13.258 2.035 10.289 1 98.75 187 GLU A O 1
ATOM 1538 N N . THR A 1 188 ? -11.352 1.021 9.891 1 98.94 188 THR A N 1
ATOM 1539 C CA . THR A 1 188 ? -10.578 1.872 10.781 1 98.94 188 THR A CA 1
ATOM 1540 C C . THR A 1 188 ? -10.547 3.311 10.273 1 98.94 188 THR A C 1
ATOM 1542 O O . THR A 1 188 ? -10.633 4.254 11.062 1 98.94 188 THR A O 1
ATOM 1545 N N . LEU A 1 189 ? -10.477 3.496 8.984 1 98.88 189 LEU A N 1
ATOM 1546 C CA . LEU A 1 189 ? -10.453 4.824 8.383 1 98.88 189 LEU A CA 1
ATOM 1547 C C . LEU A 1 189 ? -11.781 5.539 8.578 1 98.88 189 LEU A C 1
ATOM 1549 O O . LEU A 1 189 ? -11.82 6.762 8.734 1 98.88 189 LEU A O 1
ATOM 1553 N N . THR A 1 190 ? -12.844 4.777 8.516 1 98.75 190 THR A N 1
ATOM 1554 C CA . THR A 1 190 ? -14.156 5.359 8.789 1 98.75 190 THR A CA 1
ATOM 1555 C C . THR A 1 190 ? -14.195 5.965 10.188 1 98.75 190 THR A C 1
ATOM 1557 O O . THR A 1 190 ? -14.734 7.055 10.383 1 98.75 190 THR A O 1
ATOM 1560 N N . GLU A 1 191 ? -13.617 5.281 11.086 1 98.88 191 GLU A N 1
ATOM 1561 C CA . GLU A 1 191 ? -13.492 5.832 12.438 1 98.88 191 GLU A CA 1
ATOM 1562 C C . GLU A 1 191 ? -12.578 7.055 12.453 1 98.88 191 GLU A C 1
ATOM 1564 O O . GLU A 1 191 ? -12.875 8.047 13.117 1 98.88 191 GLU A O 1
ATOM 1569 N N . ALA A 1 192 ? -11.477 6.973 11.781 1 98.94 192 ALA A N 1
ATOM 1570 C CA . ALA A 1 192 ? -10.523 8.078 11.711 1 98.94 192 ALA A CA 1
ATOM 1571 C C . ALA A 1 192 ? -11.18 9.336 11.156 1 98.94 192 ALA A C 1
ATOM 1573 O O . ALA A 1 192 ? -10.891 10.453 11.602 1 98.94 192 ALA A O 1
ATOM 1574 N N . PHE A 1 193 ? -12.047 9.156 10.188 1 98.81 193 PHE A N 1
ATOM 1575 C CA . PHE A 1 193 ? -12.773 10.281 9.617 1 98.81 193 PHE A CA 1
ATOM 1576 C C . PHE A 1 193 ? -13.594 10.992 10.688 1 98.81 193 PHE A C 1
ATOM 1578 O O . PHE A 1 193 ? -13.547 12.227 10.789 1 98.81 193 PHE A O 1
ATOM 1585 N N . ASN A 1 194 ? -14.273 10.227 11.469 1 98.69 194 ASN A N 1
ATOM 1586 C CA . ASN A 1 194 ? -15.094 10.781 12.539 1 98.69 194 ASN A CA 1
ATOM 1587 C C . ASN A 1 194 ? -14.234 11.492 13.586 1 98.69 194 ASN A C 1
ATOM 1589 O O . ASN A 1 194 ? -14.625 12.531 14.109 1 98.69 194 ASN A O 1
ATOM 1593 N N . VAL A 1 195 ? -13.125 10.953 13.859 1 98.81 195 VAL A N 1
ATOM 1594 C CA . VAL A 1 195 ? -12.195 11.539 14.828 1 98.81 195 VAL A CA 1
ATOM 1595 C C . VAL A 1 195 ? -11.727 12.906 14.336 1 98.81 195 VAL A C 1
ATOM 1597 O O . VAL A 1 195 ? -11.75 13.883 15.086 1 98.81 195 VAL A O 1
ATOM 1600 N N . VAL A 1 196 ? -11.359 13.031 13.086 1 98.81 196 VAL A N 1
ATOM 1601 C CA . VAL A 1 196 ? -10.883 14.289 12.523 1 98.81 196 VAL A CA 1
ATOM 1602 C C . VAL A 1 196 ? -12 15.336 12.562 1 98.81 196 VAL A C 1
ATOM 1604 O O . VAL A 1 196 ? -11.758 16.5 12.883 1 98.81 196 VAL A O 1
ATOM 1607 N N . GLN A 1 197 ? -13.234 14.891 12.367 1 98.44 197 GLN A N 1
ATOM 1608 C CA . GLN A 1 197 ? -14.375 15.797 12.32 1 98.44 197 GLN A CA 1
ATOM 1609 C C . GLN A 1 197 ? -14.734 16.297 13.711 1 98.44 197 GLN A C 1
ATOM 1611 O O . GLN A 1 197 ? -15.406 17.328 13.852 1 98.44 197 GLN A O 1
ATOM 1616 N N . SER A 1 198 ? -14.25 15.672 14.711 1 98.19 198 SER A N 1
ATOM 1617 C CA . SER A 1 198 ? -14.562 16.062 16.094 1 98.19 198 SER A CA 1
ATOM 1618 C C . SER A 1 198 ? -13.688 17.219 16.547 1 98.19 198 SER A C 1
ATOM 1620 O O . SER A 1 198 ? -13.945 17.844 17.578 1 98.19 198 SER A O 1
ATOM 1622 N N . MET A 1 199 ? -12.648 17.578 15.797 1 98.19 199 MET A N 1
ATOM 1623 C CA . MET A 1 199 ? -11.797 18.719 16.109 1 98.19 199 MET A CA 1
ATOM 1624 C C . MET A 1 199 ? -12.602 20.016 16.094 1 98.19 199 MET A C 1
ATOM 1626 O O . MET A 1 199 ? -13.344 20.281 15.141 1 98.19 199 MET A O 1
ATOM 1630 N N . GLN A 1 200 ? -12.508 20.781 17.125 1 98.31 200 GLN A N 1
ATOM 1631 C CA . GLN A 1 200 ? -13.273 22.016 17.25 1 98.31 200 GLN A CA 1
ATOM 1632 C C . GLN A 1 200 ? -12.383 23.234 17.062 1 98.31 200 GLN A C 1
ATOM 1634 O O . GLN A 1 200 ? -11.891 23.812 18.031 1 98.31 200 GLN A O 1
ATOM 1639 N N . GLU A 1 201 ? -12.266 23.734 15.898 1 97.56 201 GLU A N 1
ATOM 1640 C CA . GLU A 1 201 ? -11.352 24.812 15.508 1 97.56 201 GLU A CA 1
ATOM 1641 C C . GLU A 1 201 ? -11.672 26.109 16.25 1 97.56 201 GLU A C 1
ATOM 1643 O O . GLU A 1 201 ? -10.766 26.812 16.703 1 97.56 201 GLU A O 1
ATOM 1648 N N . GLU A 1 202 ? -12.969 26.344 16.422 1 97.44 202 GLU A N 1
ATOM 1649 C CA . GLU A 1 202 ? -13.375 27.594 17.062 1 97.44 202 GLU A CA 1
ATOM 1650 C C . GLU A 1 202 ? -13.023 27.594 18.547 1 97.44 202 GLU A C 1
ATOM 1652 O O . GLU A 1 202 ? -12.617 28.625 19.094 1 97.44 202 GLU A O 1
ATOM 1657 N N . VAL A 1 203 ? -13.195 26.469 19.156 1 98.06 203 VAL A N 1
ATOM 1658 C CA . VAL A 1 203 ? -12.852 26.328 20.578 1 98.06 203 VAL A CA 1
ATOM 1659 C C . VAL A 1 203 ? -11.344 26.469 20.75 1 98.06 203 VAL A C 1
ATOM 1661 O O . VAL A 1 203 ? -10.883 27.172 21.656 1 98.06 203 VAL A O 1
ATOM 1664 N N . ASP A 1 204 ? -10.555 25.875 19.938 1 97.81 204 ASP A N 1
ATOM 1665 C CA . ASP A 1 204 ? -9.102 25.938 20.016 1 97.81 204 ASP A CA 1
ATOM 1666 C C . ASP A 1 204 ? -8.594 27.344 19.734 1 97.81 204 ASP A C 1
ATOM 1668 O O . ASP A 1 204 ? -7.645 27.812 20.375 1 97.81 204 ASP A O 1
ATOM 1672 N N . LEU A 1 205 ? -9.25 27.969 18.75 1 97.12 205 LEU A N 1
ATOM 1673 C CA . LEU A 1 205 ? -8.852 29.344 18.453 1 97.12 205 LEU A CA 1
ATOM 1674 C C . LEU A 1 205 ? -9.125 30.25 19.641 1 97.12 205 LEU A C 1
ATOM 1676 O O . LEU A 1 205 ? -8.328 31.141 19.938 1 97.12 205 LEU A O 1
ATOM 1680 N N . ALA A 1 206 ? -10.258 30.016 20.312 1 96.5 206 ALA A N 1
ATOM 1681 C CA . ALA A 1 206 ? -10.594 30.797 21.5 1 96.5 206 ALA A CA 1
ATOM 1682 C C . ALA A 1 206 ? -9.578 30.562 22.609 1 96.5 206 ALA A C 1
ATOM 1684 O O . ALA A 1 206 ? -9.172 31.5 23.297 1 96.5 206 ALA A O 1
ATOM 1685 N N . ASP A 1 207 ? -9.195 29.344 22.781 1 95.19 207 ASP A N 1
ATOM 1686 C CA . ASP A 1 207 ? -8.172 29.016 23.766 1 95.19 207 ASP A CA 1
ATOM 1687 C C . ASP A 1 207 ? -6.852 29.719 23.438 1 95.19 207 ASP A C 1
ATOM 1689 O O . ASP A 1 207 ? -6.164 30.203 24.344 1 95.19 207 ASP A O 1
ATOM 1693 N N . PHE A 1 208 ? -6.527 29.781 22.219 1 94.38 208 PHE A N 1
ATOM 1694 C CA . PHE A 1 208 ? -5.301 30.438 21.781 1 94.38 208 PHE A CA 1
ATOM 1695 C C . PHE A 1 208 ? -5.355 31.938 22.062 1 94.38 208 PHE A C 1
ATOM 1697 O O . PHE A 1 208 ? -4.395 32.5 22.578 1 94.38 208 PHE A O 1
ATOM 1704 N N . ARG A 1 209 ? -6.438 32.5 21.75 1 91.44 209 ARG A N 1
ATOM 1705 C CA . ARG A 1 209 ? -6.629 33.938 22 1 91.44 209 ARG A CA 1
ATOM 1706 C C . ARG A 1 209 ? -6.488 34.25 23.484 1 91.44 209 ARG A C 1
ATOM 1708 O O . ARG A 1 209 ? -5.824 35.219 23.844 1 91.44 209 ARG A O 1
ATOM 1715 N N . ASN A 1 210 ? -7.098 33.438 24.25 1 91.38 210 ASN A N 1
ATOM 1716 C CA . ASN A 1 210 ? -7.02 33.625 25.703 1 91.38 210 ASN A CA 1
ATOM 1717 C C . ASN A 1 210 ? -5.582 33.531 26.203 1 91.38 210 ASN A C 1
ATOM 1719 O O . ASN A 1 210 ? -5.168 34.312 27.062 1 91.38 210 ASN A O 1
ATOM 1723 N N . THR A 1 211 ? -4.914 32.594 25.688 1 88.62 211 THR A N 1
ATOM 1724 C CA . THR A 1 211 ? -3.521 32.406 26.078 1 88.62 211 THR A CA 1
ATOM 1725 C C . THR A 1 211 ? -2.658 33.562 25.609 1 88.62 211 THR A C 1
ATOM 1727 O O . THR A 1 211 ? -1.771 34.031 26.328 1 88.62 211 THR A O 1
ATOM 1730 N N . LEU A 1 212 ? -2.875 34.062 24.359 1 84.12 212 LEU A N 1
ATOM 1731 C CA . LEU A 1 212 ? -2.162 35.188 23.797 1 84.12 212 LEU A CA 1
ATOM 1732 C C . LEU A 1 212 ? -2.373 36.438 24.625 1 84.12 212 LEU A C 1
ATOM 1734 O O . LEU A 1 212 ? -1.429 37.188 24.875 1 84.12 212 LEU A O 1
ATOM 1738 N N . PHE A 1 213 ? -3.572 36.625 25.172 1 80.94 213 PHE A N 1
ATOM 1739 C CA . PHE A 1 213 ? -3.912 37.781 25.953 1 80.94 213 PHE A CA 1
ATOM 1740 C C . PHE A 1 213 ? -3.287 37.719 27.344 1 80.94 213 PHE A C 1
ATOM 1742 O O . PHE A 1 213 ? -2.812 38.719 27.875 1 80.94 213 PHE A O 1
ATOM 1749 N N . ARG A 1 214 ? -3.27 36.562 27.891 1 79.56 214 ARG A N 1
ATOM 1750 C CA . ARG A 1 214 ? -2.67 36.375 29.203 1 79.56 214 ARG A CA 1
ATOM 1751 C C . ARG A 1 214 ? -1.163 36.625 29.156 1 79.56 214 ARG A C 1
ATOM 1753 O O . ARG A 1 214 ? -0.578 37.125 30.109 1 79.56 214 ARG A O 1
ATOM 1760 N N . SER A 1 215 ? -0.582 36.219 28.078 1 70.62 215 SER A N 1
ATOM 1761 C CA . SER A 1 215 ? 0.858 36.406 27.922 1 70.62 215 SER A CA 1
ATOM 1762 C C . SER A 1 215 ? 1.221 37.875 27.797 1 70.62 215 SER A C 1
ATOM 1764 O O . SER A 1 215 ? 2.285 38.312 28.25 1 70.62 215 SER A O 1
ATOM 1766 N N . GLY A 1 216 ? 0.362 38.688 27.156 1 65.94 216 GLY A N 1
ATOM 1767 C CA . GLY A 1 216 ? 0.561 40.094 27.047 1 65.94 216 GLY A CA 1
ATOM 1768 C C . GLY A 1 216 ? 0.321 40.844 28.344 1 65.94 216 GLY A C 1
ATOM 1769 O O . GLY A 1 216 ? 1.071 41.75 28.703 1 65.94 216 GLY A O 1
ATOM 1770 N N . THR A 1 217 ? -0.691 40.438 29.031 1 59.59 217 THR A N 1
ATOM 1771 C CA . THR A 1 217 ? -1.037 41.094 30.297 1 59.59 217 THR A CA 1
ATOM 1772 C C . THR A 1 217 ? 0.014 40.781 31.359 1 59.59 217 THR A C 1
ATOM 1774 O O . THR A 1 217 ? 0.416 41.688 32.125 1 59.59 217 THR A O 1
ATOM 1777 N N . LEU A 1 218 ? 0.404 39.625 31.422 1 53.25 218 LEU A N 1
ATOM 1778 C CA . LEU A 1 218 ? 1.396 39.219 32.406 1 53.25 218 LEU A CA 1
ATOM 1779 C C . LEU A 1 218 ? 2.707 39.969 32.219 1 53.25 218 LEU A C 1
ATOM 1781 O O . LEU A 1 218 ? 3.369 40.344 33.188 1 53.25 218 LEU A O 1
ATOM 1785 N N . ALA A 1 219 ? 3.033 40.25 31.047 1 54.75 219 ALA A N 1
ATOM 1786 C CA . ALA A 1 219 ? 4.262 41 30.766 1 54.75 219 ALA A CA 1
ATOM 1787 C C . ALA A 1 219 ? 4.109 42.469 31.125 1 54.75 219 ALA A C 1
ATOM 1789 O O . ALA A 1 219 ? 5.078 43.125 31.547 1 54.75 219 ALA A O 1
ATOM 1790 N N . SER A 1 220 ? 2.871 43 30.906 1 54.41 220 SER A N 1
ATOM 1791 C CA . SER A 1 220 ? 2.615 44.375 31.297 1 54.41 220 SER A CA 1
ATOM 1792 C C . SER A 1 220 ? 2.719 44.531 32.812 1 54.41 220 SER A C 1
ATOM 1794 O O . SER A 1 220 ? 3.236 45.562 33.281 1 54.41 220 SER A O 1
ATOM 1796 N N . LEU A 1 221 ? 2.258 43.562 33.562 1 48 221 LEU A N 1
ATOM 1797 C CA . LEU A 1 221 ? 2.309 43.625 35.031 1 48 221 LEU A CA 1
ATOM 1798 C C . LEU A 1 221 ? 3.742 43.469 35.531 1 48 221 LEU A C 1
ATOM 1800 O O . LEU A 1 221 ? 4.129 44.094 36.5 1 48 221 LEU A O 1
ATOM 1804 N N . ASP A 1 222 ? 4.379 42.656 34.938 1 45.69 222 ASP A N 1
ATOM 1805 C CA . ASP A 1 222 ? 5.754 42.5 35.375 1 45.69 222 ASP A CA 1
ATOM 1806 C C . ASP A 1 222 ? 6.605 43.719 34.969 1 45.69 222 ASP A C 1
ATOM 1808 O O . ASP A 1 222 ? 7.625 44 35.594 1 45.69 222 ASP A O 1
ATOM 1812 N N . GLY A 1 223 ? 6.254 44.344 33.812 1 40.75 223 GLY A N 1
ATOM 1813 C CA . GLY A 1 223 ? 6.93 45.562 33.438 1 40.75 223 GLY A CA 1
ATOM 1814 C C . GLY A 1 223 ? 6.457 46.781 34.188 1 40.75 223 GLY A C 1
ATOM 1815 O O . GLY A 1 223 ? 6.926 47.906 33.938 1 40.75 223 GLY A O 1
ATOM 1816 N N . ASP A 1 224 ? 5.363 46.719 34.719 1 40.22 224 ASP A N 1
ATOM 1817 C CA . ASP A 1 224 ? 4.863 47.875 35.469 1 40.22 224 ASP A CA 1
ATOM 1818 C C . ASP A 1 224 ? 5.781 48.188 36.656 1 40.22 224 ASP A C 1
ATOM 1820 O O . ASP A 1 224 ? 5.395 48.906 37.562 1 40.22 224 ASP A O 1
ATOM 1824 N N . HIS A 1 225 ? 6.938 48.062 36.719 1 38.44 225 HIS A N 1
ATOM 1825 C CA . HIS A 1 225 ? 7.41 49.219 37.469 1 38.44 225 HIS A CA 1
ATOM 1826 C C . HIS A 1 225 ? 7.07 50.5 36.75 1 38.44 225 HIS A C 1
ATOM 1828 O O . HIS A 1 225 ? 7.082 51.594 37.344 1 38.44 225 HIS A O 1
ATOM 1834 N N . PHE A 1 226 ? 7.215 50.625 35.344 1 35.31 226 PHE A N 1
ATOM 1835 C CA . PHE A 1 226 ? 6.988 51.875 34.688 1 35.31 226 PHE A CA 1
ATOM 1836 C C . PHE A 1 226 ? 5.512 52.062 34.344 1 35.31 226 PHE A C 1
ATOM 1838 O O . PHE A 1 226 ? 5.102 53.125 33.875 1 35.31 226 PHE A O 1
ATOM 1845 N N . GLN A 1 227 ? 4.664 51.031 34.188 1 40.72 227 GLN A N 1
ATOM 1846 C CA . GLN A 1 227 ? 3.297 51.344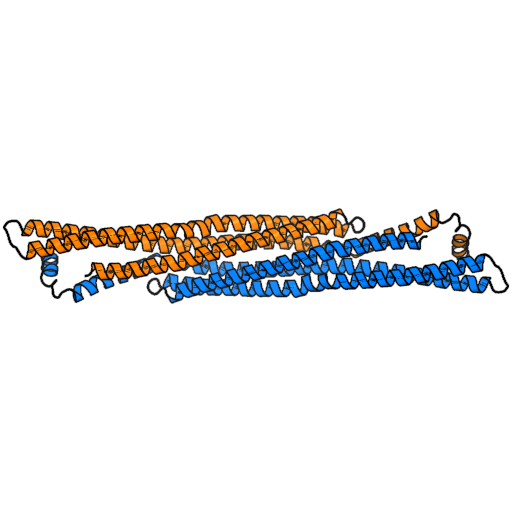 33.781 1 40.72 227 GLN A CA 1
ATOM 1847 C C . GLN A 1 227 ? 2.469 51.875 34.938 1 40.72 227 GLN A C 1
ATOM 1849 O O . GLN A 1 227 ? 1.63 51.156 35.5 1 40.72 227 GLN A O 1
ATOM 1854 N N . ALA A 1 228 ? 2.787 52.25 36.031 1 39.66 228 ALA A N 1
ATOM 1855 C CA . ALA A 1 228 ? 1.858 53.031 36.844 1 39.66 228 ALA A CA 1
ATOM 1856 C C . ALA A 1 228 ? 1.195 54.125 36 1 39.66 228 ALA A C 1
ATOM 1858 O O . ALA A 1 228 ? 0.012 54.438 36.188 1 39.66 228 ALA A O 1
ATOM 1859 N N . SER A 1 229 ? 1.916 54.875 35.156 1 33.84 229 SER A N 1
ATOM 1860 C CA . SER A 1 229 ? 1.368 56.062 34.531 1 33.84 229 SER A CA 1
ATOM 1861 C C . SER A 1 229 ? 0.491 55.688 33.344 1 33.84 229 SER A C 1
ATOM 1863 O O . SER A 1 229 ? -0.402 56.469 32.969 1 33.84 229 SER A O 1
ATOM 1865 N N . PHE A 1 230 ? 0.668 54.594 32.562 1 33.78 230 PHE A N 1
ATOM 1866 C CA . PHE A 1 230 ? -0.104 54.406 31.344 1 33.78 230 PHE A CA 1
ATOM 1867 C C . PHE A 1 230 ? -1.453 53.75 31.641 1 33.78 230 PHE A C 1
ATOM 1869 O O . PHE A 1 230 ? -2.344 53.75 30.797 1 33.78 230 PHE A O 1
ATOM 1876 N N . GLN A 1 231 ? -1.746 52.875 32.562 1 36.66 231 GLN A N 1
ATOM 1877 C CA . GLN A 1 231 ? -3.1 52.5 32.938 1 36.66 231 GLN A CA 1
ATOM 1878 C C . GLN A 1 231 ? -3.926 53.688 33.375 1 36.66 231 GLN A C 1
ATOM 1880 O O . GLN A 1 231 ? -5.156 53.625 33.406 1 36.66 231 GLN A O 1
ATOM 1885 N N . SER A 1 232 ? -3.422 54.688 34 1 34.47 232 SER A N 1
ATOM 1886 C CA . SER A 1 232 ? -4.133 55.906 34.312 1 34.47 232 SER A CA 1
ATOM 1887 C C . SER A 1 232 ? -4.609 56.625 33.062 1 34.47 232 SER A C 1
ATOM 1889 O O . SER A 1 232 ? -5.621 57.312 33.062 1 34.47 232 SER A O 1
ATOM 1891 N N . ILE A 1 233 ?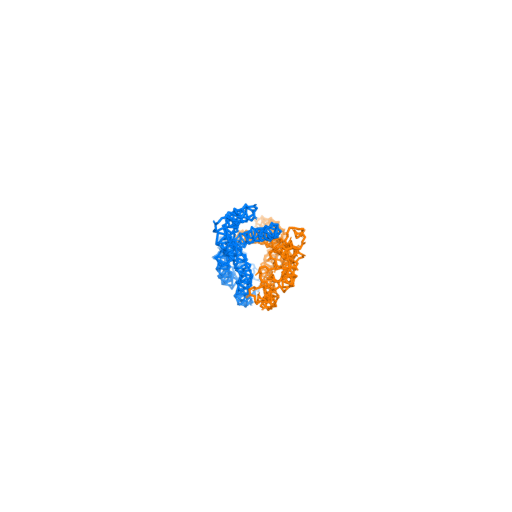 -3.982 56.469 31.922 1 33.69 233 ILE A N 1
ATOM 1892 C CA . ILE A 1 233 ? -4.477 57.156 30.734 1 33.69 233 ILE A CA 1
ATOM 1893 C C . ILE A 1 233 ? -5.621 56.344 30.109 1 33.69 233 ILE A C 1
ATOM 1895 O O . ILE A 1 233 ? -6.57 56.938 29.578 1 33.69 233 ILE A O 1
ATOM 1899 N N . LYS A 1 234 ? -5.812 55.031 30.125 1 36.62 234 LYS A N 1
ATOM 1900 C CA . LYS A 1 234 ? -7.016 54.406 29.594 1 36.62 234 LYS A CA 1
ATOM 1901 C C . LYS A 1 234 ? -8.172 54.5 30.578 1 36.62 234 LYS A C 1
ATOM 1903 O O . LYS A 1 234 ? -9.336 54.562 30.188 1 36.62 234 LYS A O 1
ATOM 1908 N N . TRP A 1 235 ? -8.008 54.406 31.766 1 32.22 235 TRP A N 1
ATOM 1909 C CA . TRP A 1 235 ? -9.195 54.562 32.594 1 32.22 235 TRP A CA 1
ATOM 1910 C C . TRP A 1 235 ? -9.742 55.969 32.531 1 32.22 235 TRP A C 1
ATOM 1912 O O . TRP A 1 235 ? -10.945 56.188 32.719 1 32.22 235 TRP A O 1
ATOM 1922 N N . ASN A 1 236 ? -8.93 56.969 32.438 1 27.72 236 ASN A N 1
ATOM 1923 C CA . ASN A 1 236 ? -9.555 58.281 32.406 1 27.72 236 ASN A CA 1
ATOM 1924 C C . ASN A 1 236 ? -10.281 58.5 31.094 1 27.72 236 ASN A C 1
ATOM 1926 O O . ASN A 1 236 ? -10.898 59.562 30.891 1 27.72 236 ASN A O 1
ATOM 1930 N N . LEU A 1 237 ? -9.906 57.75 30.047 1 25.06 237 LEU A N 1
ATOM 1931 C CA . LEU A 1 237 ? -10.711 58.031 28.859 1 25.06 237 LEU A CA 1
ATOM 1932 C C . LEU A 1 237 ? -12 57.219 28.875 1 25.06 237 LEU A C 1
ATOM 1934 O O . LEU A 1 237 ? -12.82 57.312 27.969 1 25.06 237 LEU A O 1
ATOM 1938 N N . LEU A 1 238 ? -12.227 56.219 29.812 1 24.58 238 LEU A N 1
ATOM 1939 C CA . LEU A 1 238 ? -13.641 55.969 30.062 1 24.58 238 LEU A CA 1
ATOM 1940 C C . LEU A 1 238 ? -14.203 57.031 31.031 1 24.58 238 LEU A C 1
ATOM 1942 O O . LEU A 1 238 ? -13.547 57.375 32 1 24.58 238 LEU A O 1
ATOM 1946 N N . MET B 1 1 ? 7.914 45.438 26.734 1 44.91 1 MET B N 1
ATOM 1947 C CA . MET B 1 1 ? 8.102 44.125 27.344 1 44.91 1 MET B CA 1
ATOM 1948 C C . MET B 1 1 ? 6.98 43.188 26.953 1 44.91 1 MET B C 1
ATOM 1950 O O . MET B 1 1 ? 7.227 42 26.703 1 44.91 1 MET B O 1
ATOM 1954 N N . PHE B 1 2 ? 5.656 43.75 26.906 1 53.25 2 PHE B N 1
ATOM 1955 C CA . PHE B 1 2 ? 4.488 42.969 26.484 1 53.25 2 PHE B CA 1
ATOM 1956 C C . PHE B 1 2 ? 4.723 42.344 25.125 1 53.25 2 PHE B C 1
ATOM 1958 O O . PHE B 1 2 ? 4.516 41.125 24.953 1 53.25 2 PHE B O 1
ATOM 1965 N N . LEU B 1 3 ? 5.441 43.094 24.375 1 62.88 3 LEU B N 1
ATOM 1966 C CA . LEU B 1 3 ? 5.586 42.719 22.969 1 62.88 3 LEU B CA 1
ATOM 1967 C C . LEU B 1 3 ? 6.648 41.625 22.812 1 62.88 3 LEU B C 1
ATOM 1969 O O . LEU B 1 3 ? 6.504 40.75 21.984 1 62.88 3 LEU B O 1
ATOM 1973 N N . GLU B 1 4 ? 7.41 41.719 23.922 1 66.56 4 GLU B N 1
ATOM 1974 C CA . GLU B 1 4 ? 8.492 40.75 23.781 1 66.56 4 GLU B CA 1
ATOM 1975 C C . GLU B 1 4 ? 8.031 39.344 24.156 1 66.56 4 GLU B C 1
ATOM 1977 O O . GLU B 1 4 ? 8.391 38.375 23.484 1 66.56 4 GLU B O 1
ATOM 1982 N N . ALA B 1 5 ? 7.23 39.344 25.219 1 71.12 5 ALA B N 1
ATOM 1983 C CA . ALA B 1 5 ? 6.734 38.031 25.656 1 71.12 5 ALA B CA 1
ATOM 1984 C C . ALA B 1 5 ? 5.789 37.438 24.625 1 71.12 5 ALA B C 1
ATOM 1986 O O . ALA B 1 5 ? 5.828 36.219 24.375 1 71.12 5 ALA B O 1
ATOM 1987 N N . GLN B 1 6 ? 5.035 38.312 24.062 1 74.62 6 GLN B N 1
ATOM 1988 C CA . GLN B 1 6 ? 4.102 37.844 23.047 1 74.62 6 GLN B CA 1
ATOM 1989 C C . GLN B 1 6 ? 4.844 37.406 21.797 1 74.62 6 GLN B C 1
ATOM 1991 O O . GLN B 1 6 ? 4.461 36.406 21.156 1 74.62 6 GLN B O 1
ATOM 1996 N N . SER B 1 7 ? 5.859 38.125 21.578 1 75.19 7 SER B N 1
ATOM 1997 C CA . SER B 1 7 ? 6.652 37.781 20.406 1 75.19 7 SER B CA 1
ATOM 1998 C C . SER B 1 7 ? 7.352 36.438 20.578 1 75.19 7 SER B C 1
ATOM 2000 O O . SER B 1 7 ? 7.43 35.625 19.656 1 75.19 7 SER B O 1
ATOM 2002 N N . LYS B 1 8 ? 7.883 36.219 21.766 1 78.38 8 LYS B N 1
ATOM 2003 C CA . LYS B 1 8 ? 8.539 34.938 22.062 1 78.38 8 LYS B CA 1
ATOM 2004 C C . LYS B 1 8 ? 7.547 33.781 21.984 1 78.38 8 LYS B C 1
ATOM 2006 O O . LYS B 1 8 ? 7.867 32.719 21.453 1 78.38 8 LYS B O 1
ATOM 2011 N N . PHE B 1 9 ? 6.395 34 22.578 1 83.5 9 PHE B N 1
ATOM 2012 C CA . PHE B 1 9 ? 5.324 33 22.547 1 83.5 9 PHE B CA 1
ATOM 2013 C C . PHE B 1 9 ? 4.961 32.656 21.109 1 83.5 9 PHE B C 1
ATOM 2015 O O . PHE B 1 9 ? 4.844 31.469 20.75 1 83.5 9 PHE B O 1
ATOM 2022 N N . PHE B 1 10 ? 4.855 33.594 20.344 1 81.81 10 PHE B N 1
ATOM 2023 C CA . PHE B 1 10 ? 4.449 33.375 18.953 1 81.81 10 PHE B CA 1
ATOM 2024 C C . PHE B 1 10 ? 5.551 32.688 18.172 1 81.81 10 PHE B C 1
ATOM 2026 O O . PHE B 1 10 ? 5.273 31.812 17.344 1 81.81 10 PHE B O 1
ATOM 2033 N N . ASN B 1 11 ? 6.73 33.125 18.406 1 81.69 11 ASN B N 1
ATOM 2034 C CA . ASN B 1 11 ? 7.852 32.5 17.719 1 81.69 11 ASN B CA 1
ATOM 2035 C C . ASN B 1 11 ? 7.953 31.016 18.062 1 81.69 11 ASN B C 1
ATOM 2037 O O . ASN B 1 11 ? 8.289 30.203 17.203 1 81.69 11 ASN B O 1
ATOM 2041 N N . GLU B 1 12 ? 7.68 30.688 19.25 1 84.25 12 GLU B N 1
ATOM 2042 C CA . GLU B 1 12 ? 7.676 29.281 19.672 1 84.25 12 GLU B CA 1
ATOM 2043 C C . GLU B 1 12 ? 6.562 28.516 18.969 1 84.25 12 GLU B C 1
ATOM 2045 O O . GLU B 1 12 ? 6.766 27.375 18.531 1 84.25 12 GLU B O 1
ATOM 2050 N N . ARG B 1 13 ? 5.422 29.172 18.891 1 85.44 13 ARG B N 1
ATOM 2051 C CA . ARG B 1 13 ? 4.277 28.547 18.234 1 85.44 13 ARG B CA 1
ATOM 2052 C C . ARG B 1 13 ? 4.566 28.297 16.75 1 85.44 13 ARG B C 1
ATOM 2054 O O . ARG B 1 13 ? 4.273 27.203 16.234 1 85.44 13 ARG B O 1
ATOM 2061 N N . VAL B 1 14 ? 5.109 29.219 16.141 1 87.06 14 VAL B N 1
ATOM 2062 C CA . VAL B 1 14 ? 5.395 29.141 14.711 1 87.06 14 VAL B CA 1
ATOM 2063 C C . VAL B 1 14 ? 6.457 28.078 14.461 1 87.06 14 VAL B C 1
ATOM 2065 O O . VAL B 1 14 ? 6.383 27.328 13.477 1 87.06 14 VAL B O 1
ATOM 2068 N N . THR B 1 15 ? 7.418 27.984 15.312 1 88.38 15 THR B N 1
ATOM 2069 C CA . THR B 1 15 ? 8.477 26.984 15.188 1 88.38 15 THR B CA 1
ATOM 2070 C C . THR B 1 15 ? 7.902 25.562 15.312 1 88.38 15 THR B C 1
ATOM 2072 O O . THR B 1 15 ? 8.32 24.656 14.594 1 88.38 15 THR B O 1
ATOM 2075 N N . GLN B 1 16 ? 7.023 25.375 16.219 1 89.12 16 GLN B N 1
ATOM 2076 C CA . GLN B 1 16 ? 6.371 24.078 16.391 1 89.12 16 GLN B CA 1
ATOM 2077 C C . GLN B 1 16 ? 5.617 23.688 15.125 1 89.12 16 GLN B C 1
ATOM 2079 O O . GLN B 1 16 ? 5.688 22.531 14.688 1 89.12 16 GLN B O 1
ATOM 2084 N N . ILE B 1 17 ? 4.902 24.641 14.586 1 87.62 17 ILE B N 1
ATOM 2085 C CA . ILE B 1 17 ? 4.117 24.391 13.383 1 87.62 17 ILE B CA 1
ATOM 2086 C C . ILE B 1 17 ? 5.051 24.047 12.219 1 87.62 17 ILE B C 1
ATOM 2088 O O . ILE B 1 17 ? 4.805 23.094 11.477 1 87.62 17 ILE B O 1
ATOM 2092 N N . GLU B 1 18 ? 6.109 24.812 12.109 1 90.12 18 GLU B N 1
ATOM 2093 C CA . GLU B 1 18 ? 7.102 24.578 11.07 1 90.12 18 GLU B CA 1
ATOM 2094 C C . GLU B 1 18 ? 7.695 23.172 11.18 1 90.12 18 GLU B C 1
ATOM 2096 O O . GLU B 1 18 ? 7.852 22.469 10.172 1 90.12 18 GLU B O 1
ATOM 2101 N N . THR B 1 19 ? 7.953 22.766 12.305 1 93.88 19 THR B N 1
ATOM 2102 C CA . THR B 1 19 ? 8.586 21.469 12.531 1 93.88 19 THR B CA 1
ATOM 2103 C C . THR B 1 19 ? 7.625 20.328 12.203 1 93.88 19 THR B C 1
ATOM 2105 O O . THR B 1 19 ? 7.938 19.453 11.391 1 93.88 19 THR B O 1
ATOM 2108 N N . TYR B 1 20 ? 6.469 20.344 12.805 1 95.12 20 TYR B N 1
ATOM 2109 C CA . TYR B 1 20 ? 5.562 19.219 12.664 1 95.12 20 TYR B CA 1
ATOM 2110 C C . TYR B 1 20 ? 4.957 19.172 11.273 1 95.12 20 TYR B C 1
ATOM 2112 O O . TYR B 1 20 ? 4.805 18.094 10.688 1 95.12 20 TYR B O 1
ATOM 2120 N N . PHE B 1 21 ? 4.578 20.312 10.719 1 95.19 21 PHE B N 1
ATOM 2121 C CA . PHE B 1 21 ? 4.074 20.328 9.352 1 95.19 21 PHE B CA 1
ATOM 2122 C C . PHE B 1 21 ? 5.172 19.938 8.367 1 95.19 21 PHE B C 1
ATOM 2124 O O . PHE B 1 21 ? 4.906 19.266 7.367 1 95.19 21 PHE B O 1
ATOM 2131 N N . GLY B 1 22 ? 6.363 20.406 8.664 1 95.81 22 GLY B N 1
ATOM 2132 C CA . GLY B 1 22 ? 7.488 19.984 7.848 1 95.81 22 GLY B CA 1
ATOM 2133 C C . GLY B 1 22 ? 7.73 18.484 7.895 1 95.81 22 GLY B C 1
ATOM 2134 O O . GLY B 1 22 ? 7.926 17.859 6.855 1 95.81 22 GLY B O 1
ATOM 2135 N N . ASP B 1 23 ? 7.762 17.922 9.086 1 97.56 23 ASP B N 1
ATOM 2136 C CA . ASP B 1 23 ? 7.938 16.484 9.266 1 97.56 23 ASP B CA 1
ATOM 2137 C C . ASP B 1 23 ? 6.824 15.703 8.57 1 97.56 23 ASP B C 1
ATOM 2139 O O . ASP B 1 23 ? 7.078 14.68 7.926 1 97.56 23 ASP B O 1
ATOM 2143 N N . LEU B 1 24 ? 5.598 16.172 8.734 1 98.06 24 LEU B N 1
ATOM 2144 C CA . LEU B 1 24 ? 4.465 15.531 8.078 1 98.06 24 LEU B CA 1
ATOM 2145 C C . LEU B 1 24 ? 4.617 15.57 6.566 1 98.06 24 LEU B C 1
ATOM 2147 O O . LEU B 1 24 ? 4.395 14.57 5.887 1 98.06 24 LEU B O 1
ATOM 2151 N N . CYS B 1 25 ? 4.957 16.719 6.102 1 97.44 25 CYS B N 1
ATOM 2152 C CA . CYS B 1 25 ? 5.133 16.875 4.66 1 97.44 25 CYS B CA 1
ATOM 2153 C C . CYS B 1 25 ? 6.168 15.883 4.133 1 97.44 25 CYS B C 1
ATOM 2155 O O . CYS B 1 25 ? 5.906 15.156 3.174 1 97.44 25 CYS B O 1
ATOM 2157 N N . ALA B 1 26 ? 7.324 15.836 4.77 1 98.12 26 ALA B N 1
ATOM 2158 C CA . ALA B 1 26 ? 8.398 14.945 4.348 1 98.12 26 ALA B CA 1
ATOM 2159 C C . ALA B 1 26 ? 7.953 13.484 4.387 1 98.12 26 ALA B C 1
ATOM 2161 O O . ALA B 1 26 ? 8.219 12.719 3.459 1 98.12 26 ALA B O 1
ATOM 2162 N N . GLU B 1 27 ? 7.277 13.125 5.406 1 98.81 27 GLU B N 1
ATOM 2163 C CA . GLU B 1 27 ? 6.898 11.719 5.547 1 98.81 27 GLU B CA 1
ATOM 2164 C C . GLU B 1 27 ? 5.766 11.359 4.59 1 98.81 27 GLU B C 1
ATOM 2166 O O . GLU B 1 27 ? 5.711 10.242 4.078 1 98.81 27 GLU B O 1
ATOM 2171 N N . PHE B 1 28 ? 4.828 12.25 4.332 1 98.88 28 PHE B N 1
ATOM 2172 C CA . PHE B 1 28 ? 3.787 11.992 3.348 1 98.88 28 PHE B CA 1
ATOM 2173 C C . PHE B 1 28 ? 4.387 11.836 1.954 1 98.88 28 PHE B C 1
ATOM 2175 O O . PHE B 1 28 ? 3.887 11.055 1.14 1 98.88 28 PHE B O 1
ATOM 2182 N N . ILE B 1 29 ? 5.438 12.578 1.705 1 98.81 29 ILE B N 1
ATOM 2183 C CA . ILE B 1 29 ? 6.145 12.398 0.441 1 98.81 29 ILE B CA 1
ATOM 2184 C C . ILE B 1 29 ? 6.68 10.969 0.355 1 98.81 29 ILE B C 1
ATOM 2186 O O . ILE B 1 29 ? 6.492 10.289 -0.658 1 98.81 29 ILE B O 1
ATOM 2190 N N . ASN B 1 30 ? 7.348 10.523 1.4 1 98.81 30 ASN B N 1
ATOM 2191 C CA . ASN B 1 30 ? 7.863 9.156 1.427 1 98.81 30 ASN B CA 1
ATOM 2192 C C . ASN B 1 30 ? 6.742 8.133 1.274 1 98.81 30 ASN B C 1
ATOM 2194 O O . ASN B 1 30 ? 6.875 7.164 0.523 1 98.81 30 ASN B O 1
ATOM 2198 N N . TYR B 1 31 ? 5.668 8.344 2 1 98.88 31 TYR B N 1
ATOM 2199 C CA . TYR B 1 31 ? 4.496 7.477 1.945 1 98.88 31 TYR B CA 1
ATOM 2200 C C . TYR B 1 31 ? 3.947 7.391 0.526 1 98.88 31 TYR B C 1
ATOM 2202 O O . TYR B 1 31 ? 3.641 6.301 0.037 1 98.88 31 TYR B O 1
ATOM 2210 N N . THR B 1 32 ? 3.836 8.508 -0.079 1 98.88 32 THR B N 1
ATOM 2211 C CA . THR B 1 32 ? 3.287 8.586 -1.429 1 98.88 32 THR B CA 1
ATOM 2212 C C . THR B 1 32 ? 4.238 7.949 -2.436 1 98.88 32 THR B C 1
ATOM 2214 O O . THR B 1 32 ? 3.805 7.246 -3.35 1 98.88 32 THR B O 1
ATOM 2217 N N . ARG B 1 33 ? 5.508 8.164 -2.312 1 98.69 33 ARG B N 1
ATOM 2218 C CA . ARG B 1 33 ? 6.504 7.555 -3.186 1 98.69 33 ARG B CA 1
ATOM 2219 C C . ARG B 1 33 ? 6.477 6.031 -3.07 1 98.69 33 ARG B C 1
ATOM 2221 O O . ARG B 1 33 ? 6.578 5.328 -4.078 1 98.69 33 ARG B O 1
ATOM 2228 N N . ARG B 1 34 ? 6.43 5.559 -1.844 1 98.75 34 ARG B N 1
ATOM 2229 C CA . ARG B 1 34 ? 6.359 4.117 -1.627 1 98.75 34 ARG B CA 1
ATOM 2230 C C . ARG B 1 34 ? 5.094 3.531 -2.24 1 98.75 34 ARG B C 1
ATOM 2232 O O . ARG B 1 34 ? 5.105 2.41 -2.754 1 98.75 34 ARG B O 1
ATOM 2239 N N . THR B 1 35 ? 3.969 4.223 -2.104 1 98.81 35 THR B N 1
ATOM 2240 C CA . THR B 1 35 ? 2.711 3.805 -2.709 1 98.81 35 THR B CA 1
ATOM 2241 C C . THR B 1 35 ? 2.844 3.713 -4.227 1 98.81 35 THR B C 1
ATOM 2243 O O . THR B 1 35 ? 2.336 2.773 -4.844 1 98.81 35 THR B O 1
ATOM 2246 N N . A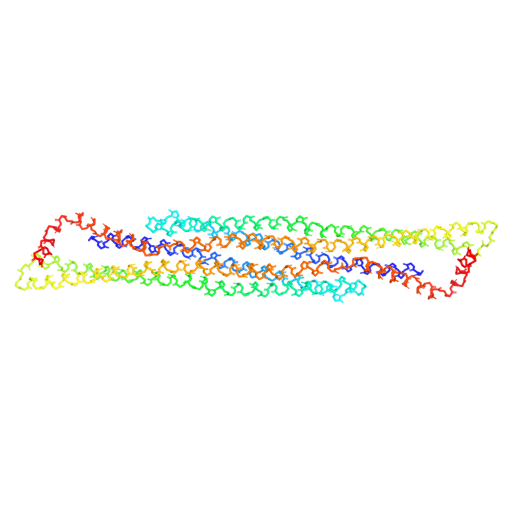LA B 1 36 ? 3.523 4.668 -4.809 1 98.88 36 ALA B N 1
ATOM 2247 C CA . ALA B 1 36 ? 3.744 4.656 -6.254 1 98.88 36 ALA B CA 1
ATOM 2248 C C . ALA B 1 36 ? 4.586 3.451 -6.668 1 98.88 36 ALA B C 1
ATOM 2250 O O . ALA B 1 36 ? 4.316 2.82 -7.691 1 98.88 36 ALA B O 1
ATOM 2251 N N . LYS B 1 37 ? 5.59 3.15 -5.945 1 98.75 37 LYS B N 1
ATOM 2252 C CA . LYS B 1 37 ? 6.43 1.994 -6.242 1 98.75 37 LYS B CA 1
ATOM 2253 C C . LYS B 1 37 ? 5.648 0.692 -6.098 1 98.75 37 LYS B C 1
ATOM 2255 O O . LYS B 1 37 ? 5.848 -0.249 -6.867 1 98.75 37 LYS B O 1
ATOM 2260 N N . LEU B 1 38 ? 4.832 0.64 -5.066 1 98.81 38 LEU B N 1
ATOM 2261 C CA . LEU B 1 38 ? 3.965 -0.52 -4.879 1 98.81 38 LEU B CA 1
ATOM 2262 C C . LEU B 1 38 ? 3.025 -0.693 -6.07 1 98.81 38 LEU B C 1
ATOM 2264 O O . LEU B 1 38 ? 2.777 -1.816 -6.512 1 98.81 38 LEU B O 1
ATOM 2268 N N . ARG B 1 39 ? 2.494 0.428 -6.559 1 98.75 39 ARG B N 1
ATOM 2269 C CA . ARG B 1 39 ? 1.676 0.411 -7.766 1 98.75 39 ARG B CA 1
ATOM 2270 C C . ARG B 1 39 ? 2.43 -0.227 -8.93 1 98.75 39 ARG B C 1
ATOM 2272 O O . ARG B 1 39 ? 1.872 -1.048 -9.664 1 98.75 39 ARG B O 1
ATOM 2279 N N . ASN B 1 40 ? 3.713 0.102 -9.117 1 98.75 40 ASN B N 1
ATOM 2280 C CA . ASN B 1 40 ? 4.535 -0.48 -10.172 1 98.75 40 ASN B CA 1
ATOM 2281 C C . ASN B 1 40 ? 4.66 -1.993 -10.016 1 98.75 40 ASN B C 1
ATOM 2283 O O . ASN B 1 40 ? 4.641 -2.727 -11.008 1 98.75 40 ASN B O 1
ATOM 2287 N N . ASN B 1 41 ? 4.855 -2.438 -8.781 1 98.81 41 ASN B N 1
ATOM 2288 C CA . ASN B 1 41 ? 4.91 -3.877 -8.547 1 98.81 41 ASN B CA 1
ATOM 2289 C C . ASN B 1 41 ? 3.604 -4.562 -8.93 1 98.81 41 ASN B C 1
ATOM 2291 O O . ASN B 1 41 ? 3.611 -5.668 -9.469 1 98.81 41 ASN B O 1
ATOM 2295 N N . GLY B 1 42 ? 2.441 -3.936 -8.57 1 98.75 42 GLY B N 1
ATOM 2296 C CA . GLY B 1 42 ? 1.153 -4.461 -8.992 1 98.75 42 GLY B CA 1
ATOM 2297 C C . GLY B 1 42 ? 1.019 -4.57 -10.5 1 98.75 42 GLY B C 1
ATOM 2298 O O . GLY B 1 42 ? 0.503 -5.566 -11.008 1 98.75 42 GLY B O 1
ATOM 2299 N N . ASP B 1 43 ? 1.518 -3.604 -11.195 1 98.69 43 ASP B N 1
ATOM 2300 C CA . ASP B 1 43 ? 1.508 -3.619 -12.656 1 98.69 43 ASP B CA 1
ATOM 2301 C C . ASP B 1 43 ? 2.363 -4.762 -13.195 1 98.69 43 ASP B C 1
ATOM 2303 O O . ASP B 1 43 ? 1.997 -5.406 -14.18 1 98.69 43 ASP B O 1
ATOM 2307 N N . GLU B 1 44 ? 3.504 -4.926 -12.617 1 98.88 44 GLU B N 1
ATOM 2308 C CA . GLU B 1 44 ? 4.383 -6.008 -13.055 1 98.88 44 GLU B CA 1
ATOM 2309 C C . GLU B 1 44 ? 3.734 -7.371 -12.836 1 98.88 44 GLU B C 1
ATOM 2311 O O . GLU B 1 44 ? 3.857 -8.266 -13.672 1 98.88 44 GLU B O 1
ATOM 2316 N N . LEU B 1 45 ? 3.068 -7.551 -11.711 1 98.88 45 LEU B N 1
ATOM 2317 C CA . LEU B 1 45 ? 2.328 -8.781 -11.461 1 98.88 45 LEU B CA 1
ATOM 2318 C C . LEU B 1 45 ? 1.279 -9.008 -12.547 1 98.88 45 LEU B C 1
ATOM 2320 O O . LEU B 1 45 ? 1.147 -10.117 -13.07 1 98.88 45 LEU B O 1
ATOM 2324 N N . SER B 1 46 ? 0.553 -7.961 -12.844 1 98.88 46 SER B N 1
ATOM 2325 C CA . SER B 1 46 ? -0.456 -8.031 -13.898 1 98.88 46 SER B CA 1
ATOM 2326 C C . SER B 1 46 ? 0.159 -8.453 -15.227 1 98.88 46 SER B C 1
ATOM 2328 O O . SER B 1 46 ? -0.4 -9.297 -15.938 1 98.88 46 SER B O 1
ATOM 2330 N N . LYS B 1 47 ? 1.27 -7.934 -15.531 1 98.88 47 LYS B N 1
ATOM 2331 C CA . LYS B 1 47 ? 1.953 -8.25 -16.781 1 98.88 47 LYS B CA 1
ATOM 2332 C C . LYS B 1 47 ? 2.383 -9.711 -16.828 1 98.88 47 LYS B C 1
ATOM 2334 O O . LYS B 1 47 ? 2.217 -10.391 -17.844 1 98.88 47 LYS B O 1
ATOM 2339 N N . ILE B 1 48 ? 3.008 -10.203 -15.75 1 98.81 48 ILE B N 1
ATOM 2340 C CA . ILE B 1 48 ? 3.445 -11.586 -15.664 1 98.81 48 ILE B CA 1
ATOM 2341 C C . ILE B 1 48 ? 2.252 -12.523 -15.867 1 98.81 48 ILE B C 1
ATOM 2343 O O . ILE B 1 48 ? 2.33 -13.484 -16.641 1 98.81 48 ILE B O 1
ATOM 2347 N N . LEU B 1 49 ? 1.135 -12.234 -15.227 1 98.75 49 LEU B N 1
ATOM 2348 C CA . LEU B 1 49 ? -0.07 -13.055 -15.32 1 98.75 49 LEU B CA 1
ATOM 2349 C C . LEU B 1 49 ? -0.646 -13.023 -16.734 1 98.75 49 LEU B C 1
ATOM 2351 O O . LEU B 1 49 ? -1.092 -14.055 -17.25 1 98.75 49 LEU B O 1
ATOM 2355 N N . LEU B 1 50 ? -0.665 -11.844 -17.312 1 98.75 50 LEU B N 1
ATOM 2356 C CA . LEU B 1 50 ? -1.16 -11.719 -18.688 1 98.75 50 LEU B CA 1
ATOM 2357 C C . LEU B 1 50 ? -0.304 -12.531 -19.656 1 98.75 50 LEU B C 1
ATOM 2359 O O . LEU B 1 50 ? -0.832 -13.227 -20.516 1 98.75 50 LEU B O 1
ATOM 2363 N N . ASN B 1 51 ? 1.018 -12.43 -19.5 1 98.5 51 ASN B N 1
ATOM 2364 C CA . ASN B 1 51 ? 1.925 -13.203 -20.344 1 98.5 51 ASN B CA 1
ATOM 2365 C C . ASN B 1 51 ? 1.723 -14.703 -20.172 1 98.5 51 ASN B C 1
ATOM 2367 O O . ASN B 1 51 ? 1.747 -15.461 -21.141 1 98.5 51 ASN B O 1
ATOM 2371 N N . TYR B 1 52 ? 1.573 -15.141 -18.953 1 97.88 52 TYR B N 1
ATOM 2372 C CA . TYR B 1 52 ? 1.271 -16.547 -18.672 1 97.88 52 TYR B CA 1
ATOM 2373 C C . TYR B 1 52 ? -0.001 -16.984 -19.391 1 97.88 52 TYR B C 1
ATOM 2375 O O . TYR B 1 52 ? -0.037 -18.047 -20 1 97.88 52 TYR B O 1
ATOM 2383 N N . SER B 1 53 ? -1.035 -16.188 -19.312 1 98.31 53 SER B N 1
ATOM 2384 C CA . SER B 1 53 ? -2.32 -16.469 -19.938 1 98.31 53 SER B CA 1
ATOM 2385 C C . SER B 1 53 ? -2.174 -16.641 -21.438 1 98.31 53 SER B C 1
ATOM 2387 O O . SER B 1 53 ? -2.746 -17.547 -22.031 1 98.31 53 SER B O 1
ATOM 2389 N N . ILE B 1 54 ? -1.433 -15.742 -22.078 1 97.81 54 ILE B N 1
ATOM 2390 C CA . ILE B 1 54 ? -1.272 -15.711 -23.516 1 97.81 54 ILE B CA 1
ATOM 2391 C C . ILE B 1 54 ? -0.532 -16.969 -23.984 1 97.81 54 ILE B C 1
ATOM 2393 O O . ILE B 1 54 ? -0.832 -17.516 -25.047 1 97.81 54 ILE B O 1
ATOM 2397 N N . ASN B 1 55 ? 0.331 -17.516 -23.172 1 96.31 55 ASN B N 1
ATOM 2398 C CA . ASN B 1 55 ? 1.185 -18.625 -23.578 1 96.31 55 ASN B CA 1
ATOM 2399 C C . ASN B 1 55 ? 0.638 -19.969 -23.094 1 96.31 55 ASN B C 1
ATOM 2401 O O . ASN B 1 55 ? 1.169 -21.016 -23.453 1 96.31 55 ASN B O 1
ATOM 2405 N N . GLU B 1 56 ? -0.353 -19.906 -22.25 1 95.69 56 GLU B N 1
ATOM 2406 C CA . GLU B 1 56 ? -1.035 -21.125 -21.844 1 95.69 56 GLU B CA 1
ATOM 2407 C C . GLU B 1 56 ? -2.033 -21.578 -22.906 1 95.69 56 GLU B C 1
ATOM 2409 O O . GLU B 1 56 ? -3.148 -21.062 -22.984 1 95.69 56 GLU B O 1
ATOM 2414 N N . LYS B 1 57 ? -1.666 -22.594 -23.625 1 93.44 57 LYS B N 1
ATOM 2415 C CA . LYS B 1 57 ? -2.469 -22.984 -24.781 1 93.44 57 LYS B CA 1
ATOM 2416 C C . LYS B 1 57 ? -3.299 -24.234 -24.469 1 93.44 57 LYS B C 1
ATOM 2418 O O . LYS B 1 57 ? -4.289 -24.5 -25.156 1 93.44 57 LYS B O 1
ATOM 2423 N N . ILE B 1 58 ? -2.977 -24.922 -23.484 1 94.69 58 ILE B N 1
ATOM 2424 C CA . ILE B 1 58 ? -3.615 -26.203 -23.219 1 94.69 58 ILE B CA 1
ATOM 2425 C C . ILE B 1 58 ? -4.742 -26.016 -22.203 1 94.69 58 ILE B C 1
ATOM 2427 O O . ILE B 1 58 ? -5.879 -26.438 -22.453 1 94.69 58 ILE B O 1
ATOM 2431 N N . ASN B 1 59 ? -4.414 -25.438 -21.109 1 96.44 59 ASN B N 1
ATOM 2432 C CA . ASN B 1 59 ? -5.387 -25.219 -20.047 1 96.44 59 ASN B CA 1
ATOM 2433 C C . ASN B 1 59 ? -6.219 -23.969 -20.297 1 96.44 59 ASN B C 1
ATOM 2435 O O . ASN B 1 59 ? -5.902 -22.891 -19.781 1 96.44 59 ASN B O 1
ATOM 2439 N N . ARG B 1 60 ? -7.316 -24.109 -20.875 1 97.06 60 ARG B N 1
ATOM 2440 C CA . ARG B 1 60 ? -8.078 -22.984 -21.422 1 97.06 60 ARG B CA 1
ATOM 2441 C C . ARG B 1 60 ? -8.734 -22.172 -20.312 1 97.06 60 ARG B C 1
ATOM 2443 O O . ARG B 1 60 ? -8.742 -20.938 -20.359 1 97.06 60 ARG B O 1
ATOM 2450 N N . THR B 1 61 ? -9.32 -22.797 -19.359 1 98.25 61 THR B N 1
ATOM 2451 C CA . THR B 1 61 ? -9.992 -22.062 -18.297 1 98.25 61 THR B CA 1
ATOM 2452 C C . THR B 1 61 ? -8.984 -21.312 -17.438 1 98.25 61 THR B C 1
ATOM 2454 O O . THR B 1 61 ? -9.258 -20.203 -16.969 1 98.25 61 THR B O 1
ATOM 2457 N N . SER B 1 62 ? -7.84 -21.938 -17.188 1 98 62 SER B N 1
ATOM 2458 C CA . SER B 1 62 ? -6.766 -21.25 -16.5 1 98 62 SER B CA 1
ATOM 2459 C C . SER B 1 62 ? -6.312 -20.016 -17.266 1 98 62 SER B C 1
ATOM 2461 O O . SER B 1 62 ? -6.09 -18.953 -16.672 1 98 62 SER B O 1
ATOM 2463 N N . ALA B 1 63 ? -6.125 -20.172 -18.547 1 98.12 63 ALA B N 1
ATOM 2464 C CA . ALA B 1 63 ? -5.707 -19.047 -19.391 1 98.12 63 ALA B CA 1
ATOM 2465 C C . ALA B 1 63 ? -6.703 -17.906 -19.297 1 98.12 63 ALA B C 1
ATOM 2467 O O . ALA B 1 63 ? -6.309 -16.734 -19.141 1 98.12 63 ALA B O 1
ATOM 2468 N N . ARG B 1 64 ? -7.977 -18.203 -19.391 1 98.5 64 ARG B N 1
ATOM 2469 C CA . ARG B 1 64 ? -9.023 -17.188 -19.312 1 98.5 64 ARG B CA 1
ATOM 2470 C C . ARG B 1 64 ? -9.039 -16.516 -17.953 1 98.5 64 ARG B C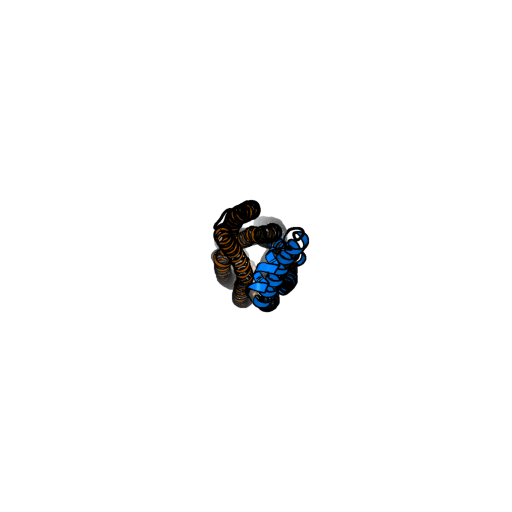 1
ATOM 2472 O O . ARG B 1 64 ? -9.164 -15.297 -17.859 1 98.5 64 ARG B O 1
ATOM 2479 N N . THR B 1 65 ? -8.953 -17.297 -16.938 1 98.75 65 THR B N 1
ATOM 2480 C CA . THR B 1 65 ? -8.945 -16.781 -15.562 1 98.75 65 THR B CA 1
ATOM 2481 C C . THR B 1 65 ? -7.75 -15.867 -15.336 1 98.75 65 THR B C 1
ATOM 2483 O O . THR B 1 65 ? -7.891 -14.773 -14.789 1 98.75 65 THR B O 1
ATOM 2486 N N . LEU B 1 66 ? -6.578 -16.297 -15.758 1 98.69 66 LEU B N 1
ATOM 2487 C CA . LEU B 1 66 ? -5.363 -15.5 -15.594 1 98.69 66 LEU B CA 1
ATOM 2488 C C . LEU B 1 66 ? -5.473 -14.172 -16.328 1 98.69 66 LEU B C 1
ATOM 2490 O O . LEU B 1 66 ? -5.043 -13.133 -15.812 1 98.69 66 LEU B O 1
ATOM 2494 N N . ARG B 1 67 ? -6.031 -14.219 -17.484 1 98.81 67 ARG B N 1
ATOM 2495 C CA . ARG B 1 67 ? -6.207 -12.992 -18.266 1 98.81 67 ARG B CA 1
ATOM 2496 C C . ARG B 1 67 ? -7.105 -12 -17.547 1 98.81 67 ARG B C 1
ATOM 2498 O O . ARG B 1 67 ? -6.746 -10.836 -17.375 1 98.81 67 ARG B O 1
ATOM 2505 N N . ARG B 1 68 ? -8.234 -12.469 -17.156 1 98.88 68 ARG B N 1
ATOM 2506 C CA . ARG B 1 68 ? -9.188 -11.602 -16.484 1 98.88 68 ARG B CA 1
ATOM 2507 C C . ARG B 1 68 ? -8.633 -11.109 -15.148 1 98.88 68 ARG B C 1
ATOM 2509 O O . ARG B 1 68 ? -8.828 -9.953 -14.773 1 98.88 68 ARG B O 1
ATOM 2516 N N . PHE B 1 69 ? -8 -11.977 -14.422 1 98.88 69 PHE B N 1
ATOM 2517 C CA . PHE B 1 69 ? -7.379 -11.594 -13.164 1 98.88 69 PHE B CA 1
ATOM 2518 C C . PHE B 1 69 ? -6.348 -10.492 -13.375 1 98.88 69 PHE B C 1
ATOM 2520 O O . PHE B 1 69 ? -6.289 -9.531 -12.609 1 98.88 69 PHE B O 1
ATOM 2527 N N . ALA B 1 70 ? -5.52 -10.672 -14.375 1 98.88 70 ALA B N 1
ATOM 2528 C CA . ALA B 1 70 ? -4.523 -9.664 -14.727 1 98.88 70 ALA B CA 1
ATOM 2529 C C . ALA B 1 70 ? -5.18 -8.32 -15.016 1 98.88 70 ALA B C 1
ATOM 2531 O O . ALA B 1 70 ? -4.684 -7.273 -14.586 1 98.88 70 ALA B O 1
ATOM 2532 N N . GLU B 1 71 ? -6.262 -8.344 -15.719 1 98.88 71 GLU B N 1
ATOM 2533 C CA . GLU B 1 71 ? -6.996 -7.125 -16.047 1 98.88 71 GLU B CA 1
ATOM 2534 C C . GLU B 1 71 ? -7.531 -6.449 -14.781 1 98.88 71 GLU B C 1
ATOM 2536 O O . GLU B 1 71 ? -7.477 -5.223 -14.656 1 98.88 71 GLU B O 1
ATOM 2541 N N . LEU B 1 72 ? -8.055 -7.184 -13.906 1 98.88 72 LEU B N 1
ATOM 2542 C CA . LEU B 1 72 ? -8.586 -6.648 -12.656 1 98.88 72 LEU B CA 1
ATOM 2543 C C . LEU B 1 72 ? -7.469 -6.086 -11.781 1 98.88 72 LEU B C 1
ATOM 2545 O O . LEU B 1 72 ? -7.629 -5.031 -11.164 1 98.88 72 LEU B O 1
ATOM 2549 N N . LEU B 1 73 ? -6.344 -6.762 -11.758 1 98.81 73 LEU B N 1
ATOM 2550 C CA . LEU B 1 73 ? -5.199 -6.223 -11.031 1 98.81 73 LEU B CA 1
ATOM 2551 C C . LEU B 1 73 ? -4.758 -4.887 -11.625 1 98.81 73 LEU B C 1
ATOM 2553 O O . LEU B 1 73 ? -4.414 -3.959 -10.891 1 98.81 73 LEU B O 1
ATOM 2557 N N . SER B 1 74 ? -4.727 -4.848 -12.922 1 98.81 74 SER B N 1
ATOM 2558 C CA . SER B 1 74 ? -4.391 -3.596 -13.586 1 98.81 74 SER B CA 1
ATOM 2559 C C . SER B 1 74 ? -5.355 -2.482 -13.195 1 98.81 74 SER B C 1
ATOM 2561 O O . SER B 1 74 ? -4.941 -1.338 -13 1 98.81 74 SER B O 1
ATOM 2563 N N . THR B 1 75 ? -6.602 -2.793 -13.133 1 98.88 75 THR B N 1
ATOM 2564 C CA . THR B 1 75 ? -7.617 -1.83 -12.727 1 98.88 75 THR B CA 1
ATOM 2565 C C . THR B 1 75 ? -7.359 -1.341 -11.305 1 98.88 75 THR B C 1
ATOM 2567 O O . THR B 1 75 ? -7.5 -0.149 -11.016 1 98.88 75 THR B O 1
ATOM 2570 N N . ILE B 1 76 ? -7.07 -2.24 -10.414 1 98.88 76 ILE B N 1
ATOM 2571 C CA . ILE B 1 76 ? -6.746 -1.886 -9.039 1 98.88 76 ILE B CA 1
ATOM 2572 C C . ILE B 1 76 ? -5.578 -0.901 -9.023 1 98.88 76 ILE B C 1
ATOM 2574 O O . ILE B 1 76 ? -5.605 0.092 -8.297 1 98.88 76 ILE B O 1
ATOM 2578 N N . GLU B 1 77 ? -4.562 -1.161 -9.844 1 98.81 77 GLU B N 1
ATOM 2579 C CA . GLU B 1 77 ? -3.383 -0.3 -9.852 1 98.81 77 GLU B CA 1
ATOM 2580 C C . GLU B 1 77 ? -3.695 1.057 -10.477 1 98.81 77 GLU B C 1
ATOM 2582 O O . GLU B 1 77 ? -3.074 2.062 -10.133 1 98.81 77 GLU B O 1
ATOM 2587 N N . ASP B 1 78 ? -4.688 1.123 -11.352 1 98.75 78 ASP B N 1
ATOM 2588 C CA . ASP B 1 78 ? -5.172 2.412 -11.836 1 98.75 78 ASP B CA 1
ATOM 2589 C C . ASP B 1 78 ? -5.746 3.248 -10.695 1 98.75 78 ASP B C 1
ATOM 2591 O O . ASP B 1 78 ? -5.516 4.457 -10.625 1 98.75 78 ASP B O 1
ATOM 2595 N N . TYR B 1 79 ? -6.508 2.637 -9.875 1 98.75 79 TYR B N 1
ATOM 2596 C CA . TYR B 1 79 ? -7.051 3.336 -8.719 1 98.75 79 TYR B CA 1
ATOM 2597 C C . TYR B 1 79 ? -5.938 3.764 -7.77 1 98.75 79 TYR B C 1
ATOM 2599 O O . TYR B 1 79 ? -6.008 4.836 -7.164 1 98.75 79 TYR B O 1
ATOM 2607 N N . ARG B 1 80 ? -4.973 2.871 -7.594 1 98.69 80 ARG B N 1
ATOM 2608 C CA . ARG B 1 80 ? -3.846 3.23 -6.742 1 98.69 80 ARG B CA 1
ATOM 2609 C C . ARG B 1 80 ? -3.078 4.418 -7.316 1 98.69 80 ARG B C 1
ATOM 2611 O O . ARG B 1 80 ? -2.564 5.25 -6.57 1 98.69 80 ARG B O 1
ATOM 2618 N N . HIS B 1 81 ? -2.977 4.535 -8.648 1 98.69 81 HIS B N 1
ATOM 2619 C CA . HIS B 1 81 ? -2.371 5.691 -9.305 1 98.69 81 HIS B CA 1
ATOM 2620 C C . HIS B 1 81 ? -3.141 6.969 -8.984 1 98.69 81 HIS B C 1
ATOM 2622 O O . HIS B 1 81 ? -2.539 8.008 -8.711 1 98.69 81 HIS B O 1
ATOM 2628 N N . ALA B 1 82 ? -4.418 6.867 -9.023 1 98.81 82 ALA B N 1
ATOM 2629 C CA . ALA B 1 82 ? -5.254 8.008 -8.656 1 98.81 82 ALA B CA 1
ATOM 2630 C C . ALA B 1 82 ? -5.027 8.406 -7.199 1 98.81 82 ALA B C 1
ATOM 2632 O O . ALA B 1 82 ? -5.02 9.594 -6.867 1 98.81 82 ALA B O 1
ATOM 2633 N N . GLU B 1 83 ? -4.902 7.395 -6.32 1 98.81 83 GLU B N 1
ATOM 2634 C CA . GLU B 1 83 ? -4.57 7.652 -4.922 1 98.81 83 GLU B CA 1
ATOM 2635 C C . GLU B 1 83 ? -3.295 8.484 -4.801 1 98.81 83 GLU B C 1
ATOM 2637 O O . GLU B 1 83 ? -3.258 9.469 -4.062 1 98.81 83 GLU B O 1
ATOM 2642 N N . VAL B 1 84 ? -2.234 8.117 -5.512 1 98.88 84 VAL B N 1
ATOM 2643 C CA . VAL B 1 84 ? -0.94 8.797 -5.488 1 98.88 84 VAL B CA 1
ATOM 2644 C C . VAL B 1 84 ? -1.105 10.25 -5.93 1 98.88 84 VAL B C 1
ATOM 2646 O O . VAL B 1 84 ? -0.613 11.164 -5.27 1 98.88 84 VAL B O 1
ATOM 2649 N N . ASP B 1 85 ? -1.839 10.477 -6.949 1 98.88 85 ASP B N 1
ATOM 2650 C CA . ASP B 1 85 ? -2.055 11.812 -7.48 1 98.88 85 ASP B CA 1
ATOM 2651 C C . ASP B 1 85 ? -2.797 12.695 -6.477 1 98.88 85 ASP B C 1
ATOM 2653 O O . ASP B 1 85 ? -2.459 13.867 -6.297 1 98.88 85 ASP B O 1
ATOM 2657 N N . ARG B 1 86 ? -3.783 12.156 -5.891 1 98.88 86 ARG B N 1
ATOM 2658 C CA . ARG B 1 86 ? -4.594 12.914 -4.941 1 98.88 86 ARG B CA 1
ATOM 2659 C C . ARG B 1 86 ? -3.803 13.227 -3.678 1 98.88 86 ARG B C 1
ATOM 2661 O O . ARG B 1 86 ? -3.957 14.305 -3.098 1 98.88 86 ARG B O 1
ATOM 2668 N N . LEU B 1 87 ? -3.018 12.25 -3.232 1 98.88 87 LEU B N 1
ATOM 2669 C CA . LEU B 1 87 ? -2.162 12.508 -2.078 1 98.88 87 LEU B CA 1
ATOM 2670 C C . LEU B 1 87 ? -1.24 13.695 -2.342 1 98.88 87 LEU B C 1
ATOM 2672 O O . LEU B 1 87 ? -1.094 14.578 -1.488 1 98.88 87 LEU B O 1
ATOM 2676 N N . PHE B 1 88 ? -0.69 13.758 -3.49 1 98.62 88 PHE B N 1
ATOM 2677 C CA . PHE B 1 88 ? 0.191 14.859 -3.857 1 98.62 88 PHE B CA 1
ATOM 2678 C C . PHE B 1 88 ? -0.575 16.172 -3.893 1 98.62 88 PHE B C 1
ATOM 2680 O O . PHE B 1 88 ? -0.12 17.188 -3.342 1 98.62 88 PHE B O 1
ATOM 2687 N N . ALA B 1 89 ? -1.697 16.172 -4.457 1 98.62 89 ALA B N 1
ATOM 2688 C CA . ALA B 1 89 ? -2.445 17.406 -4.723 1 98.62 89 ALA B CA 1
ATOM 2689 C C . ALA B 1 89 ? -3.113 17.922 -3.455 1 98.62 89 ALA B C 1
ATOM 2691 O O . ALA B 1 89 ? -3.152 19.141 -3.221 1 98.62 89 ALA B O 1
ATOM 2692 N N . LYS B 1 90 ? -3.609 17 -2.605 1 98.62 90 LYS B N 1
ATOM 2693 C CA . LYS B 1 90 ? -4.527 17.438 -1.559 1 98.62 90 LYS B CA 1
ATOM 2694 C C . LYS B 1 90 ? -3.885 17.312 -0.18 1 98.62 90 LYS B C 1
ATOM 2696 O O . LYS B 1 90 ? -4.379 17.891 0.793 1 98.62 90 LYS B O 1
ATOM 2701 N N . VAL B 1 91 ? -2.777 16.656 -0.093 1 98.69 91 VAL B N 1
ATOM 2702 C CA . VAL B 1 91 ? -2.137 16.484 1.207 1 98.69 91 VAL B CA 1
ATOM 2703 C C . VAL B 1 91 ? -0.757 17.141 1.193 1 98.69 91 VAL B C 1
ATOM 2705 O O . VAL B 1 91 ? -0.497 18.078 1.957 1 98.69 91 VAL B O 1
ATOM 2708 N N . ILE B 1 92 ? 0.083 16.797 0.244 1 98.56 92 ILE B N 1
ATOM 2709 C CA . ILE B 1 92 ? 1.476 17.234 0.222 1 98.56 92 ILE B CA 1
ATOM 2710 C C . ILE B 1 92 ? 1.555 18.703 -0.196 1 98.56 92 ILE B C 1
ATOM 2712 O O . ILE B 1 92 ? 2.25 19.5 0.439 1 98.56 92 ILE B O 1
ATOM 2716 N N . THR B 1 93 ? 0.827 19.047 -1.246 1 97.88 93 THR B N 1
ATOM 2717 C CA . THR B 1 93 ? 0.892 20.422 -1.756 1 97.88 93 THR B CA 1
ATOM 2718 C C . THR B 1 93 ? 0.437 21.422 -0.693 1 97.88 93 THR B C 1
ATOM 2720 O O . THR B 1 93 ? 1.163 22.359 -0.366 1 97.88 93 THR B O 1
ATOM 2723 N N . PRO B 1 94 ? -0.732 21.25 -0.077 1 96.44 94 PRO B N 1
ATOM 2724 C CA . PRO B 1 94 ? -1.123 22.188 0.976 1 96.44 94 PRO B CA 1
ATOM 2725 C C . PRO B 1 94 ? -0.133 22.219 2.139 1 96.44 94 PRO B C 1
ATOM 2727 O O . PRO B 1 94 ? 0.151 23.281 2.686 1 96.44 94 PRO B O 1
ATOM 2730 N N . LEU B 1 95 ? 0.449 21.109 2.545 1 95.88 95 LEU B N 1
ATOM 2731 C CA . LEU B 1 95 ? 1.429 21.047 3.623 1 95.88 95 LEU B CA 1
ATOM 2732 C C . LEU B 1 95 ? 2.682 21.844 3.262 1 95.88 95 LEU B C 1
ATOM 2734 O O . LEU B 1 95 ? 3.24 22.547 4.105 1 95.88 95 LEU B O 1
ATOM 2738 N N . SER B 1 96 ? 3.104 21.719 2.047 1 94.19 96 SER B N 1
ATOM 2739 C CA . SER B 1 96 ? 4.344 22.344 1.599 1 94.19 96 SER B CA 1
ATOM 2740 C C . SER B 1 96 ? 4.211 23.859 1.562 1 94.19 96 SER B C 1
ATOM 2742 O O . SER B 1 96 ? 5.207 24.578 1.698 1 94.19 96 SER B O 1
ATOM 2744 N N . THR B 1 97 ? 3.016 24.406 1.426 1 91.81 97 THR B N 1
ATOM 2745 C CA . THR B 1 97 ? 2.795 25.844 1.355 1 91.81 97 THR B CA 1
ATOM 2746 C C . THR B 1 97 ? 2.938 26.484 2.734 1 91.81 97 THR B C 1
ATOM 2748 O O . THR B 1 97 ? 3.174 27.688 2.848 1 91.81 97 THR B O 1
ATOM 2751 N N . TYR B 1 98 ? 2.801 25.703 3.777 1 88.31 98 TYR B N 1
ATOM 2752 C CA . TYR B 1 98 ? 2.871 26.25 5.125 1 88.31 98 TYR B CA 1
ATOM 2753 C C . TYR B 1 98 ? 4.293 26.703 5.457 1 88.31 98 TYR B C 1
ATOM 2755 O O . TYR B 1 98 ? 4.492 27.594 6.273 1 88.31 98 TYR B O 1
ATOM 2763 N N . GLY B 1 99 ? 5.301 26.094 4.746 1 84.12 99 GLY B N 1
ATOM 2764 C CA . GLY B 1 99 ? 6.66 26.562 4.941 1 84.12 99 GLY B CA 1
ATOM 2765 C C . GLY B 1 99 ? 6.844 28.016 4.555 1 84.12 99 GLY B C 1
ATOM 2766 O O . GLY B 1 99 ? 7.438 28.797 5.309 1 84.12 99 GLY B O 1
ATOM 2767 N N . GLU B 1 100 ? 6.316 28.391 3.492 1 87.62 100 GLU B N 1
ATOM 2768 C CA . GLU B 1 100 ? 6.391 29.766 3.027 1 87.62 100 GLU B CA 1
ATOM 2769 C C . GLU B 1 100 ? 5.555 30.688 3.906 1 87.62 100 GLU B C 1
ATOM 2771 O O . GLU B 1 100 ? 5.953 31.828 4.18 1 87.62 100 GLU B O 1
ATOM 2776 N N . GLU B 1 101 ? 4.414 30.234 4.289 1 87.38 101 GLU B N 1
ATOM 2777 C CA . GLU B 1 101 ? 3.541 31.031 5.156 1 87.38 101 GLU B CA 1
ATOM 2778 C C . GLU B 1 101 ? 4.211 31.312 6.496 1 87.38 101 GLU B C 1
ATOM 2780 O O . GLU B 1 101 ? 4.098 32.438 7.023 1 87.38 101 GLU B O 1
ATOM 2785 N N . VAL B 1 102 ? 4.879 30.281 7.02 1 87.25 102 VAL B N 1
ATOM 2786 C CA . VAL B 1 102 ? 5.59 30.422 8.289 1 87.25 102 VAL B CA 1
ATOM 2787 C C . VAL B 1 102 ? 6.684 31.484 8.148 1 87.25 102 VAL B C 1
ATOM 2789 O O . VAL B 1 102 ? 6.832 32.344 9.016 1 87.25 102 VAL B O 1
ATOM 2792 N N . LYS B 1 103 ? 7.391 31.5 7.094 1 86.56 103 LYS B N 1
ATOM 2793 C CA . LYS B 1 103 ? 8.445 32.469 6.844 1 86.56 103 LYS B CA 1
ATOM 2794 C C . LYS B 1 103 ? 7.871 33.875 6.723 1 86.56 103 LYS B C 1
ATOM 2796 O O . LYS B 1 103 ? 8.43 34.844 7.27 1 86.56 103 LYS B O 1
ATOM 2801 N N . ARG B 1 104 ? 6.828 34.031 6.074 1 87.44 104 ARG B N 1
ATOM 2802 C CA . ARG B 1 104 ? 6.18 35.344 5.883 1 87.44 104 ARG B CA 1
ATOM 2803 C C . ARG B 1 104 ? 5.703 35.906 7.215 1 87.44 104 ARG B C 1
ATOM 2805 O O . ARG B 1 104 ? 5.91 37.094 7.496 1 87.44 104 ARG B O 1
ATOM 2812 N N . VAL B 1 105 ? 5.047 35.062 7.996 1 84.25 105 VAL B N 1
ATOM 2813 C CA . VAL B 1 105 ? 4.496 35.5 9.273 1 84.25 105 VAL B CA 1
ATOM 2814 C C . VAL B 1 105 ? 5.633 35.875 10.219 1 84.25 105 VAL B C 1
ATOM 2816 O O . VAL B 1 105 ? 5.531 36.875 10.953 1 84.25 105 VAL B O 1
ATOM 2819 N N . ARG B 1 106 ? 6.711 35.125 10.188 1 83.56 106 ARG B N 1
ATOM 2820 C CA . ARG B 1 106 ? 7.875 35.438 11.016 1 83.56 106 ARG B CA 1
ATOM 2821 C C . ARG B 1 106 ? 8.453 36.812 10.641 1 83.56 106 ARG B C 1
ATOM 2823 O O . ARG B 1 106 ? 8.82 37.594 11.516 1 83.56 106 ARG B O 1
ATOM 2830 N N . THR B 1 107 ? 8.523 37.031 9.359 1 86.56 107 THR B N 1
ATOM 2831 C CA . THR B 1 107 ? 9.055 38.281 8.883 1 86.56 107 THR B CA 1
ATOM 2832 C C . THR B 1 107 ? 8.148 39.438 9.281 1 86.56 107 THR B C 1
ATOM 2834 O O . THR B 1 107 ? 8.625 40.469 9.742 1 86.56 107 THR B O 1
ATOM 2837 N N . ASN B 1 108 ? 6.875 39.281 9.164 1 81.38 108 ASN B N 1
ATOM 2838 C CA . ASN B 1 108 ? 5.906 40.312 9.516 1 81.38 108 ASN B CA 1
ATOM 2839 C C . ASN B 1 108 ? 5.953 40.656 11.008 1 81.38 108 ASN B C 1
ATOM 2841 O O . ASN B 1 108 ? 5.875 41.812 11.398 1 81.38 108 ASN B O 1
ATOM 2845 N N . ILE B 1 109 ? 6.082 39.625 11.781 1 77.75 109 ILE B N 1
ATOM 2846 C CA . ILE B 1 109 ? 6.121 39.812 13.234 1 77.75 109 ILE B CA 1
ATOM 2847 C C . ILE B 1 109 ? 7.398 40.531 13.625 1 77.75 109 ILE B C 1
ATOM 2849 O O . ILE B 1 109 ? 7.379 41.406 14.5 1 77.75 109 ILE B O 1
ATOM 2853 N N . ARG B 1 110 ? 8.469 40.156 12.906 1 81.69 110 ARG B N 1
ATOM 2854 C CA . ARG B 1 110 ? 9.734 40.844 13.172 1 81.69 110 ARG B CA 1
ATOM 2855 C C . ARG B 1 110 ? 9.648 42.312 12.836 1 81.69 110 ARG B C 1
ATOM 2857 O O . ARG B 1 110 ? 10.094 43.156 13.617 1 81.69 110 ARG B O 1
ATOM 2864 N N . VAL B 1 111 ? 9.094 42.625 11.703 1 82.31 111 VAL B N 1
ATOM 2865 C CA . VAL B 1 111 ? 8.977 44.031 11.242 1 82.31 111 VAL B CA 1
ATOM 2866 C C . VAL B 1 111 ? 8.062 44.812 12.18 1 82.31 111 VAL B C 1
ATOM 2868 O O . VAL B 1 111 ? 8.383 45.938 12.57 1 82.31 111 VAL B O 1
ATOM 2871 N N . GLU B 1 112 ? 6.934 44.188 12.547 1 75.94 112 GLU B N 1
ATOM 2872 C CA . GLU B 1 112 ? 5.977 44.844 13.414 1 75.94 112 GLU B CA 1
ATOM 2873 C C . GLU B 1 112 ? 6.543 45.031 14.82 1 75.94 112 GLU B C 1
ATOM 2875 O O . GLU B 1 112 ? 6.27 46.031 15.484 1 75.94 112 GLU B O 1
ATOM 2880 N N . THR B 1 113 ? 7.328 44.031 15.32 1 76.75 113 THR B N 1
ATOM 2881 C CA . THR B 1 113 ? 7.965 44.125 16.625 1 76.75 113 THR B CA 1
ATOM 2882 C C . THR B 1 113 ? 9 45.25 16.656 1 76.75 113 THR B C 1
ATOM 2884 O O . THR B 1 113 ? 9.094 46 17.625 1 76.75 113 THR B O 1
ATOM 2887 N N . ALA B 1 114 ? 9.703 45.375 15.586 1 80.44 114 ALA B N 1
ATOM 2888 C CA . ALA B 1 114 ? 10.695 46.438 15.477 1 80.44 114 ALA B CA 1
ATOM 2889 C C . ALA B 1 114 ? 10.031 47.812 15.43 1 80.44 114 ALA B C 1
ATOM 2891 O O . ALA B 1 114 ? 10.508 48.75 16.047 1 80.44 114 ALA B O 1
ATOM 2892 N N . ALA B 1 115 ? 9 47.969 14.656 1 77.44 115 ALA B N 1
ATOM 2893 C CA . ALA B 1 115 ? 8.258 49.219 14.562 1 77.44 115 ALA B CA 1
ATOM 2894 C C . ALA B 1 115 ? 7.68 49.594 15.922 1 77.44 115 ALA B C 1
ATOM 2896 O O . ALA B 1 115 ? 7.711 50.781 16.297 1 77.44 115 ALA B O 1
ATOM 2897 N N . ARG B 1 116 ? 7.176 48.688 16.641 1 75.38 116 ARG B N 1
ATOM 2898 C CA . ARG B 1 116 ? 6.609 48.938 17.969 1 75.38 116 ARG B CA 1
ATOM 2899 C C . ARG B 1 116 ? 7.684 49.375 18.953 1 75.38 116 ARG B C 1
ATOM 2901 O O . ARG B 1 116 ? 7.457 50.281 19.766 1 75.38 116 ARG B O 1
ATOM 2908 N N . LYS B 1 117 ? 8.844 48.719 18.891 1 76.06 117 LYS B N 1
ATOM 2909 C CA . LYS B 1 117 ? 9.953 49.094 19.766 1 76.06 117 LYS B CA 1
ATOM 2910 C C . LYS B 1 117 ? 10.375 50.531 19.516 1 76.06 117 LYS B C 1
ATOM 2912 O O . LYS B 1 117 ? 10.68 51.281 20.469 1 76.06 117 LYS B O 1
ATOM 2917 N N . LYS B 1 118 ? 10.359 50.906 18.266 1 81.56 118 LYS B N 1
ATOM 2918 C CA . LYS B 1 118 ? 10.688 52.281 17.922 1 81.56 118 LYS B CA 1
ATOM 2919 C C . LYS B 1 118 ? 9.656 53.25 18.484 1 81.56 118 LYS B C 1
ATOM 2921 O O . LYS B 1 118 ? 10.016 54.312 19 1 81.56 118 LYS B O 1
ATOM 2926 N N . GLU B 1 119 ? 8.422 52.844 18.328 1 76 119 GLU B N 1
ATOM 2927 C CA . GLU B 1 119 ? 7.336 53.688 18.797 1 76 119 GLU B CA 1
ATOM 2928 C C . GLU B 1 119 ? 7.367 53.812 20.328 1 76 119 GLU B C 1
ATOM 2930 O O . GLU B 1 119 ? 7.168 54.906 20.859 1 76 119 GLU B O 1
ATOM 2935 N N . VAL B 1 120 ? 7.676 52.812 21.031 1 74.69 120 VAL B N 1
ATOM 2936 C CA . VAL B 1 120 ? 7.738 52.812 22.484 1 74.69 120 VAL B CA 1
ATOM 2937 C C . VAL B 1 120 ? 8.93 53.625 22.953 1 74.69 120 VAL B C 1
ATOM 2939 O O . VAL B 1 120 ? 8.844 54.344 23.953 1 74.69 120 VAL B O 1
ATOM 2942 N N . SER B 1 121 ? 10.039 53.531 22.25 1 79.75 121 SER B N 1
ATOM 2943 C CA . SER B 1 121 ? 11.227 54.312 22.578 1 79.75 121 SER B CA 1
ATOM 2944 C C . SER B 1 121 ? 10.953 55.812 22.406 1 79.75 121 SER B C 1
ATOM 2946 O O . SER B 1 121 ? 11.398 56.625 23.203 1 79.75 121 SER B O 1
ATOM 2948 N N . GLN B 1 122 ? 10.25 56.156 21.359 1 78.25 122 GLN B N 1
ATOM 2949 C CA . GLN B 1 122 ? 9.883 57.531 21.109 1 78.25 122 GLN B CA 1
ATOM 2950 C C . GLN B 1 122 ? 8.969 58.062 22.203 1 78.25 122 GLN B C 1
ATOM 2952 O O . GLN B 1 122 ? 9.094 59.219 22.641 1 78.25 122 GLN B O 1
ATOM 2957 N N . LEU B 1 123 ? 8.078 57.188 22.703 1 75 123 LEU B N 1
ATOM 2958 C CA . LEU B 1 123 ? 7.16 57.562 23.781 1 75 123 LEU B CA 1
ATOM 2959 C C . LEU B 1 123 ? 7.922 57.812 25.078 1 75 123 LEU B C 1
ATOM 2961 O O . LEU B 1 123 ? 7.617 58.75 25.797 1 75 123 LEU B O 1
ATOM 2965 N N . LYS B 1 124 ? 8.906 57.031 25.328 1 75.75 124 LYS B N 1
ATOM 2966 C CA . LYS B 1 124 ? 9.711 57.188 26.531 1 75.75 124 LYS B CA 1
ATOM 2967 C C . LYS B 1 124 ? 10.523 58.469 26.5 1 75.75 124 LYS B C 1
ATOM 2969 O O . LYS B 1 124 ? 10.656 59.156 27.516 1 75.75 124 LYS B O 1
ATOM 2974 N N . ARG B 1 125 ? 11 58.875 25.344 1 78.94 125 ARG B N 1
ATOM 2975 C CA . ARG B 1 125 ? 11.781 60.094 25.188 1 78.94 125 ARG B CA 1
ATOM 2976 C C . ARG B 1 125 ? 10.914 61.344 25.359 1 78.94 125 ARG B C 1
ATOM 2978 O O . ARG B 1 125 ? 11.312 62.281 26.047 1 78.94 125 ARG B O 1
ATOM 2985 N N . LEU B 1 126 ? 9.742 61.344 24.844 1 76.62 126 LEU B N 1
ATOM 2986 C CA . LEU B 1 126 ? 8.82 62.469 24.922 1 76.62 126 LEU B CA 1
ATOM 2987 C C . LEU B 1 126 ? 8.312 62.656 26.344 1 76.62 126 LEU B C 1
ATOM 2989 O O . LEU B 1 126 ? 8 63.781 26.75 1 76.62 126 LEU B O 1
ATOM 2993 N N . GLY B 1 127 ? 8.211 61.562 27.047 1 70.31 127 GLY B N 1
ATOM 2994 C CA . GLY B 1 127 ? 7.738 61.625 28.422 1 70.31 127 GLY B CA 1
ATOM 2995 C C . GLY B 1 127 ? 8.742 62.281 29.359 1 70.31 127 GLY B C 1
ATOM 2996 O O . GLY B 1 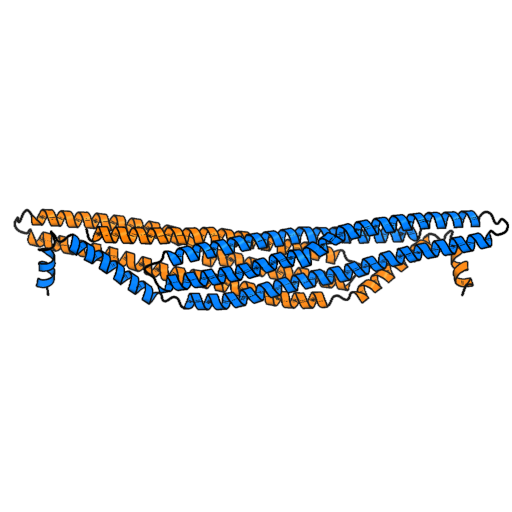127 ? 8.359 62.812 30.391 1 70.31 127 GLY B O 1
ATOM 2997 N N . ARG B 1 128 ? 10.008 62.375 29.078 1 75.38 128 ARG B N 1
ATOM 2998 C CA . ARG B 1 128 ? 11.07 62.875 29.953 1 75.38 128 ARG B CA 1
ATOM 2999 C C . ARG B 1 128 ? 11.305 64.375 29.688 1 75.38 128 ARG B C 1
ATOM 3001 O O . ARG B 1 128 ? 11.828 65.062 30.562 1 75.38 128 ARG B O 1
ATOM 3008 N N . GLU B 1 129 ? 10.906 64.875 28.5 1 67.62 129 GLU B N 1
ATOM 3009 C CA . GLU B 1 129 ? 11.125 66.312 28.203 1 67.62 129 GLU B CA 1
ATOM 3010 C C . GLU B 1 129 ? 9.812 67 27.891 1 67.62 129 GLU B C 1
ATOM 3012 O O . GLU B 1 129 ? 9.43 67.125 26.719 1 67.62 129 GLU B O 1
ATOM 3017 N N . PRO B 1 130 ? 9 67.438 28.922 1 59.59 130 PRO B N 1
ATOM 3018 C CA . PRO B 1 130 ? 7.684 68.062 28.719 1 59.59 130 PRO B CA 1
ATOM 3019 C C . PRO B 1 130 ? 7.754 69.375 27.969 1 59.59 130 PRO B C 1
ATOM 3021 O O . PRO B 1 130 ? 8.289 70.375 28.5 1 59.59 130 PRO B O 1
ATOM 3024 N N . LEU B 1 131 ? 8.422 69.312 26.828 1 59.84 131 LEU B N 1
ATOM 3025 C CA . LEU B 1 131 ? 8.367 70.625 26.094 1 59.84 131 LEU B CA 1
ATOM 3026 C C . LEU B 1 131 ? 6.934 70.938 25.688 1 59.84 131 LEU B C 1
ATOM 3028 O O . LEU B 1 131 ? 6.078 70.062 25.641 1 59.84 131 LEU B O 1
ATOM 3032 N N . ARG B 1 132 ? 6.426 72 25.375 1 66.88 132 ARG B N 1
ATOM 3033 C CA . ARG B 1 132 ? 5.156 72.438 24.828 1 66.88 132 ARG B CA 1
ATOM 3034 C C . ARG B 1 132 ? 4.707 71.625 23.656 1 66.88 132 ARG B C 1
ATOM 3036 O O . ARG B 1 132 ? 5.477 71.375 22.719 1 66.88 132 ARG B O 1
ATOM 3043 N N . GLY B 1 133 ? 3.555 70.812 23.578 1 66.44 133 GLY B N 1
ATOM 3044 C CA . GLY B 1 133 ? 2.967 70 22.547 1 66.44 133 GLY B CA 1
ATOM 3045 C C . GLY B 1 133 ? 3.299 68.5 22.703 1 66.44 133 GLY B C 1
ATOM 3046 O O . GLY B 1 133 ? 2.92 67.688 21.875 1 66.44 133 GLY B O 1
ATOM 3047 N N . ALA B 1 134 ? 4.082 68.375 23.797 1 72.94 134 ALA B N 1
ATOM 3048 C CA . ALA B 1 134 ? 4.578 67.062 24.125 1 72.94 134 ALA B CA 1
ATOM 3049 C C . ALA B 1 134 ? 3.426 66.062 24.375 1 72.94 134 ALA B C 1
ATOM 3051 O O . ALA B 1 134 ? 3.504 64.875 24 1 72.94 134 ALA B O 1
ATOM 3052 N N . GLU B 1 135 ? 2.367 66.625 24.859 1 75.62 135 GLU B N 1
ATOM 3053 C CA . GLU B 1 135 ? 1.218 65.75 25.156 1 75.62 135 GLU B CA 1
ATOM 3054 C C . GLU B 1 135 ? 0.582 65.25 23.859 1 75.62 135 GLU B C 1
ATOM 3056 O O . GLU B 1 135 ? 0.176 64.062 23.797 1 75.62 135 GLU B O 1
ATOM 3061 N N . GLU B 1 136 ? 0.503 66.062 22.859 1 78.62 136 GLU B N 1
ATOM 3062 C CA . GLU B 1 136 ? -0.067 65.625 21.562 1 78.62 136 GLU B CA 1
ATOM 3063 C C . GLU B 1 136 ? 0.789 64.562 20.891 1 78.62 136 GLU B C 1
ATOM 3065 O O . GLU B 1 136 ? 0.261 63.625 20.328 1 78.62 136 GLU B O 1
ATOM 3070 N N . ARG B 1 137 ? 2.094 64.812 20.969 1 76.5 137 ARG B N 1
ATOM 3071 C CA . ARG B 1 137 ? 3.014 63.812 20.375 1 76.5 137 ARG B CA 1
ATOM 3072 C C . ARG B 1 137 ? 2.965 62.5 21.109 1 76.5 137 ARG B C 1
ATOM 3074 O O . ARG B 1 137 ? 3.033 61.438 20.484 1 76.5 137 ARG B O 1
ATOM 3081 N N . LEU B 1 138 ? 2.74 62.5 22.359 1 76.5 138 LEU B N 1
ATOM 3082 C CA . LEU B 1 138 ? 2.607 61.312 23.172 1 76.5 138 LEU B CA 1
ATOM 3083 C C . LEU B 1 138 ? 1.334 60.531 22.828 1 76.5 138 LEU B C 1
ATOM 3085 O O . LEU B 1 138 ? 1.344 59.312 22.734 1 76.5 138 LEU B O 1
ATOM 3089 N N . ASN B 1 139 ? 0.286 61.344 22.656 1 80.94 139 ASN B N 1
ATOM 3090 C CA . ASN B 1 139 ? -0.984 60.719 22.297 1 80.94 139 ASN B CA 1
ATOM 3091 C C . ASN B 1 139 ? -0.911 60.062 20.938 1 80.94 139 ASN B C 1
ATOM 3093 O O . ASN B 1 139 ? -1.453 58.969 20.75 1 80.94 139 ASN B O 1
ATOM 3097 N N . ILE B 1 140 ? -0.201 60.656 20.016 1 79.88 140 ILE B N 1
ATOM 3098 C CA . ILE B 1 140 ? -0.045 60.125 18.672 1 79.88 140 ILE B CA 1
ATOM 3099 C C . ILE B 1 140 ? 0.827 58.844 18.734 1 79.88 140 ILE B C 1
ATOM 3101 O O . ILE B 1 140 ? 0.501 57.844 18.125 1 79.88 140 ILE B O 1
ATOM 3105 N N . ALA B 1 141 ? 1.866 58.875 19.469 1 75.19 141 ALA B N 1
ATOM 3106 C CA . ALA B 1 141 ? 2.775 57.75 19.609 1 75.19 141 ALA B CA 1
ATOM 3107 C C . ALA B 1 141 ? 2.076 56.562 20.266 1 75.19 141 ALA B C 1
ATOM 3109 O O . ALA B 1 141 ? 2.318 55.406 19.906 1 75.19 141 ALA B O 1
ATOM 3110 N N . THR B 1 142 ? 1.233 56.844 21.234 1 77.12 142 THR B N 1
ATOM 3111 C CA . THR B 1 142 ? 0.482 55.812 21.922 1 77.12 142 THR B CA 1
ATOM 3112 C C . THR B 1 142 ? -0.523 55.156 20.969 1 77.12 142 THR B C 1
ATOM 3114 O O . THR B 1 142 ? -0.689 53.938 20.984 1 77.12 142 THR B O 1
ATOM 3117 N N . ARG B 1 143 ? -1.157 55.938 20.188 1 81.88 143 ARG B N 1
ATOM 3118 C CA . ARG B 1 143 ? -2.115 55.406 19.219 1 81.88 143 ARG B CA 1
ATOM 3119 C C . ARG B 1 143 ? -1.425 54.531 18.188 1 81.88 143 ARG B C 1
ATOM 3121 O O . ARG B 1 143 ? -1.944 53.5 17.812 1 81.88 143 ARG B O 1
ATOM 3128 N N . CYS B 1 144 ? -0.24 55 17.797 1 75.75 144 CYS B N 1
ATOM 3129 C CA . CYS B 1 144 ? 0.517 54.25 16.812 1 75.75 144 CYS B CA 1
ATOM 3130 C C . CYS B 1 144 ? 0.993 52.938 17.391 1 75.75 144 CYS B C 1
ATOM 3132 O O . CYS B 1 144 ? 0.922 51.875 16.719 1 75.75 144 CYS B O 1
ATOM 3134 N N . ALA B 1 145 ? 1.396 52.938 18.594 1 73.25 145 ALA B N 1
ATOM 3135 C CA . ALA B 1 145 ? 1.851 51.719 19.25 1 73.25 145 ALA B CA 1
ATOM 3136 C C . ALA B 1 145 ? 0.701 50.719 19.438 1 73.25 145 ALA B C 1
ATOM 3138 O O . ALA B 1 145 ? 0.882 49.5 19.266 1 73.25 145 ALA B O 1
ATOM 3139 N N . THR B 1 146 ? -0.439 51.281 19.812 1 77.31 146 THR B N 1
ATOM 3140 C CA . THR B 1 146 ? -1.617 50.438 20.016 1 77.31 146 THR B CA 1
ATOM 3141 C C . THR B 1 146 ? -2.07 49.844 18.688 1 77.31 146 THR B C 1
ATOM 3143 O O . THR B 1 146 ? -2.439 48.656 18.625 1 77.31 146 THR B O 1
ATOM 3146 N N . ARG B 1 147 ? -1.964 50.625 17.625 1 80.25 147 ARG B N 1
ATOM 3147 C CA . ARG B 1 147 ? -2.348 50.156 16.297 1 80.25 147 ARG B CA 1
ATOM 3148 C C . ARG B 1 147 ? -1.429 49.031 15.828 1 80.25 147 ARG B C 1
ATOM 3150 O O . ARG B 1 147 ? -1.891 48.031 15.266 1 80.25 147 ARG B O 1
ATOM 3157 N N . SER B 1 148 ? -0.185 49.156 16.016 1 74.69 148 SER B N 1
ATOM 3158 C CA . SER B 1 148 ? 0.792 48.156 15.625 1 74.69 148 SER B CA 1
ATOM 3159 C C . SER B 1 148 ? 0.611 46.875 16.422 1 74.69 148 SER B C 1
ATOM 3161 O O . SER B 1 148 ? 0.797 45.781 15.898 1 74.69 148 SER B O 1
ATOM 3163 N N . ALA B 1 149 ? 0.279 47 17.688 1 75.12 149 ALA B N 1
ATOM 3164 C CA . ALA B 1 149 ? 0.036 45.844 18.547 1 75.12 149 ALA B CA 1
ATOM 3165 C C . ALA B 1 149 ? -1.207 45.094 18.094 1 75.12 149 ALA B C 1
ATOM 3167 O O . ALA B 1 149 ? -1.213 43.844 18.078 1 75.12 149 ALA B O 1
ATOM 3168 N N . ASP B 1 150 ? -2.186 45.875 17.766 1 81.38 150 ASP B N 1
ATOM 3169 C CA . ASP B 1 150 ? -3.43 45.281 17.297 1 81.38 150 ASP B CA 1
ATOM 3170 C C . ASP B 1 150 ? -3.219 44.531 15.969 1 81.38 150 ASP B C 1
ATOM 3172 O O . ASP B 1 150 ? -3.795 43.469 15.742 1 81.38 150 ASP B O 1
ATOM 3176 N N . ALA B 1 151 ? -2.439 45.156 15.18 1 78.75 151 ALA B N 1
ATOM 3177 C CA . ALA B 1 151 ? -2.148 44.562 13.883 1 78.75 151 ALA B CA 1
ATOM 3178 C C . ALA B 1 151 ? -1.371 43.25 14.047 1 78.75 151 ALA B C 1
ATOM 3180 O O . ALA B 1 151 ? -1.63 42.281 13.336 1 78.75 151 ALA B O 1
ATOM 3181 N N . LEU B 1 152 ? -0.45 43.219 14.906 1 77.12 152 LEU B N 1
ATOM 3182 C CA . LEU B 1 152 ? 0.345 42.031 15.172 1 77.12 152 LEU B CA 1
ATOM 3183 C C . LEU B 1 152 ? -0.527 40.938 15.742 1 77.12 152 LEU B C 1
ATOM 3185 O O . LEU B 1 152 ? -0.408 39.781 15.32 1 77.12 152 LEU B O 1
ATOM 3189 N N . GLU B 1 153 ? -1.384 41.281 16.703 1 81.25 153 GLU B N 1
ATOM 3190 C CA . GLU B 1 153 ? -2.293 40.312 17.312 1 81.25 153 GLU B CA 1
ATOM 3191 C C . GLU B 1 153 ? -3.223 39.719 16.266 1 81.25 153 GLU B C 1
ATOM 3193 O O . GLU B 1 153 ? -3.451 38.5 16.281 1 81.25 153 GLU B O 1
ATOM 3198 N N . ARG B 1 154 ? -3.723 40.531 15.414 1 84.75 154 ARG B N 1
ATOM 3199 C CA . ARG B 1 154 ? -4.625 40.062 14.367 1 84.75 154 ARG B CA 1
ATOM 3200 C C . ARG B 1 154 ? -3.92 39.062 13.43 1 84.75 154 ARG B C 1
ATOM 3202 O O . ARG B 1 154 ? -4.504 38.094 13.008 1 84.75 154 ARG B O 1
ATOM 3209 N N . GLN B 1 155 ? -2.703 39.375 13.133 1 83.44 155 GLN B N 1
ATOM 3210 C CA . GLN B 1 155 ? -1.932 38.531 12.242 1 83.44 155 GLN B CA 1
ATOM 3211 C C . GLN B 1 155 ? -1.686 37.156 12.883 1 83.44 155 GLN B C 1
ATOM 3213 O O . GLN B 1 155 ? -1.77 36.125 12.211 1 83.44 155 GLN B O 1
ATOM 3218 N N . VAL B 1 156 ? -1.386 37.156 14.117 1 85.44 156 VAL B N 1
ATOM 3219 C CA . VAL B 1 156 ? -1.086 35.938 14.852 1 85.44 156 VAL B CA 1
ATOM 3220 C C . VAL B 1 156 ? -2.342 35.062 14.945 1 85.44 156 VAL B C 1
ATOM 3222 O O . VAL B 1 156 ? -2.283 33.875 14.742 1 85.44 156 VAL B O 1
ATOM 3225 N N . ILE B 1 157 ? -3.422 35.719 15.266 1 89.5 157 ILE B N 1
ATOM 3226 C CA . ILE B 1 157 ? -4.688 35 15.406 1 89.5 157 ILE B CA 1
ATOM 3227 C C . ILE B 1 157 ? -5.113 34.438 14.062 1 89.5 157 ILE B C 1
ATOM 3229 O O . ILE B 1 157 ? -5.578 33.281 13.984 1 89.5 157 ILE B O 1
ATOM 3233 N N . GLN B 1 158 ? -4.906 35.219 13.047 1 90.81 158 GLN B N 1
ATOM 3234 C CA . GLN B 1 158 ? -5.258 34.75 11.711 1 90.81 158 GLN B CA 1
ATOM 3235 C C . GLN B 1 158 ? -4.406 33.562 11.297 1 90.81 158 GLN B C 1
ATOM 3237 O O . GLN B 1 158 ? -4.902 32.625 10.656 1 90.81 158 GLN B O 1
ATOM 3242 N N . PHE B 1 159 ? -3.174 33.594 11.602 1 90.88 159 PHE B N 1
ATOM 3243 C CA . PHE B 1 159 ? -2.279 32.5 11.289 1 90.88 159 PHE B CA 1
ATOM 3244 C C . PHE B 1 159 ? -2.721 31.219 12.008 1 90.88 159 PHE B C 1
ATOM 3246 O O . PHE B 1 159 ? -2.738 30.141 11.422 1 90.88 159 PHE B O 1
ATOM 3253 N N . GLU B 1 160 ? -3.029 31.375 13.273 1 92.56 160 GLU B N 1
ATOM 3254 C CA . GLU B 1 160 ? -3.477 30.234 14.047 1 92.56 160 GLU B CA 1
ATOM 3255 C C . GLU B 1 160 ? -4.773 29.656 13.477 1 92.56 160 GLU B C 1
ATOM 3257 O O . GLU B 1 160 ? -4.934 28.438 13.406 1 92.56 160 GLU B O 1
ATOM 3262 N N . ALA B 1 161 ? -5.68 30.5 13.141 1 94.88 161 ALA B N 1
ATOM 3263 C CA . ALA B 1 161 ? -6.945 30.062 12.555 1 94.88 161 ALA B CA 1
ATOM 3264 C C . ALA B 1 161 ? -6.707 29.281 11.266 1 94.88 161 ALA B C 1
ATOM 3266 O O . ALA B 1 161 ? -7.332 28.234 11.047 1 94.88 161 ALA B O 1
ATOM 3267 N N . LYS B 1 162 ? -5.867 29.812 10.438 1 93.25 162 LYS B N 1
ATOM 3268 C CA . LYS B 1 162 ? -5.539 29.156 9.18 1 93.25 162 LYS B CA 1
ATOM 3269 C C . LYS B 1 162 ? -4.891 27.781 9.422 1 93.25 162 LYS B C 1
ATOM 3271 O O . LYS B 1 162 ? -5.18 26.828 8.711 1 93.25 162 LYS B O 1
ATOM 3276 N N . LYS B 1 163 ? -3.988 27.766 10.32 1 93.69 163 LYS B N 1
ATOM 3277 C CA . LYS B 1 163 ? -3.307 26.531 10.664 1 93.69 163 LYS B CA 1
ATOM 3278 C C . LYS B 1 163 ? -4.297 25.469 11.125 1 93.69 163 LYS B C 1
ATOM 3280 O O . LYS B 1 163 ? -4.219 24.312 10.711 1 93.69 163 LYS B O 1
ATOM 3285 N N . LEU B 1 164 ? -5.219 25.812 12.039 1 96.44 164 LEU B N 1
ATOM 3286 C CA . LEU B 1 164 ? -6.199 24.875 12.57 1 96.44 164 LEU B CA 1
ATOM 3287 C C . LEU B 1 164 ? -7.09 24.328 11.461 1 96.44 164 LEU B C 1
ATOM 3289 O O . LEU B 1 164 ? -7.305 23.109 11.375 1 96.44 164 LEU B O 1
ATOM 3293 N N . LYS B 1 165 ? -7.555 25.25 10.664 1 96.31 165 LYS B N 1
ATOM 3294 C CA . LYS B 1 165 ? -8.398 24.844 9.539 1 96.31 165 LYS B CA 1
ATOM 3295 C C . LYS B 1 165 ? -7.617 23.969 8.555 1 96.31 165 LYS B C 1
ATOM 3297 O O . LYS B 1 165 ? -8.125 22.953 8.086 1 96.31 165 LYS B O 1
ATOM 3302 N N . GLY B 1 166 ? -6.438 24.406 8.203 1 95.81 166 GLY B N 1
ATOM 3303 C CA . GLY B 1 166 ? -5.594 23.656 7.285 1 95.81 166 GLY B CA 1
ATOM 3304 C C . GLY B 1 166 ? -5.289 22.25 7.766 1 95.81 166 GLY B C 1
ATOM 3305 O O . GLY B 1 166 ? -5.348 21.297 6.988 1 95.81 166 GLY B O 1
ATOM 3306 N N . LEU B 1 167 ? -4.938 22.141 9.016 1 96.81 167 LEU B N 1
ATOM 3307 C CA . LEU B 1 167 ? -4.648 20.844 9.602 1 96.81 167 LEU B CA 1
ATOM 3308 C C . LEU B 1 167 ? -5.844 19.906 9.477 1 96.81 167 LEU B C 1
ATOM 3310 O O . LEU B 1 167 ? -5.699 18.766 9.039 1 96.81 167 LEU B O 1
ATOM 3314 N N . LYS B 1 168 ? -6.996 20.359 9.875 1 98.12 168 LYS B N 1
ATOM 3315 C CA . LYS B 1 168 ? -8.211 19.562 9.789 1 98.12 168 LYS B CA 1
ATOM 3316 C C . LYS B 1 168 ? -8.516 19.172 8.344 1 98.12 168 LYS B C 1
ATOM 3318 O O . LYS B 1 168 ? -8.852 18.016 8.07 1 98.12 168 LYS B O 1
ATOM 3323 N N . ASP B 1 169 ? -8.383 20.109 7.434 1 98.19 169 ASP B N 1
ATOM 3324 C CA . ASP B 1 169 ? -8.664 19.859 6.027 1 98.19 169 ASP B CA 1
ATOM 3325 C C . ASP B 1 169 ? -7.715 18.797 5.457 1 98.19 169 ASP B C 1
ATOM 3327 O O . ASP B 1 169 ? -8.148 17.906 4.734 1 98.19 169 ASP B O 1
ATOM 3331 N N . ILE B 1 170 ? -6.473 18.922 5.727 1 98.44 170 ILE B N 1
ATOM 3332 C CA . ILE B 1 170 ? -5.461 18.016 5.195 1 98.44 170 ILE B CA 1
ATOM 3333 C C . ILE B 1 170 ? -5.715 16.594 5.707 1 98.44 170 ILE B C 1
ATOM 3335 O O . ILE B 1 170 ? -5.695 15.633 4.93 1 98.44 170 ILE B O 1
ATOM 3339 N N . LEU B 1 171 ? -5.945 16.438 7.004 1 98.75 171 LEU B N 1
ATOM 3340 C CA . LEU B 1 171 ? -6.215 15.125 7.566 1 98.75 171 LEU B CA 1
ATOM 3341 C C . LEU B 1 171 ? -7.504 14.539 7 1 98.75 171 LEU B C 1
ATOM 3343 O O . LEU B 1 171 ? -7.582 13.344 6.719 1 98.75 171 LEU B O 1
ATOM 3347 N N . THR B 1 172 ? -8.508 15.398 6.836 1 98.88 172 THR B N 1
ATOM 3348 C CA . THR B 1 172 ? -9.773 14.961 6.254 1 98.88 172 THR B CA 1
ATOM 3349 C C . THR B 1 172 ? -9.562 14.461 4.828 1 98.88 172 THR B C 1
ATOM 3351 O O . THR B 1 172 ? -10.07 13.398 4.457 1 98.88 172 THR B O 1
ATOM 3354 N N . ASP B 1 173 ? -8.852 15.188 4.066 1 98.88 173 ASP B N 1
ATOM 3355 C CA . ASP B 1 173 ? -8.57 14.789 2.691 1 98.88 173 ASP B CA 1
ATOM 3356 C C . ASP B 1 173 ? -7.789 13.477 2.648 1 98.88 173 ASP B C 1
ATOM 3358 O O . ASP B 1 173 ? -8.086 12.594 1.833 1 98.88 173 ASP B O 1
ATOM 3362 N N . PHE B 1 174 ? -6.754 13.359 3.506 1 98.94 174 PHE B N 1
ATOM 3363 C CA . PHE B 1 174 ? -5.98 12.125 3.562 1 98.94 174 PHE B CA 1
ATOM 3364 C C . PHE B 1 174 ? -6.887 10.93 3.803 1 98.94 174 PHE B C 1
ATOM 3366 O O . PHE B 1 174 ? -6.809 9.93 3.084 1 98.94 174 PHE B O 1
ATOM 3373 N N . VAL B 1 175 ? -7.73 11.031 4.77 1 98.88 175 VAL B N 1
ATOM 3374 C CA . VAL B 1 175 ? -8.602 9.93 5.145 1 98.88 175 VAL B CA 1
ATOM 3375 C C . VAL B 1 175 ? -9.57 9.625 4.004 1 98.88 175 VAL B C 1
ATOM 3377 O O . VAL B 1 175 ? -9.805 8.461 3.678 1 98.88 175 VAL B O 1
ATOM 3380 N N . HIS B 1 176 ? -10.094 10.656 3.424 1 98.81 176 HIS B N 1
ATOM 3381 C CA . HIS B 1 176 ? -11.023 10.469 2.32 1 98.81 176 HIS B CA 1
ATOM 3382 C C . HIS B 1 176 ? -10.359 9.766 1.145 1 98.81 176 HIS B C 1
ATOM 3384 O O . HIS B 1 176 ? -10.953 8.875 0.529 1 98.81 176 HIS B O 1
ATOM 3390 N N . ILE B 1 177 ? -9.203 10.156 0.79 1 98.94 177 ILE B N 1
ATOM 3391 C CA . ILE B 1 177 ? -8.453 9.555 -0.305 1 98.94 177 ILE B CA 1
ATOM 3392 C C . ILE B 1 177 ? -8.211 8.07 -0.015 1 98.94 177 ILE B C 1
ATOM 3394 O O . ILE B 1 177 ? -8.445 7.219 -0.874 1 98.94 177 ILE B O 1
ATOM 3398 N N . GLU B 1 178 ? -7.77 7.773 1.183 1 98.88 178 GLU B N 1
ATOM 3399 C CA . GLU B 1 178 ? -7.5 6.391 1.562 1 98.88 178 GLU B CA 1
ATOM 3400 C C . GLU B 1 178 ? -8.781 5.559 1.55 1 98.88 178 GLU B C 1
ATOM 3402 O O . GLU B 1 178 ? -8.781 4.418 1.077 1 98.88 178 GLU B O 1
ATOM 3407 N N . MET B 1 179 ? -9.828 6.141 2.098 1 98.81 179 MET B N 1
ATOM 3408 C CA . MET B 1 179 ? -11.086 5.406 2.113 1 98.81 179 MET B CA 1
ATOM 3409 C C . MET B 1 179 ? -11.539 5.062 0.696 1 98.81 179 MET B C 1
ATOM 3411 O O . MET B 1 179 ? -11.977 3.939 0.435 1 98.81 179 MET B O 1
ATOM 3415 N N . LEU B 1 180 ? -11.445 5.988 -0.179 1 98.81 180 LEU B N 1
ATOM 3416 C CA . LEU B 1 180 ? -11.836 5.758 -1.565 1 98.81 180 LEU B CA 1
ATOM 3417 C C . LEU B 1 180 ? -10.977 4.66 -2.195 1 98.81 180 LEU B C 1
ATOM 3419 O O . LEU B 1 180 ? -11.5 3.775 -2.877 1 98.81 180 LEU B O 1
ATOM 3423 N N . TRP B 1 181 ? -9.711 4.723 -1.987 1 98.69 181 TRP B N 1
ATOM 3424 C CA . TRP B 1 181 ? -8.781 3.711 -2.482 1 98.69 181 TRP B CA 1
ATOM 3425 C C . TRP B 1 181 ? -9.188 2.322 -1.994 1 98.69 181 TRP B C 1
ATOM 3427 O O . TRP B 1 181 ? -9.297 1.388 -2.789 1 98.69 181 TRP B O 1
ATOM 3437 N N . HIS B 1 182 ? -9.398 2.166 -0.747 1 98.81 182 HIS B N 1
ATOM 3438 C CA . HIS B 1 182 ? -9.695 0.861 -0.169 1 98.81 182 HIS B CA 1
ATOM 3439 C C . HIS B 1 182 ? -11.062 0.355 -0.633 1 98.81 182 HIS B C 1
ATOM 3441 O O . HIS B 1 182 ? -11.242 -0.846 -0.842 1 98.81 182 HIS B O 1
ATOM 3447 N N . ALA B 1 183 ? -12.008 1.287 -0.714 1 98.81 183 ALA B N 1
ATOM 3448 C CA . ALA B 1 183 ? -13.336 0.886 -1.178 1 98.81 183 ALA B CA 1
ATOM 3449 C C . ALA B 1 183 ? -13.273 0.339 -2.602 1 98.81 183 ALA B C 1
ATOM 3451 O O . ALA B 1 183 ? -13.82 -0.729 -2.887 1 98.81 183 ALA B O 1
ATOM 3452 N N . LYS B 1 184 ? -12.586 1.023 -3.496 1 98.81 184 LYS B N 1
ATOM 3453 C CA . LYS B 1 184 ? -12.477 0.603 -4.891 1 98.81 184 LYS B CA 1
ATOM 3454 C C . LYS B 1 184 ? -11.664 -0.683 -5.02 1 98.81 184 LYS B C 1
ATOM 3456 O O . LYS B 1 184 ? -11.992 -1.549 -5.832 1 98.81 184 LYS B O 1
ATOM 3461 N N . ALA B 1 185 ? -10.617 -0.758 -4.285 1 98.81 185 ALA B N 1
ATOM 3462 C CA . ALA B 1 185 ? -9.812 -1.974 -4.297 1 98.81 185 ALA B CA 1
ATOM 3463 C C . ALA B 1 185 ? -10.633 -3.184 -3.859 1 98.81 185 ALA B C 1
ATOM 3465 O O . ALA B 1 185 ? -10.602 -4.23 -4.512 1 98.81 185 ALA B O 1
ATOM 3466 N N . LEU B 1 186 ? -11.383 -2.992 -2.768 1 98.62 186 LEU B N 1
ATOM 3467 C CA . LEU B 1 186 ? -12.18 -4.09 -2.225 1 98.62 186 LEU B CA 1
ATOM 3468 C C . LEU B 1 186 ? -13.25 -4.527 -3.219 1 98.62 186 LEU B C 1
ATOM 3470 O O . LEU B 1 186 ? -13.5 -5.727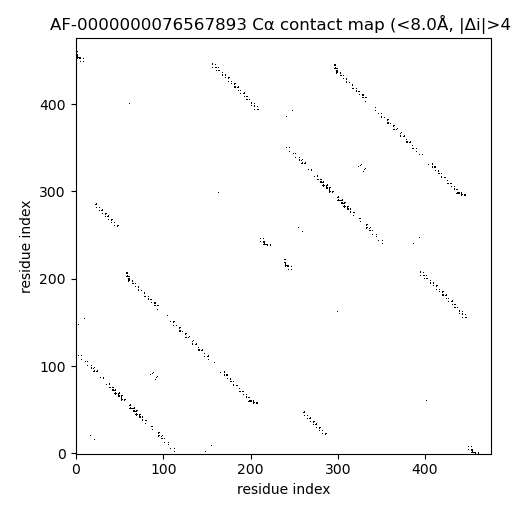 -3.381 1 98.62 186 LEU B O 1
ATOM 3474 N N . GLU B 1 187 ? -13.859 -3.6 -3.848 1 98.75 187 GLU B N 1
ATOM 3475 C CA . GLU B 1 187 ? -14.844 -3.902 -4.879 1 98.75 187 GLU B CA 1
ATOM 3476 C C . GLU B 1 187 ? -14.234 -4.73 -6.004 1 98.75 187 GLU B C 1
ATOM 3478 O O . GLU B 1 187 ? -14.789 -5.762 -6.395 1 98.75 187 GLU B O 1
ATOM 3483 N N . THR B 1 188 ? -13.148 -4.305 -6.527 1 98.94 188 THR B N 1
ATOM 3484 C CA . THR B 1 188 ? -12.484 -4.977 -7.637 1 98.94 188 THR B CA 1
ATOM 3485 C C . THR B 1 188 ? -11.969 -6.348 -7.211 1 98.94 188 THR B C 1
ATOM 3487 O O . THR B 1 188 ? -12.047 -7.312 -7.973 1 98.94 188 THR B O 1
ATOM 3490 N N . LEU B 1 189 ? -11.477 -6.461 -6 1 98.88 189 LEU B N 1
ATOM 3491 C CA . LEU B 1 189 ? -10.961 -7.723 -5.484 1 98.88 189 LEU B CA 1
ATOM 3492 C C . LEU B 1 189 ? -12.086 -8.742 -5.312 1 98.88 189 LEU B C 1
ATOM 3494 O O . LEU B 1 189 ? -11.867 -9.945 -5.5 1 98.88 189 LEU B O 1
ATOM 3498 N N . THR B 1 190 ? -13.234 -8.25 -4.906 1 98.75 190 THR B N 1
ATOM 3499 C CA . THR B 1 190 ? -14.391 -9.141 -4.812 1 98.75 190 THR B CA 1
ATOM 3500 C C . THR B 1 190 ? -14.688 -9.781 -6.164 1 98.75 190 THR B C 1
ATOM 3502 O O . THR B 1 190 ? -14.984 -10.977 -6.238 1 98.75 190 THR B O 1
ATOM 3505 N N . GLU B 1 191 ? -14.57 -9.016 -7.18 1 98.88 191 GLU B N 1
ATOM 3506 C CA . GLU B 1 191 ? -14.719 -9.562 -8.523 1 98.88 191 GLU B CA 1
ATOM 3507 C C . GLU B 1 191 ? -13.586 -10.539 -8.852 1 98.88 191 GLU B C 1
ATOM 3509 O O . GLU B 1 191 ? -13.812 -11.594 -9.438 1 98.88 191 GLU B O 1
ATOM 3514 N N . ALA B 1 192 ? -12.391 -10.172 -8.516 1 98.94 192 ALA B N 1
ATOM 3515 C CA . ALA B 1 192 ? -11.227 -11.023 -8.773 1 98.94 192 ALA B CA 1
ATOM 3516 C C . ALA B 1 192 ? -11.375 -12.383 -8.094 1 98.94 192 ALA B C 1
ATOM 3518 O O . ALA B 1 192 ? -10.977 -13.406 -8.648 1 98.94 192 ALA B O 1
ATOM 3519 N N . PHE B 1 193 ? -11.93 -12.375 -6.898 1 98.81 193 PHE B N 1
ATOM 3520 C CA . PHE B 1 193 ? -12.172 -13.625 -6.188 1 98.81 193 PHE B CA 1
ATOM 3521 C C . PHE B 1 193 ? -13.07 -14.547 -7.004 1 98.81 193 PHE B C 1
ATOM 3523 O O . PHE B 1 193 ? -12.773 -15.734 -7.16 1 98.81 193 PHE B O 1
ATOM 3530 N N . ASN B 1 194 ? -14.125 -13.984 -7.527 1 98.69 194 ASN B N 1
ATOM 3531 C CA . ASN B 1 194 ? -15.055 -14.758 -8.336 1 98.69 194 ASN B CA 1
ATOM 3532 C C . ASN B 1 194 ? -14.391 -15.281 -9.609 1 98.69 194 ASN B C 1
ATOM 3534 O O . ASN B 1 194 ? -14.656 -16.406 -10.039 1 98.69 194 ASN B O 1
ATOM 3538 N N . VAL B 1 195 ? -13.57 -14.5 -10.195 1 98.81 195 VAL B N 1
ATOM 3539 C CA . VAL B 1 195 ? -12.852 -14.883 -11.406 1 98.81 195 VAL B CA 1
ATOM 3540 C C . VAL B 1 195 ? -11.945 -16.078 -11.117 1 98.81 195 VAL B C 1
ATOM 3542 O O . VAL B 1 195 ? -11.953 -17.062 -11.867 1 98.81 195 VAL B O 1
ATOM 3545 N N . VAL B 1 196 ? -11.219 -16.078 -10.023 1 98.75 196 VAL B N 1
ATOM 3546 C CA . VAL B 1 196 ? -10.312 -17.156 -9.672 1 98.75 196 VAL B CA 1
ATOM 3547 C C . VAL B 1 196 ? -11.109 -18.438 -9.422 1 98.75 196 VAL B C 1
ATOM 3549 O O . VAL B 1 196 ? -10.703 -19.531 -9.836 1 98.75 196 VAL B O 1
ATOM 3552 N N . GLN B 1 197 ? -12.305 -18.297 -8.859 1 98.44 197 GLN B N 1
ATOM 3553 C CA . GLN B 1 197 ? -13.133 -19.438 -8.523 1 98.44 197 GLN B CA 1
ATOM 3554 C C . GLN B 1 197 ? -13.758 -20.062 -9.773 1 98.44 197 GLN B C 1
ATOM 3556 O O . GLN B 1 197 ? -14.18 -21.219 -9.75 1 98.44 197 GLN B O 1
ATOM 3561 N N . SER B 1 198 ? -13.75 -19.359 -10.852 1 98.19 198 SER B N 1
ATOM 3562 C CA . SER B 1 198 ? -14.336 -19.859 -12.086 1 98.19 198 SER B CA 1
ATOM 3563 C C . SER B 1 198 ? -13.383 -20.797 -12.812 1 98.19 198 SER B C 1
ATOM 3565 O O . SER B 1 198 ? -13.773 -21.5 -13.758 1 98.19 198 SER B O 1
ATOM 3567 N N . MET B 1 199 ? -12.117 -20.875 -12.406 1 98.25 199 MET B N 1
ATOM 3568 C CA . MET B 1 199 ? -11.148 -21.797 -12.992 1 98.25 199 MET B CA 1
ATOM 3569 C C . MET B 1 199 ? -11.586 -23.25 -12.789 1 98.25 199 MET B C 1
ATOM 3571 O O . MET B 1 199 ? -11.938 -23.641 -11.68 1 98.25 199 MET B O 1
ATOM 3575 N N . GLN B 1 200 ? -11.617 -23.984 -13.836 1 98.31 200 GLN B N 1
ATOM 3576 C CA . GLN B 1 200 ? -12.07 -25.375 -13.789 1 98.31 200 GLN B CA 1
ATOM 3577 C C . GLN B 1 200 ? -10.891 -26.344 -13.898 1 98.31 200 GLN B C 1
ATOM 3579 O O . GLN B 1 200 ? -10.57 -26.812 -14.992 1 98.31 200 GLN B O 1
ATOM 3584 N N . GLU B 1 201 ? -10.344 -26.781 -12.852 1 97.69 201 GLU B N 1
ATOM 3585 C CA . GLU B 1 201 ? -9.133 -27.609 -12.781 1 97.69 201 GLU B CA 1
ATOM 3586 C C . GLU B 1 201 ? -9.344 -28.953 -13.461 1 97.69 201 GLU B C 1
ATOM 3588 O O . GLU B 1 201 ? -8.469 -29.438 -14.188 1 97.69 201 GLU B O 1
ATOM 3593 N N . GLU B 1 202 ? -10.531 -29.5 -13.25 1 97.5 202 GLU B N 1
ATOM 3594 C CA . GLU B 1 202 ? -10.797 -30.828 -13.797 1 97.5 202 GLU B CA 1
ATOM 3595 C C . GLU B 1 202 ? -10.898 -30.781 -15.32 1 97.5 202 GLU B C 1
ATOM 3597 O O . GLU B 1 202 ? -10.43 -31.703 -16 1 97.5 202 GLU B O 1
ATOM 3602 N N . VAL B 1 203 ? -11.508 -29.75 -15.797 1 98.06 203 VAL B N 1
ATOM 3603 C CA . VAL B 1 203 ? -11.625 -29.594 -17.25 1 98.06 203 VAL B CA 1
ATOM 3604 C C . VAL B 1 203 ? -10.25 -29.359 -17.859 1 98.06 203 VAL B C 1
ATOM 3606 O O . VAL B 1 203 ? -9.914 -29.969 -18.875 1 98.06 203 VAL B O 1
ATOM 3609 N N . ASP B 1 204 ? -9.422 -28.578 -17.312 1 97.88 204 ASP B N 1
ATOM 3610 C CA . ASP B 1 204 ? -8.078 -28.281 -17.797 1 97.88 204 ASP B CA 1
ATOM 3611 C C . ASP B 1 204 ? -7.191 -29.531 -17.734 1 97.88 204 ASP B C 1
ATOM 3613 O O . ASP B 1 204 ? -6.395 -29.781 -18.641 1 97.88 204 ASP B O 1
ATOM 3617 N N . LEU B 1 205 ? -7.375 -30.25 -16.609 1 97.19 205 LEU B N 1
ATOM 3618 C CA . LEU B 1 205 ? -6.594 -31.484 -16.5 1 97.19 205 LEU B CA 1
ATOM 3619 C C . LEU B 1 205 ? -6.977 -32.469 -17.578 1 97.19 205 LEU B C 1
ATOM 3621 O O . LEU B 1 205 ? -6.113 -33.156 -18.141 1 97.19 205 LEU B O 1
ATOM 3625 N N . ALA B 1 206 ? -8.281 -32.531 -17.891 1 96.69 206 ALA B N 1
ATOM 3626 C CA . ALA B 1 206 ? -8.75 -33.406 -18.969 1 96.69 206 ALA B CA 1
ATOM 3627 C C . ALA B 1 206 ? -8.188 -33 -20.312 1 96.69 206 ALA B C 1
ATOM 3629 O O . ALA B 1 206 ? -7.781 -33.844 -21.125 1 96.69 206 ALA B O 1
ATOM 3630 N N . ASP B 1 207 ? -8.164 -31.734 -20.531 1 95.31 207 ASP B N 1
ATOM 3631 C CA . ASP B 1 207 ? -7.578 -31.203 -21.766 1 95.31 207 ASP B CA 1
ATOM 3632 C C . ASP B 1 207 ? -6.098 -31.562 -21.875 1 95.31 207 ASP B C 1
ATOM 3634 O O . ASP B 1 207 ? -5.602 -31.891 -22.953 1 95.31 207 ASP B O 1
ATOM 3638 N N . PHE B 1 208 ? -5.418 -31.5 -20.797 1 94.56 208 PHE B N 1
ATOM 3639 C CA . PHE B 1 208 ? -3.998 -31.828 -20.766 1 94.56 208 PHE B CA 1
ATOM 3640 C C . PHE B 1 208 ? -3.779 -33.312 -21.078 1 94.56 208 PHE B C 1
ATOM 3642 O O . PHE B 1 208 ? -2.902 -33.656 -21.859 1 94.56 208 PHE B O 1
ATOM 3649 N N . ARG B 1 209 ? -4.562 -34.125 -20.484 1 91.62 209 ARG B N 1
ATOM 3650 C CA . ARG B 1 209 ? -4.469 -35.562 -20.703 1 91.62 209 ARG B CA 1
ATOM 3651 C C . ARG B 1 209 ? -4.695 -35.875 -22.188 1 91.62 209 ARG B C 1
ATOM 3653 O O . ARG B 1 209 ? -3.955 -36.688 -22.766 1 91.62 209 ARG B O 1
ATOM 3660 N N . ASN B 1 210 ? -5.676 -35.25 -22.719 1 91.5 210 ASN B N 1
ATOM 3661 C CA . ASN B 1 210 ? -5.973 -35.5 -24.141 1 91.5 210 ASN B CA 1
ATOM 3662 C C . ASN B 1 210 ? -4.809 -35.062 -25.031 1 91.5 210 ASN B C 1
ATOM 3664 O O . ASN B 1 210 ? -4.492 -35.75 -26 1 91.5 210 ASN B O 1
ATOM 3668 N N . THR B 1 211 ? -4.27 -33.969 -24.703 1 89.06 211 THR B N 1
ATOM 3669 C CA . THR B 1 211 ? -3.137 -33.469 -25.469 1 89.06 211 THR B CA 1
ATOM 3670 C C . THR B 1 211 ? -1.926 -34.375 -25.297 1 89.06 211 THR B C 1
ATOM 3672 O O . THR B 1 211 ? -1.203 -34.656 -26.266 1 89.06 211 THR B O 1
ATOM 3675 N N . LEU B 1 212 ? -1.649 -34.875 -24.078 1 84.56 212 LEU B N 1
ATOM 3676 C CA . LEU B 1 212 ? -0.556 -35.781 -23.766 1 84.56 212 LEU B CA 1
ATOM 3677 C C . LEU B 1 212 ? -0.699 -37.094 -24.562 1 84.56 212 LEU B C 1
ATOM 3679 O O . LEU B 1 212 ? 0.282 -37.594 -25.109 1 84.56 212 LEU B O 1
ATOM 3683 N N . PHE B 1 213 ? -1.925 -37.562 -24.734 1 81.69 213 PHE B N 1
ATOM 3684 C CA . PHE B 1 213 ? -2.191 -38.812 -25.438 1 81.69 213 PHE B CA 1
ATOM 3685 C C . PHE B 1 213 ? -2.029 -38.625 -26.938 1 81.69 213 PHE B C 1
ATOM 3687 O O . PHE B 1 213 ? -1.505 -39.5 -27.625 1 81.69 213 PHE B O 1
ATOM 3694 N N . ARG B 1 214 ? -2.441 -37.562 -27.422 1 79.94 214 ARG B N 1
ATOM 3695 C CA . ARG B 1 214 ? -2.305 -37.281 -28.859 1 79.94 214 ARG B CA 1
ATOM 3696 C C . ARG B 1 214 ? -0.837 -37.125 -29.25 1 79.94 214 ARG B C 1
ATOM 3698 O O . ARG B 1 214 ? -0.443 -37.531 -30.344 1 79.94 214 ARG B O 1
ATOM 3705 N N . SER B 1 215 ? -0.081 -36.562 -28.391 1 71.31 215 SER B N 1
ATOM 3706 C CA . SER B 1 215 ? 1.344 -36.406 -28.641 1 71.31 215 SER B CA 1
ATOM 3707 C C . SER B 1 215 ? 2.062 -37.75 -28.672 1 71.31 215 SER B C 1
ATOM 3709 O O . SER B 1 215 ? 3.012 -37.938 -29.438 1 71.31 215 SER B O 1
ATOM 3711 N N . GLY B 1 216 ? 1.647 -38.688 -27.828 1 66.38 216 GLY B N 1
ATOM 3712 C CA . GLY B 1 216 ? 2.199 -40.031 -27.812 1 66.38 216 GLY B CA 1
ATOM 3713 C C . GLY B 1 216 ? 1.779 -40.844 -29.016 1 66.38 216 GLY B C 1
ATOM 3714 O O . GLY B 1 216 ? 2.59 -41.594 -29.594 1 66.38 216 GLY B O 1
ATOM 3715 N N . THR B 1 217 ? 0.559 -40.75 -29.375 1 60.62 217 THR B N 1
ATOM 3716 C CA . THR B 1 217 ? 0.033 -41.5 -30.516 1 60.62 217 THR B CA 1
ATOM 3717 C C . THR B 1 217 ? 0.645 -41 -31.828 1 60.62 217 THR B C 1
ATOM 3719 O O . THR B 1 217 ? 1.01 -41.781 -32.688 1 60.62 217 THR B O 1
ATOM 3722 N N . LEU B 1 218 ? 0.715 -39.781 -31.953 1 54 218 LEU B N 1
ATOM 3723 C CA . LEU B 1 218 ? 1.278 -39.188 -33.188 1 54 218 LEU B CA 1
ATOM 3724 C C . LEU B 1 218 ? 2.734 -39.625 -33.344 1 54 218 LEU B C 1
ATOM 3726 O O . LEU B 1 218 ? 3.176 -39.875 -34.469 1 54 218 LEU B O 1
ATOM 3730 N N . ALA B 1 219 ? 3.443 -39.781 -32.344 1 56.88 219 ALA B N 1
ATOM 3731 C CA . ALA B 1 219 ? 4.836 -40.219 -32.438 1 56.88 219 ALA B CA 1
ATOM 3732 C C . ALA B 1 219 ? 4.922 -41.688 -32.812 1 56.88 219 ALA B C 1
ATOM 3734 O O . ALA B 1 219 ? 5.844 -42.094 -33.531 1 56.88 219 ALA B O 1
ATOM 3735 N N . SER B 1 220 ? 3.945 -42.438 -32.25 1 55 220 SER B N 1
ATOM 3736 C CA . SER B 1 220 ? 3.912 -43.844 -32.625 1 55 220 SER B CA 1
ATOM 3737 C C . SER B 1 220 ? 3.619 -44.031 -34.094 1 55 220 SER B C 1
ATOM 3739 O O . SER B 1 220 ? 4.18 -44.938 -34.75 1 55 220 SER B O 1
ATOM 3741 N N . LEU B 1 221 ? 2.758 -43.188 -34.656 1 48.72 221 LEU B N 1
ATOM 3742 C CA . LEU B 1 221 ? 2.406 -43.281 -36.062 1 48.72 221 LEU B CA 1
ATOM 3743 C C . LEU B 1 221 ? 3.566 -42.812 -36.938 1 48.72 221 LEU B C 1
ATOM 3745 O O . LEU B 1 221 ? 3.793 -43.375 -38.031 1 48.72 221 LEU B O 1
ATOM 3749 N N . ASP B 1 222 ? 4.133 -41.844 -36.531 1 45.91 222 ASP B N 1
ATOM 3750 C CA . ASP B 1 222 ? 5.25 -41.375 -37.375 1 45.91 222 ASP B CA 1
ATOM 3751 C C . ASP B 1 222 ? 6.438 -42.344 -37.25 1 45.91 222 ASP B C 1
ATOM 3753 O O . ASP B 1 222 ? 7.281 -42.375 -38.156 1 45.91 222 ASP B O 1
ATOM 3757 N N . GLY B 1 223 ? 6.586 -43 -36.062 1 41.03 223 GLY B N 1
ATOM 3758 C CA . GLY B 1 223 ? 7.598 -44.031 -35.906 1 41.03 223 GLY B CA 1
ATOM 3759 C C . GLY B 1 223 ? 7.223 -45.312 -36.594 1 41.03 223 GLY B C 1
ATOM 3760 O O . GLY B 1 223 ? 7.98 -46.281 -36.562 1 41.03 223 GLY B O 1
ATOM 3761 N N . ASP B 1 224 ? 6.031 -45.5 -36.812 1 40.69 224 ASP B N 1
ATOM 3762 C CA . ASP B 1 224 ? 5.613 -46.75 -37.469 1 40.69 224 ASP B CA 1
ATOM 3763 C C . ASP B 1 224 ? 6.176 -46.812 -38.875 1 40.69 224 ASP B C 1
ATOM 3765 O O . ASP B 1 224 ? 5.723 -47.625 -39.688 1 40.69 224 ASP B O 1
ATOM 3769 N N . HIS B 1 225 ? 7.168 -46.406 -39.312 1 38.44 225 HIS B N 1
ATOM 3770 C CA . HIS B 1 225 ? 7.676 -47.438 -40.219 1 38.44 225 HIS B CA 1
ATOM 3771 C C . HIS B 1 225 ? 7.895 -48.75 -39.5 1 38.44 225 HIS B C 1
ATOM 3773 O O . HIS B 1 225 ? 7.969 -49.812 -40.125 1 38.44 225 HIS B O 1
ATOM 3779 N N . PHE B 1 226 ? 8.453 -48.781 -38.219 1 35.25 226 PHE B N 1
ATOM 3780 C CA . PHE B 1 226 ? 8.727 -50.062 -37.562 1 35.25 226 PHE B CA 1
ATOM 3781 C C . PHE B 1 226 ? 7.488 -50.562 -36.844 1 35.25 226 PHE B C 1
ATOM 3783 O O . PHE B 1 226 ? 7.48 -51.688 -36.312 1 35.25 226 PHE B O 1
ATOM 3790 N N . GLN B 1 227 ? 6.531 -49.75 -36.344 1 40.69 227 GLN B N 1
ATOM 3791 C CA . GLN B 1 227 ? 5.473 -50.312 -35.531 1 40.69 227 GLN B CA 1
ATOM 3792 C C . GLN B 1 227 ? 4.438 -51.031 -36.406 1 40.69 227 GLN B C 1
ATOM 3794 O O . GLN B 1 227 ? 3.361 -50.5 -36.656 1 40.69 227 GLN B O 1
ATOM 3799 N N . ALA B 1 228 ? 4.469 -51.438 -37.531 1 39.84 228 ALA B N 1
ATOM 3800 C CA . ALA B 1 228 ? 3.531 -52.438 -38.031 1 39.84 228 ALA B CA 1
ATOM 3801 C C . ALA B 1 228 ? 3.326 -53.562 -36.969 1 39.84 228 ALA B C 1
ATOM 3803 O O . ALA B 1 228 ? 2.213 -54.062 -36.812 1 39.84 228 ALA B O 1
ATOM 3804 N N . SER B 1 229 ? 4.371 -54.094 -36.344 1 33.59 229 SER B N 1
ATOM 3805 C CA . SER B 1 229 ? 4.266 -55.312 -35.531 1 33.59 229 SER B CA 1
ATOM 3806 C C . SER B 1 229 ? 3.684 -55 -34.156 1 33.59 229 SER B C 1
ATOM 3808 O O . SER B 1 229 ? 3.1 -55.875 -33.5 1 33.59 229 SER B O 1
ATOM 3810 N N . PHE B 1 230 ? 3.84 -53.812 -33.5 1 34.25 230 PHE B N 1
ATOM 3811 C CA . PHE B 1 230 ? 3.412 -53.688 -32.094 1 34.25 230 PHE B CA 1
ATOM 3812 C C . PHE B 1 230 ? 1.927 -53.344 -32.031 1 34.25 230 PHE B C 1
ATOM 3814 O O . PHE B 1 230 ? 1.326 -53.438 -30.938 1 34.25 230 PHE B O 1
ATOM 3821 N N . GLN B 1 231 ? 1.218 -52.625 -32.844 1 37.19 231 GLN B N 1
ATOM 3822 C CA . GLN B 1 231 ? -0.236 -52.5 -32.812 1 37.19 231 GLN B CA 1
ATOM 3823 C C . GLN B 1 231 ? -0.903 -53.875 -33 1 37.19 231 GLN B C 1
ATOM 3825 O O . GLN B 1 231 ? -2.064 -54.062 -32.625 1 37.19 231 GLN B O 1
ATOM 3830 N N . SER B 1 232 ? -0.411 -54.781 -33.719 1 35 232 SER B N 1
ATOM 3831 C CA . SER B 1 232 ? -0.914 -56.156 -33.812 1 35 232 SER B CA 1
ATOM 3832 C C . SER B 1 232 ? -0.865 -56.844 -32.438 1 35 232 SER B C 1
ATOM 3834 O O . SER B 1 232 ? -1.675 -57.719 -32.156 1 35 232 SER B O 1
ATOM 3836 N N . ILE B 1 233 ? 0.004 -56.469 -31.547 1 34.19 233 ILE B N 1
ATOM 3837 C CA . ILE B 1 233 ? 0.027 -57.156 -30.266 1 34.19 233 ILE B CA 1
ATOM 3838 C C . ILE B 1 233 ? -1.068 -56.594 -29.359 1 34.19 233 ILE B C 1
ATOM 3840 O O . ILE B 1 233 ? -1.698 -57.344 -28.594 1 34.19 233 ILE B O 1
ATOM 3844 N N . LYS B 1 234 ? -1.509 -55.375 -29.312 1 37.03 234 LYS B N 1
ATOM 3845 C CA . LYS B 1 234 ? -2.637 -54.969 -28.484 1 37.03 234 LYS B CA 1
ATOM 3846 C C . LYS B 1 234 ? -3.963 -55.375 -29.109 1 37.03 234 LYS B C 1
ATOM 3848 O O . LYS B 1 234 ? -4.922 -55.688 -28.406 1 37.03 234 LYS B O 1
ATOM 3853 N N . TRP B 1 235 ? -4.152 -55.281 -30.328 1 32.81 235 TRP B N 1
ATOM 3854 C CA . TRP B 1 235 ? -5.453 -55.719 -30.828 1 32.81 235 TRP B CA 1
ATOM 3855 C C . TRP B 1 235 ? -5.625 -57.219 -30.641 1 32.81 235 TRP B C 1
ATOM 3857 O O . TRP B 1 235 ? -6.746 -57.719 -30.5 1 32.81 235 TRP B O 1
ATOM 3867 N N . ASN B 1 236 ? -4.617 -58 -30.828 1 28.25 236 ASN B N 1
ATOM 3868 C CA . ASN B 1 236 ? -4.871 -59.438 -30.672 1 28.25 236 ASN B CA 1
ATOM 3869 C C . ASN B 1 236 ? -5.129 -59.781 -29.219 1 28.25 236 ASN B C 1
ATOM 3871 O O . ASN B 1 236 ? -5.387 -60.969 -28.891 1 28.25 236 ASN B O 1
ATOM 3875 N N . LEU B 1 237 ? -4.707 -58.938 -28.281 1 25.66 237 LEU B N 1
ATOM 3876 C CA . LEU B 1 237 ? -5.09 -59.344 -26.938 1 25.66 237 LEU B CA 1
ATOM 3877 C C . LEU B 1 237 ? -6.504 -58.875 -26.609 1 25.66 237 LEU B C 1
ATOM 3879 O O . LEU B 1 237 ? -7.027 -59.188 -25.531 1 25.66 237 LEU B O 1
ATOM 3883 N N . LEU B 1 238 ? -7.145 -57.906 -27.391 1 25.78 238 LEU B N 1
ATOM 3884 C CA . LEU B 1 238 ? -8.594 -58 -27.266 1 25.78 238 LEU B CA 1
ATOM 3885 C C . LEU B 1 238 ? -9.164 -59.062 -28.172 1 25.78 238 LEU B C 1
ATOM 3887 O O . LEU B 1 238 ? -8.711 -59.219 -29.312 1 25.78 238 LEU B O 1
#